Protein AF-A0A651GFL5-F1 (afdb_monomer)

Foldseek 3Di:
DVVVVVVVVVDPDDDPVPPPDDDPPPLPPDVVVVVVVDDPLVPDFLQADPVRHGDDALAFFDDDDLSVVLLVLLVVLVCCLLCQQVDADLNHGQFACAPPVQWTAHHNFTDHPVNVVLVVLVVVLVVLVVLLCCQAANLLCLQRPPNLNSCLVNPLSVLCCVLQNHSVSNVVCVVPDDDPSSVVSVVVSVVSLLVVLLSSLLSVLCRHVNVVCSPPCPPPHCVVPVVSNVSSVVSSCVSSCCNVPCRLVCLVPPDPPLVVSVVSYDLFHKDFAAQPVQQPPADCDDPHGHLHPVSCQLQSNQSSNDDRNVPDHSSRSRNCSSQRRQQVVCVVVVHDGPSTDTDGNCVSVVHDHDNDDPVSVVSVVVSVVSVVVSVVCVVVPDQKDKDKDDDPDDWDWDADPVRFIKTKDKIKMKMFGRASAKWKKAKDADPPAQKDKDFPDRIDIHGHRDIDMGMIMIIHGPVQDPPPDDFGFIDIGTPPDPPDPDDPPCDDPPDTPGDDDDDDDDPPDDDDPPPPPCVVVCVVVVCCVVVVVVVVCVVVVVVDPPPPPPDDDDDDPVVVVLQVQQAVVCVVQQWDWDWDQDPVSQWIKIATDGPPVQQPPFWDQKKKWKADPVDRVQTDIDTDGHNHDIDTGSVDDFAKMKIWIWTGGNNRTHIDIDIDTGDDDDDD

Radius of gyration: 38.02 Å; Cα contacts (8 Å, |Δi|>4): 898; chains: 1; bounding box: 106×77×96 Å

Sequence (668 aa):
MLMNECLRWFVPVVGWDGLSSPTPVRLIMPENIVESGDHDHRSVLASVGKDGRRKRLYVAIVGGFWYRLRVAVAIVLIAFYIAAPLITINGLPMIRIDIPNRQYIMFGHIFWPHDFFYFLLLFLTAVIGTVALVSLLGRVFCGWICPHNVFLEMVYRPIERLFEGPAHRHRLNDRRGLTTQQRLRRLGKWAAYTLVSGALANTATALFTGTDAFLYGLIIDPIEHPAAATFFLFTFAGILGNFVWFREQMCTIICPYGRLQSALLDSESLIVGYDHRRGEPRGKPSVETGDCIDCYRCVEVCPTGIDIRNGTQMECIQCSACIDACNQVMQRLERPINLISYTSENTLAGKPRRLVRPRTALYGVVLCILIVVSSVLIVNRPLLQMTRLRDGNQGTVIRDAEGNRFVAGSTSIAMVNKTWQDRRAEVLYDEDSPATVVSRHDILEIPANSRSEHSFNVRVPLEAFQGRYHETVIRLSVVPDPHTLAPAPNAFPERGCVMSESHAEDQSQPKKPRRLNLWP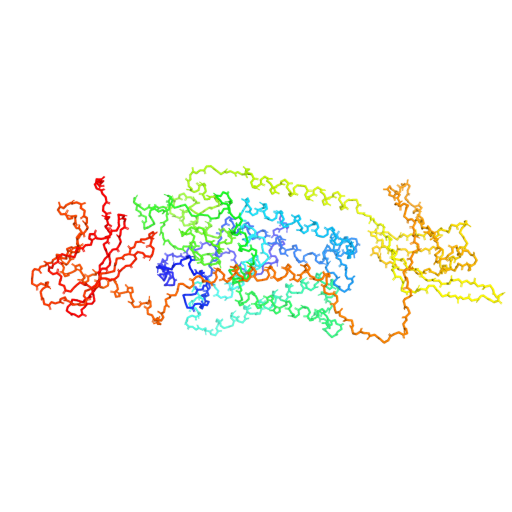WVPVIVIGAAVIPNTMKIMNAQRYPAHTVEDRPWEASRGFDEERDARVAFADAGLILSAQLGRSQQGLRLHLNGDDDIIASDLYDLRLHCYRPNDPQADRLIAWDDPTQALDLSDLRAGLWVFTLTGYLDGTPIRHTLRAHAGVVGAR

Nearest PDB structures (foldseek):
  8jmw-assembly1_A  TM=3.379E-01  e=5.064E-06  Bacillus amyloliquefaciens
  7sqc-assembly1_T3  TM=5.891E-01  e=1.040E-01  Chlamydomonas reinhardtii
  7x8f-assembly2_C  TM=4.769E-01  e=2.911E-01  Homo sapiens
  8iyk-assembly1_J  TM=2.356E-01  e=7.640E-02  Escherichia phage Lambda
  7sqc-assembly1_O0  TM=1.745E-01  e=2.222E-02  Chlamydomonas reinhardtii

Secondary structure (DSSP, 8-state):
-HHHHHHHHS-----GGGSS----------HHHHTTTT--TTTS-TTB-TTSPBPPP-PPP--SHHHHHHHHHHHHHHHHHHHHHH-EETTEESEEEETTTTEEEETTEEE-GGGHHHHHHHHHHHHHHHHHHHHHHTTHHHHHT-HHHHHIIIIIHHHHHHHH-SHHHHHHHHHH---HHHHHHHHHHHHHHHHHHHHHHHHHHHHHH-HHHHHHTTTT-TTT-HHHHHHHHHHHHHHHHIIIIITTHIIIII-HHHHHHHHH--SSS-EEEE-HHHHPSP-SSSTT--S-----HHHHT-TT---GGG---TT-----HHHHHHHHHHHHTT--S-SEEEE-HHHHTTPPP-SS-HHHHHHHHHHHHHHHHHHHHHHT--SEEEEEE----PPEEEE-TT--EEEEEEEEEEEEE-SSS-EEEEEE--TT-S-EEE-S-SEEEE-TT-EEEEEEEEEEEGGG-SSS----PPEEEEPPPTT--S--S-PPP---------------S---------TTTHHHHHHHHHHHHHHHHHHHHSS------------SSHHHHHHHHHHHHHHHTT-EEEEEE-TTSSSEEEEEE--HHHHTTSEEEEEEEEE-TT-GGG-EEEE-S-TTS-EEETTSPSEEEEEEEEEEETTEEEEEEEEEEES-S---

Solvent-accessible surface area (backbone atoms only — not comparable to full-atom values): 38548 Å² total; per-residue (Å²): 110,71,72,62,56,58,60,56,73,80,54,85,83,75,76,75,84,71,80,81,70,83,76,80,82,73,85,71,76,56,69,83,61,64,65,61,70,82,63,62,73,86,82,46,59,65,48,38,43,98,85,70,46,78,48,87,84,63,53,42,89,66,75,44,72,60,47,53,53,46,50,52,49,35,51,54,53,51,50,47,59,60,42,34,36,70,42,63,39,96,89,28,38,29,37,31,48,31,66,92,80,51,33,38,28,52,79,37,43,78,40,47,72,88,49,44,64,59,52,52,48,52,49,50,36,52,53,45,42,47,51,37,46,26,41,52,49,26,45,38,52,51,40,56,64,33,63,70,47,40,46,45,63,70,46,52,45,53,47,48,37,71,47,56,39,57,36,70,54,40,58,48,38,74,72,74,54,75,51,74,71,53,48,53,28,51,50,51,38,51,52,50,49,51,53,52,26,44,54,53,18,43,48,54,37,15,27,42,68,34,58,64,47,52,64,41,32,79,78,70,40,51,80,86,34,51,68,58,38,49,51,27,52,54,42,23,50,50,48,38,47,36,67,73,68,48,48,60,46,47,62,70,71,66,38,62,63,53,55,54,50,58,73,53,54,50,64,54,12,33,37,66,45,50,40,59,84,56,23,46,53,62,30,70,95,51,97,82,32,25,75,31,58,73,75,58,52,39,32,43,29,25,81,55,48,47,60,55,83,82,47,92,54,86,63,62,39,47,60,53,48,33,31,37,42,43,32,57,52,25,57,76,70,75,42,78,67,61,59,36,36,86,40,24,61,34,45,73,71,73,39,86,75,65,85,80,40,76,69,53,46,50,37,50,52,53,34,50,51,42,50,52,54,46,50,54,50,61,74,66,50,75,48,65,47,78,42,79,47,87,56,89,56,73,62,41,82,46,68,51,100,85,66,53,52,27,35,39,33,54,47,34,36,39,36,37,27,64,38,95,52,68,44,44,34,36,65,44,75,52,87,89,48,78,56,48,71,54,59,94,60,64,63,43,77,32,50,42,68,32,75,42,77,51,70,33,37,39,36,29,48,58,86,71,40,79,68,98,56,62,76,58,56,66,46,74,45,70,57,78,56,95,85,56,98,60,84,74,94,66,78,72,78,91,68,66,49,76,58,80,88,83,79,89,73,84,87,86,63,84,80,69,80,79,73,79,79,50,70,84,44,43,63,56,50,49,48,44,62,45,47,52,55,47,50,48,46,52,56,39,61,68,56,59,83,72,72,88,70,79,85,83,84,92,72,82,74,62,52,60,57,50,51,51,50,9,37,49,51,33,55,74,62,55,50,43,81,43,80,44,73,37,97,81,67,66,31,36,28,41,38,64,48,55,58,81,83,55,65,80,79,43,62,48,79,35,35,38,38,39,37,29,95,92,40,77,88,66,51,47,80,44,80,49,93,54,61,89,52,65,50,79,45,54,85,59,71,72,41,69,36,38,38,36,41,36,32,30,48,81,85,41,58,30,40,50,77,46,77,51,69,30,70,77,86,89,80,135

Structure (mmCIF, N/CA/C/O backbone):
data_AF-A0A651GFL5-F1
#
_entry.id   AF-A0A651GFL5-F1
#
loop_
_atom_site.group_PDB
_atom_site.id
_atom_site.type_symbol
_atom_site.label_atom_id
_atom_site.label_alt_id
_atom_site.label_comp_id
_atom_site.label_asym_id
_atom_site.label_entity_id
_atom_site.label_seq_id
_atom_site.pdbx_PDB_ins_code
_atom_site.Cartn_x
_atom_site.Cartn_y
_atom_site.Cartn_z
_atom_site.occupancy
_atom_site.B_iso_or_equiv
_atom_site.auth_seq_id
_atom_site.auth_comp_id
_atom_site.auth_asym_id
_atom_site.auth_atom_id
_atom_site.pdbx_PDB_model_num
ATOM 1 N N . MET A 1 1 ? 3.660 -31.161 7.192 1.00 31.08 1 MET A N 1
ATOM 2 C CA . MET A 1 1 ? 4.376 -31.381 8.469 1.00 31.08 1 MET A CA 1
ATOM 3 C C . MET A 1 1 ? 5.685 -30.586 8.519 1.00 31.08 1 MET A C 1
ATOM 5 O O . MET A 1 1 ? 5.801 -29.743 9.392 1.00 31.08 1 MET A O 1
ATOM 9 N N . LEU A 1 2 ? 6.573 -30.698 7.520 1.00 23.38 2 LEU A N 1
ATOM 10 C CA . LEU A 1 2 ? 7.784 -29.857 7.378 1.00 23.38 2 LEU A CA 1
ATOM 11 C C . LEU A 1 2 ? 7.518 -28.338 7.253 1.00 23.38 2 LEU A C 1
ATOM 13 O O . LEU A 1 2 ? 8.254 -27.534 7.810 1.00 23.38 2 LEU A O 1
ATOM 17 N N . MET A 1 3 ? 6.408 -27.927 6.628 1.00 26.00 3 MET A N 1
ATOM 18 C CA . MET A 1 3 ? 6.013 -26.507 6.562 1.00 26.00 3 MET A CA 1
ATOM 19 C C . MET A 1 3 ? 5.570 -25.930 7.926 1.00 26.00 3 MET A C 1
ATOM 21 O O . MET A 1 3 ? 5.733 -24.740 8.170 1.00 26.00 3 MET A O 1
ATOM 25 N N . ASN A 1 4 ? 5.076 -26.778 8.841 1.00 31.02 4 ASN A N 1
ATOM 26 C CA . ASN A 1 4 ? 4.735 -26.381 10.217 1.00 31.02 4 ASN A CA 1
ATOM 27 C C . ASN A 1 4 ? 5.980 -26.259 11.113 1.00 31.02 4 ASN A C 1
ATOM 29 O O . ASN A 1 4 ? 5.979 -25.466 12.050 1.00 31.02 4 ASN A O 1
ATOM 33 N N . GLU A 1 5 ? 7.035 -27.023 10.820 1.00 30.34 5 GLU A N 1
ATOM 34 C CA . GLU A 1 5 ? 8.322 -26.968 11.526 1.00 30.34 5 GLU A CA 1
ATOM 35 C C . GLU A 1 5 ? 9.116 -25.703 11.143 1.00 30.34 5 GLU A C 1
ATOM 37 O O . GLU A 1 5 ? 9.617 -25.008 12.025 1.00 30.34 5 GLU A O 1
ATOM 42 N N . CYS A 1 6 ? 9.138 -25.308 9.861 1.00 27.48 6 CYS A N 1
ATOM 43 C CA . CYS A 1 6 ? 9.786 -24.056 9.431 1.00 27.48 6 CYS A CA 1
ATOM 44 C C . CYS A 1 6 ? 9.124 -22.792 10.015 1.00 27.48 6 CYS A C 1
ATOM 46 O O . CYS A 1 6 ? 9.813 -21.820 10.322 1.00 27.48 6 CYS A O 1
ATOM 48 N N . LEU A 1 7 ? 7.803 -22.807 10.232 1.00 30.78 7 LEU A N 1
ATOM 49 C CA . LEU A 1 7 ? 7.064 -21.699 10.857 1.00 30.78 7 LEU A CA 1
ATOM 50 C C . LEU A 1 7 ? 7.415 -21.491 12.343 1.00 30.78 7 LEU A C 1
ATOM 52 O O . LEU A 1 7 ? 7.231 -20.388 12.856 1.00 30.78 7 LEU A O 1
ATOM 56 N N . ARG A 1 8 ? 7.948 -22.510 13.033 1.00 31.38 8 ARG A N 1
ATOM 57 C CA . ARG A 1 8 ? 8.366 -22.405 14.443 1.00 31.38 8 ARG A CA 1
ATOM 58 C C . ARG A 1 8 ? 9.713 -21.706 14.631 1.00 31.38 8 ARG A C 1
ATOM 60 O O . ARG A 1 8 ? 9.929 -21.113 15.681 1.00 31.38 8 ARG A O 1
ATOM 67 N N . TRP A 1 9 ? 10.591 -21.728 13.628 1.00 29.56 9 TRP A N 1
ATOM 68 C CA . TRP A 1 9 ? 11.925 -21.119 13.723 1.00 29.56 9 TRP A CA 1
ATOM 69 C C . TRP A 1 9 ? 11.932 -19.601 13.483 1.00 29.56 9 TRP A C 1
ATOM 71 O O . TRP A 1 9 ? 12.774 -18.903 14.038 1.00 29.56 9 TRP A O 1
ATOM 81 N N . P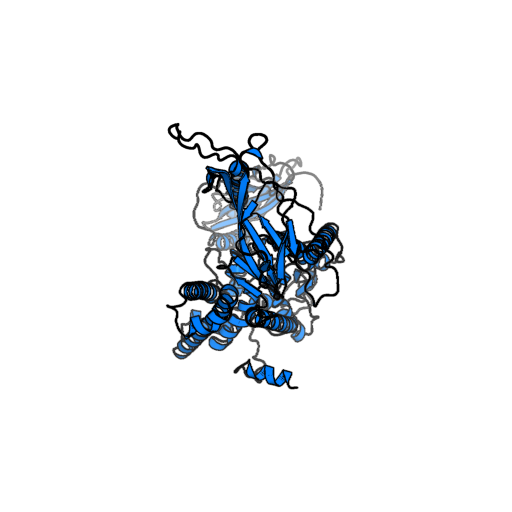HE A 1 10 ? 10.973 -19.065 12.718 1.00 26.66 10 PHE A N 1
ATOM 82 C CA . PHE A 1 10 ? 10.888 -17.623 12.425 1.00 26.66 10 PHE A CA 1
ATOM 83 C C . PHE A 1 10 ? 10.151 -16.791 13.492 1.00 26.66 10 PHE A C 1
ATOM 85 O O . PHE A 1 10 ? 10.110 -15.565 13.392 1.00 26.66 10 PHE A O 1
ATOM 92 N N . VAL A 1 11 ? 9.580 -17.425 14.523 1.00 30.45 11 VAL A N 1
ATOM 93 C CA . VAL A 1 11 ? 8.831 -16.747 15.594 1.00 30.45 11 VAL A CA 1
ATOM 94 C C . VAL A 1 11 ? 9.460 -17.079 16.949 1.00 30.45 11 VAL A C 1
ATOM 96 O O . VAL A 1 11 ? 9.052 -18.051 17.588 1.00 30.45 11 VAL A O 1
ATOM 99 N N . PRO A 1 12 ? 10.434 -16.298 17.450 1.00 30.00 12 PRO A N 1
ATOM 100 C CA . PRO A 1 12 ? 10.898 -16.492 18.806 1.00 30.00 12 PRO A CA 1
ATOM 101 C C . PRO A 1 12 ? 9.885 -15.878 19.783 1.00 30.00 12 PRO A C 1
ATOM 103 O O . PRO A 1 12 ? 9.658 -14.672 19.812 1.00 30.00 12 PRO A O 1
ATOM 106 N N . VAL A 1 13 ? 9.317 -16.751 20.617 1.00 29.44 13 VAL A N 1
ATOM 107 C CA . VAL A 1 13 ? 8.795 -16.460 21.964 1.00 29.44 13 VAL A CA 1
ATOM 108 C C . VAL A 1 13 ? 7.585 -15.513 22.037 1.00 29.44 13 VAL A C 1
ATOM 110 O O . VAL A 1 13 ? 7.628 -14.431 22.616 1.00 29.44 13 VAL A O 1
ATOM 113 N N . VAL A 1 14 ? 6.431 -16.001 21.583 1.00 31.20 14 VAL A N 1
ATOM 114 C CA . VAL A 1 14 ? 5.162 -15.749 22.284 1.00 31.20 14 VAL A CA 1
ATOM 115 C C . VAL A 1 14 ? 4.525 -17.112 22.504 1.00 31.20 14 VAL A C 1
ATOM 117 O O . VAL A 1 14 ? 4.105 -17.759 21.549 1.00 31.20 14 VAL A O 1
ATOM 120 N N . GLY A 1 15 ? 4.517 -17.578 23.753 1.00 24.58 15 GLY A N 1
ATOM 121 C CA . GLY A 1 15 ? 3.825 -18.805 24.131 1.00 24.58 15 GLY A CA 1
ATOM 122 C C . GLY A 1 15 ? 2.365 -18.736 23.689 1.00 24.58 15 GLY A C 1
ATOM 123 O O . GLY A 1 15 ? 1.625 -17.839 24.094 1.00 24.58 15 GLY A O 1
ATOM 124 N N . TRP A 1 16 ? 1.969 -19.679 22.841 1.00 31.91 16 TRP A N 1
ATOM 125 C CA . TRP A 1 16 ? 0.584 -19.862 22.404 1.00 31.91 16 TRP A CA 1
ATOM 126 C C . TRP A 1 16 ? -0.296 -20.488 23.501 1.00 31.91 16 TRP A C 1
ATOM 128 O O . TRP A 1 16 ? -1.518 -20.482 23.379 1.00 31.91 16 TRP A O 1
ATOM 138 N N . ASP A 1 17 ? 0.300 -20.926 24.614 1.00 26.88 17 ASP A N 1
ATOM 139 C CA . ASP A 1 17 ? -0.390 -21.583 25.734 1.00 26.88 17 ASP A CA 1
ATOM 140 C C . ASP A 1 17 ? -1.089 -20.604 26.700 1.00 26.88 17 ASP A C 1
ATOM 142 O O . ASP A 1 17 ? -1.707 -21.011 27.678 1.00 26.88 17 ASP A O 1
ATOM 146 N N . GLY A 1 18 ? -1.042 -19.297 26.418 1.00 26.38 18 GLY A N 1
ATOM 147 C CA . GLY A 1 18 ? -1.760 -18.262 27.172 1.00 26.38 18 GLY A CA 1
ATOM 148 C C . GLY A 1 18 ? -3.138 -17.884 26.612 1.00 26.38 18 GLY A C 1
ATOM 149 O O . GLY A 1 18 ? -3.720 -16.903 27.070 1.00 26.38 18 GLY A O 1
ATOM 150 N N . LEU A 1 19 ? -3.653 -18.595 25.599 1.00 34.00 19 LEU A N 1
ATOM 151 C CA . LEU A 1 19 ? -4.924 -18.266 24.931 1.00 34.00 19 LEU A CA 1
ATOM 152 C C . LEU A 1 19 ? -6.186 -18.877 25.575 1.00 34.00 19 LEU A C 1
ATOM 154 O O . LEU A 1 19 ? -7.272 -18.713 25.021 1.00 34.00 19 LEU A O 1
ATOM 158 N N . SER A 1 20 ? -6.082 -19.550 26.725 1.00 29.16 20 SER A N 1
ATOM 159 C CA . SER A 1 20 ? -7.185 -20.342 27.298 1.00 29.16 20 SER A CA 1
ATOM 160 C C . SER A 1 20 ? -7.698 -19.915 28.680 1.00 29.16 20 SER A C 1
ATOM 162 O O . SER A 1 20 ? -8.570 -20.597 29.211 1.00 29.16 20 SER A O 1
ATOM 164 N N . SER A 1 21 ? -7.270 -18.786 29.262 1.00 26.88 21 SER A N 1
ATOM 165 C CA . SER A 1 21 ? -7.889 -18.278 30.501 1.00 26.88 21 SER A CA 1
ATOM 166 C C . SER A 1 21 ? -8.628 -16.946 30.282 1.00 26.88 21 SER A C 1
ATOM 168 O O . SER A 1 21 ? -8.038 -15.967 29.814 1.00 26.88 21 SER A O 1
ATOM 170 N N . PRO A 1 22 ? -9.940 -16.883 30.585 1.00 33.50 22 PRO A N 1
ATOM 171 C CA . PRO A 1 22 ? -10.728 -15.676 30.420 1.00 33.50 22 PRO A CA 1
ATOM 172 C C . PRO A 1 22 ? -10.363 -14.708 31.543 1.00 33.50 22 PRO A C 1
ATOM 174 O O . PRO A 1 22 ? -10.648 -14.953 32.713 1.00 33.50 22 PRO A O 1
ATOM 177 N N . THR A 1 23 ? -9.746 -13.578 31.209 1.00 27.58 23 THR A N 1
ATOM 178 C CA . THR A 1 23 ? -9.759 -12.449 32.136 1.00 27.58 23 THR A CA 1
ATOM 179 C C . THR A 1 23 ? -11.211 -11.985 32.283 1.00 27.58 23 THR A C 1
ATOM 181 O O . THR A 1 23 ? -11.867 -11.726 31.270 1.00 27.58 23 THR A O 1
ATOM 184 N N . PRO A 1 24 ? -11.752 -11.890 33.513 1.00 24.31 24 PRO A N 1
ATOM 185 C CA . PRO A 1 24 ? -13.098 -11.387 33.716 1.00 24.31 24 PRO A CA 1
ATOM 186 C C . PRO A 1 24 ? -13.167 -9.967 33.161 1.00 24.31 24 PRO A C 1
ATOM 188 O O . PRO A 1 24 ? -12.405 -9.080 33.556 1.00 24.31 24 PRO A O 1
ATOM 191 N N . VAL A 1 25 ? -14.073 -9.765 32.206 1.00 30.98 25 VAL A N 1
ATOM 192 C CA . VAL A 1 25 ? -14.370 -8.459 31.626 1.00 30.98 25 VAL A CA 1
ATOM 193 C C . VAL A 1 25 ? -15.087 -7.642 32.698 1.00 30.98 25 VAL A C 1
ATOM 195 O O . VAL A 1 25 ? -16.310 -7.566 32.735 1.00 30.98 25 VAL A O 1
ATOM 198 N N . ARG A 1 26 ? -14.330 -6.997 33.592 1.00 23.64 26 ARG A N 1
ATOM 199 C CA . ARG A 1 26 ? -14.818 -5.748 34.173 1.00 23.64 26 ARG A CA 1
ATOM 200 C C . ARG A 1 26 ? -14.849 -4.748 33.026 1.00 23.64 26 ARG A C 1
ATOM 202 O O . ARG A 1 26 ? -13.798 -4.380 32.502 1.00 23.64 26 ARG A O 1
ATOM 209 N N . LEU A 1 27 ? -16.056 -4.352 32.628 1.00 29.78 27 LEU A N 1
ATOM 210 C CA . LEU A 1 27 ? -16.326 -3.194 31.779 1.00 29.78 27 LEU A CA 1
ATOM 211 C C . LEU A 1 27 ? -15.840 -1.934 32.510 1.00 29.78 27 LEU A C 1
ATOM 213 O O . LEU A 1 27 ? -16.622 -1.166 33.056 1.00 29.78 27 LEU A O 1
ATOM 217 N N . ILE A 1 28 ? -14.525 -1.746 32.588 1.00 30.39 28 ILE A N 1
ATOM 218 C CA . ILE A 1 28 ? -13.949 -0.460 32.946 1.00 30.39 28 ILE A CA 1
ATOM 219 C C . ILE A 1 28 ? -14.062 0.357 31.669 1.00 30.39 28 ILE A C 1
ATOM 221 O O . ILE A 1 28 ? -13.272 0.164 30.742 1.00 30.39 28 ILE A O 1
ATOM 225 N N . MET A 1 29 ? -15.093 1.202 31.594 1.00 34.88 29 MET A N 1
ATOM 226 C CA . MET A 1 29 ? -15.199 2.203 30.540 1.00 34.88 29 MET A CA 1
ATOM 227 C C . MET A 1 29 ? -13.903 3.020 30.555 1.00 34.88 29 MET A C 1
ATOM 229 O O . MET A 1 29 ? -13.565 3.610 31.581 1.00 34.88 29 MET A O 1
ATOM 233 N N . PRO A 1 30 ? -13.113 3.032 29.477 1.00 35.22 30 PRO A N 1
ATOM 234 C CA . PRO A 1 30 ? -11.953 3.904 29.432 1.00 35.22 30 PRO A CA 1
ATOM 235 C C . PRO A 1 30 ? -12.433 5.364 29.410 1.00 35.22 30 PRO A C 1
ATOM 237 O O . PRO A 1 30 ? -13.105 5.764 28.467 1.00 35.22 30 PRO A O 1
ATOM 240 N N . GLU A 1 31 ? -12.037 6.168 30.401 1.00 40.53 31 GLU A N 1
ATOM 241 C CA . GLU A 1 31 ? -12.407 7.593 30.554 1.00 40.53 31 GLU A CA 1
ATOM 242 C C . GLU A 1 31 ? -12.255 8.425 29.261 1.00 40.53 31 GLU A C 1
ATOM 244 O O . GLU A 1 31 ? -13.053 9.307 28.981 1.00 40.53 31 GLU A O 1
ATOM 249 N N . ASN A 1 32 ? -11.285 8.099 28.398 1.00 37.56 32 ASN A N 1
ATOM 250 C CA . ASN A 1 32 ? -11.054 8.832 27.138 1.00 37.56 32 ASN A CA 1
ATO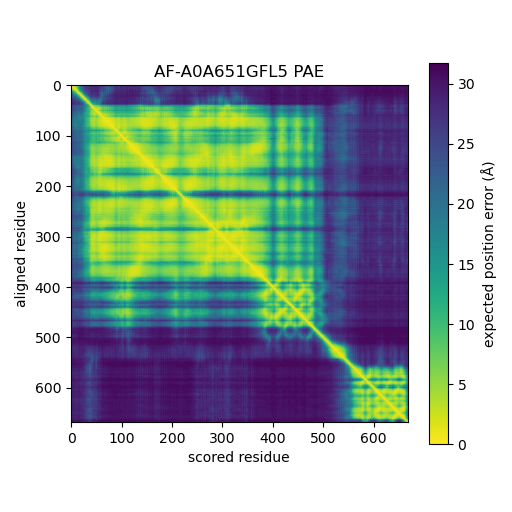M 251 C C . ASN A 1 32 ? -12.024 8.459 26.002 1.00 37.56 32 ASN A C 1
ATOM 253 O O . ASN A 1 32 ? -11.909 9.005 24.903 1.00 37.56 32 ASN A O 1
ATOM 257 N N . ILE A 1 33 ? -12.878 7.457 26.221 1.00 43.34 33 ILE A N 1
ATOM 258 C CA . ILE A 1 33 ? -14.008 7.127 25.348 1.00 43.34 33 ILE A CA 1
ATOM 259 C C . ILE A 1 33 ? -15.274 7.825 25.861 1.00 43.34 33 ILE A C 1
ATOM 261 O O . ILE A 1 33 ? -16.140 8.143 25.058 1.00 43.34 33 ILE A O 1
ATOM 265 N N . VAL A 1 34 ? -15.356 8.170 27.149 1.00 35.94 34 VAL A N 1
ATOM 266 C CA . VAL A 1 34 ? -16.459 8.988 27.684 1.00 35.94 34 VAL A CA 1
ATOM 267 C C . VAL A 1 34 ? -16.387 10.431 27.157 1.00 35.94 34 VAL A C 1
ATOM 269 O O . VAL A 1 34 ? -17.419 11.033 26.897 1.00 35.94 34 VAL A O 1
ATOM 272 N N . GLU A 1 35 ? -15.194 10.938 26.820 1.00 38.00 35 GLU A N 1
ATOM 273 C CA . GLU A 1 35 ? -15.042 12.188 26.045 1.00 38.00 35 GLU A CA 1
ATOM 274 C C . GLU A 1 35 ? -15.592 12.119 24.603 1.00 38.00 35 GLU A C 1
ATOM 276 O O . GLU A 1 35 ? -15.633 13.140 23.929 1.00 38.00 35 GLU A O 1
ATOM 281 N N . SER A 1 36 ? -16.020 10.950 24.102 1.00 41.84 36 SER A N 1
ATOM 282 C CA . SER A 1 36 ? -16.668 10.840 22.780 1.00 41.84 36 SER A CA 1
ATOM 283 C C . SER A 1 36 ? -18.141 11.264 22.769 1.00 41.84 36 SER A C 1
ATOM 285 O O . SER A 1 36 ? -18.798 11.150 21.733 1.00 41.84 36 SER A O 1
ATOM 287 N N . GLY A 1 37 ? -18.656 11.774 23.894 1.00 37.38 37 GLY A N 1
ATOM 288 C CA . GLY A 1 37 ? -19.877 12.567 23.910 1.00 37.38 37 GLY A CA 1
ATOM 289 C C . GLY A 1 37 ? -19.665 13.845 23.099 1.00 37.38 37 GLY A C 1
ATOM 290 O O . GLY A 1 37 ? -19.018 14.779 23.557 1.00 37.38 37 GLY A O 1
ATOM 291 N N . ASP A 1 38 ? -20.188 13.853 21.877 1.00 41.16 38 ASP A N 1
ATOM 292 C CA . ASP A 1 38 ? -20.298 15.027 21.008 1.00 41.16 38 ASP A CA 1
ATOM 293 C C . ASP A 1 38 ? -18.965 15.622 20.502 1.00 41.16 38 ASP A C 1
ATOM 295 O O . ASP A 1 38 ? -18.606 16.794 20.669 1.00 41.16 38 ASP A O 1
ATOM 299 N N . HIS A 1 39 ? -18.175 14.779 19.838 1.00 50.59 39 HIS A N 1
ATOM 300 C CA . HIS A 1 39 ? -17.228 15.279 18.847 1.00 50.59 39 HIS A CA 1
ATOM 301 C C . HIS A 1 39 ? -17.934 15.353 17.497 1.00 50.59 39 HIS A C 1
ATOM 303 O O . HIS A 1 39 ? -18.417 14.337 16.989 1.00 50.59 39 HIS A O 1
ATOM 309 N N . ASP A 1 40 ? -17.953 16.545 16.902 1.00 61.06 40 ASP A N 1
ATOM 310 C CA . ASP A 1 40 ? -18.317 16.716 15.504 1.00 61.06 40 ASP A CA 1
ATOM 311 C C . ASP A 1 40 ? -17.296 15.973 14.625 1.00 61.06 40 ASP A C 1
ATOM 313 O O . ASP A 1 40 ? -16.269 16.500 14.195 1.00 61.06 40 ASP A O 1
ATOM 317 N N . HIS A 1 41 ? -17.587 14.696 14.386 1.00 66.25 41 HIS A N 1
ATOM 318 C CA . HIS A 1 41 ? -16.829 13.787 13.530 1.00 66.25 41 HIS A CA 1
ATOM 319 C C . HIS A 1 41 ? -16.765 14.271 12.074 1.00 66.25 41 HIS A C 1
ATOM 321 O O . HIS A 1 41 ? -16.057 13.672 11.267 1.00 66.25 41 HIS A O 1
ATOM 327 N N . ARG A 1 42 ? -17.519 15.321 11.714 1.00 70.00 42 ARG A N 1
ATOM 328 C CA . ARG A 1 42 ? -17.492 15.931 10.384 1.00 70.00 42 ARG A CA 1
ATOM 329 C C . ARG A 1 42 ? -16.450 17.041 10.279 1.00 70.00 42 ARG A C 1
ATOM 331 O O . ARG A 1 42 ? -15.947 17.257 9.179 1.00 70.00 42 ARG A O 1
ATOM 338 N N . SER A 1 43 ? -16.107 17.718 11.379 1.00 69.25 43 SER A N 1
ATOM 339 C CA . SER A 1 43 ? -15.155 18.841 11.374 1.00 69.25 43 SER A CA 1
ATOM 340 C C . SER A 1 43 ? -13.765 18.504 11.916 1.00 69.25 43 SER A C 1
ATOM 342 O O . SER A 1 43 ? -12.804 19.174 11.534 1.00 69.25 43 SER A O 1
ATOM 344 N N . VAL A 1 44 ? -13.611 17.463 12.747 1.00 73.12 44 VAL A N 1
ATOM 345 C CA . VAL A 1 44 ? -12.311 17.108 13.350 1.00 73.12 44 VAL A CA 1
ATOM 346 C C . VAL A 1 44 ? -11.945 15.641 13.119 1.00 73.12 44 VAL A C 1
ATOM 348 O O . VAL A 1 44 ? -12.735 14.736 13.375 1.00 73.12 44 VAL A O 1
ATOM 351 N N . LEU A 1 45 ? -10.702 15.406 12.678 1.00 79.56 45 LEU A N 1
ATOM 352 C CA . LEU A 1 45 ? -10.140 14.062 12.502 1.00 79.56 45 LEU A CA 1
ATOM 353 C C . LEU A 1 45 ? -10.034 13.331 13.847 1.00 79.56 45 LEU A C 1
ATOM 355 O O . LEU A 1 45 ? -9.501 13.884 14.806 1.00 79.56 45 LEU A O 1
ATOM 359 N N . ALA A 1 46 ? -10.377 12.042 13.893 1.00 77.25 46 ALA A N 1
ATOM 360 C CA . ALA A 1 46 ? -10.365 11.253 15.137 1.00 77.25 46 ALA A CA 1
ATOM 361 C C . ALA A 1 46 ? -8.996 11.184 15.863 1.00 77.25 46 ALA A C 1
ATOM 363 O O . ALA A 1 46 ? -8.924 10.956 17.073 1.00 77.25 46 ALA A O 1
ATOM 364 N N . SER A 1 47 ? -7.889 11.381 15.137 1.00 75.31 47 SER A N 1
ATOM 365 C CA . SER A 1 47 ? -6.523 11.390 15.686 1.00 75.31 47 SER A CA 1
ATOM 366 C C . SER A 1 47 ? -6.040 12.768 16.173 1.00 75.31 47 SER A C 1
ATOM 368 O O . SER A 1 47 ? -4.887 12.897 16.597 1.00 75.31 47 SER A O 1
ATOM 370 N N . VAL A 1 48 ? -6.873 13.807 16.078 1.00 80.88 48 VAL A N 1
ATOM 371 C CA . VAL A 1 48 ? -6.535 15.201 16.398 1.00 80.88 48 VAL A CA 1
ATOM 372 C C . VAL A 1 48 ? -7.558 15.747 17.399 1.00 80.88 48 VAL A C 1
ATOM 374 O O . VAL A 1 48 ? -8.754 15.526 17.255 1.00 80.88 48 VAL A O 1
ATOM 377 N N . GLY A 1 49 ? -7.089 16.406 18.457 1.00 72.25 49 GLY A N 1
ATOM 378 C CA . GLY A 1 49 ? -7.951 17.080 19.427 1.00 72.25 49 GLY A CA 1
ATOM 379 C C . GLY A 1 49 ? -8.574 18.353 18.852 1.00 72.25 49 GLY A C 1
ATOM 380 O O . GLY A 1 49 ? -8.128 18.868 17.827 1.00 72.25 49 GLY A O 1
ATOM 381 N N . LYS A 1 50 ? -9.582 18.904 19.539 1.00 70.62 50 LYS A N 1
ATOM 382 C CA . LYS A 1 50 ? -10.201 20.194 19.167 1.00 70.62 50 LYS A CA 1
ATOM 383 C C . LYS A 1 50 ? -9.186 21.351 19.143 1.00 70.62 50 LYS A C 1
ATOM 385 O O . LYS A 1 50 ? -9.351 22.305 18.398 1.00 70.62 50 LYS A O 1
ATOM 390 N N . ASP A 1 51 ? -8.116 21.238 19.924 1.00 75.44 51 ASP A N 1
ATOM 391 C CA . ASP A 1 51 ? -6.987 22.170 20.004 1.00 75.44 51 ASP A CA 1
ATOM 392 C C . ASP A 1 51 ? -5.938 21.981 18.888 1.00 75.44 51 ASP A C 1
ATOM 394 O O . ASP A 1 51 ? -4.895 22.635 18.892 1.00 75.44 51 ASP A O 1
ATOM 398 N N . GLY A 1 52 ? -6.166 21.054 17.951 1.00 75.38 52 GLY A N 1
ATOM 399 C CA . GLY A 1 52 ? -5.222 20.716 16.887 1.00 75.38 52 GLY A CA 1
ATOM 400 C C . GLY A 1 52 ? -4.047 19.845 17.343 1.00 75.38 52 GLY A C 1
ATOM 401 O O . GLY A 1 52 ? -3.201 19.478 16.521 1.00 75.38 52 GLY A O 1
ATOM 402 N N . ARG A 1 53 ? -3.967 19.471 18.630 1.00 82.25 53 ARG A N 1
ATOM 403 C CA . ARG A 1 53 ? -2.895 18.602 19.130 1.00 82.25 53 ARG A CA 1
ATOM 404 C C . ARG A 1 53 ? -3.169 17.146 18.780 1.00 82.25 53 ARG A C 1
ATOM 406 O O . ARG A 1 53 ? -4.304 16.688 18.679 1.00 82.25 53 ARG A O 1
ATOM 413 N N . ARG A 1 54 ? -2.099 16.371 18.607 1.00 82.12 54 ARG A N 1
ATOM 414 C CA . ARG A 1 54 ? -2.212 14.942 18.298 1.00 82.12 54 ARG A CA 1
ATOM 415 C C . ARG A 1 54 ? -2.746 14.163 19.502 1.00 82.12 54 ARG A C 1
ATOM 417 O O . ARG A 1 54 ? -2.115 14.151 20.559 1.00 82.12 54 ARG A O 1
ATOM 424 N N . LYS A 1 55 ? -3.805 13.379 19.289 1.00 81.69 55 LYS A N 1
ATOM 425 C CA . LYS A 1 55 ? -4.263 12.351 20.232 1.00 81.69 55 LYS A CA 1
ATOM 426 C C . LYS A 1 55 ? -3.545 11.036 19.926 1.00 81.69 55 LYS A C 1
ATOM 428 O O . LYS A 1 55 ? -3.686 10.474 18.842 1.00 81.69 55 LYS A O 1
ATOM 433 N N . ARG A 1 56 ? -2.741 10.533 20.870 1.00 81.69 56 ARG A N 1
ATOM 434 C CA . ARG A 1 56 ? -2.059 9.239 20.700 1.00 81.69 56 ARG A CA 1
ATOM 435 C C . ARG A 1 56 ? -3.077 8.100 20.763 1.00 81.69 56 ARG A C 1
ATOM 437 O O . ARG A 1 56 ? -3.782 7.956 21.762 1.00 81.69 56 ARG A O 1
ATOM 444 N N . LEU A 1 57 ? -3.128 7.278 19.715 1.00 84.00 57 LEU A N 1
ATOM 445 C CA . LEU A 1 57 ? -4.032 6.132 19.643 1.00 84.00 57 LEU A CA 1
ATOM 446 C C . LEU A 1 57 ? -3.378 4.871 20.218 1.00 84.00 57 LEU A C 1
A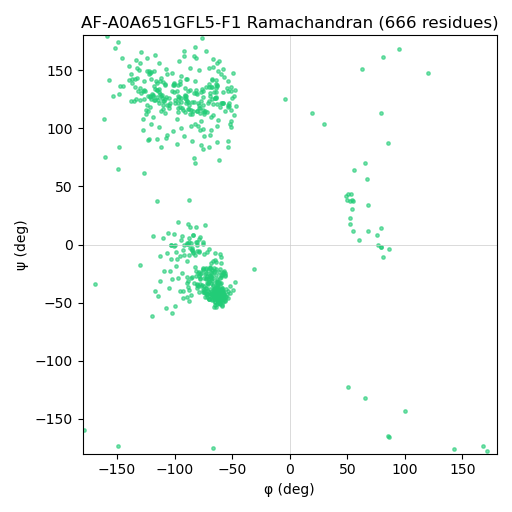TOM 448 O O . LEU A 1 57 ? -2.312 4.441 19.779 1.00 84.00 57 LEU A O 1
ATOM 452 N N . TYR A 1 58 ? -4.062 4.256 21.182 1.00 84.94 58 TYR A N 1
ATOM 453 C CA . TYR A 1 58 ? -3.674 2.991 21.808 1.00 84.94 58 TYR A CA 1
ATOM 454 C C . TYR A 1 58 ? -4.603 1.896 21.292 1.00 84.94 58 TYR A C 1
ATOM 456 O O . TYR A 1 58 ? -5.704 1.727 21.814 1.00 84.94 58 TYR A O 1
ATOM 464 N N . VAL A 1 59 ? -4.169 1.200 20.244 1.00 87.44 59 VAL A N 1
ATOM 465 C CA . VAL A 1 59 ? -5.011 0.268 19.484 1.00 87.44 59 VAL A CA 1
ATOM 466 C C . VAL A 1 59 ? -4.900 -1.134 20.068 1.00 87.44 59 VAL A C 1
ATOM 468 O O . VAL A 1 59 ? -3.800 -1.661 20.247 1.00 87.44 59 VAL A O 1
ATOM 471 N N . ALA A 1 60 ? -6.038 -1.753 20.360 1.00 87.69 60 ALA A N 1
ATOM 472 C CA . ALA A 1 60 ? -6.082 -3.137 20.801 1.00 87.69 60 ALA A CA 1
ATOM 473 C C . ALA A 1 60 ? -6.048 -4.097 19.603 1.00 87.69 60 ALA A C 1
ATOM 475 O O . ALA A 1 60 ? -6.830 -3.966 18.667 1.00 87.69 60 ALA A O 1
ATOM 476 N N . ILE A 1 61 ? -5.166 -5.098 19.653 1.00 86.88 61 ILE A N 1
ATOM 477 C CA . ILE A 1 61 ? -5.111 -6.154 18.633 1.00 86.88 61 ILE A CA 1
ATOM 478 C C . ILE A 1 61 ? -6.047 -7.288 19.058 1.00 86.88 61 ILE A C 1
ATOM 480 O O . ILE A 1 61 ? -5.885 -7.861 20.143 1.00 86.88 61 ILE A O 1
ATOM 484 N N . VAL A 1 62 ? -6.996 -7.616 18.186 1.00 88.31 62 VAL A N 1
ATOM 485 C CA . VAL A 1 62 ? -7.984 -8.681 18.373 1.00 88.31 62 VAL A CA 1
ATOM 486 C C . VAL A 1 62 ? -7.790 -9.739 17.289 1.00 88.31 62 VAL A C 1
ATOM 488 O O . VAL A 1 62 ? -7.558 -9.409 16.131 1.00 88.31 62 VAL A O 1
ATOM 491 N N . GLY A 1 63 ? -7.847 -11.012 17.685 1.00 89.31 63 GLY A N 1
ATOM 492 C CA . GLY A 1 63 ? -7.794 -12.139 16.754 1.00 89.31 63 GLY A CA 1
ATOM 493 C C . GLY A 1 63 ? -9.153 -12.424 16.115 1.00 89.31 63 GLY A C 1
ATOM 494 O O . GLY A 1 63 ? -10.194 -12.051 16.639 1.00 89.31 63 GLY A O 1
ATOM 495 N N . GLY A 1 64 ? -9.167 -13.134 14.999 1.00 92.75 64 GLY A N 1
ATOM 496 C CA . GLY A 1 64 ? -10.403 -13.465 14.299 1.00 92.75 64 GLY A CA 1
ATOM 497 C C . GLY A 1 64 ? -10.114 -14.012 12.915 1.00 92.75 64 GLY A C 1
ATOM 498 O O . GLY A 1 64 ? -8.954 -14.260 12.572 1.00 92.75 64 GLY A O 1
ATOM 499 N N . PHE A 1 65 ? -11.167 -14.228 12.135 1.00 94.25 65 PHE A N 1
ATOM 500 C CA . PHE A 1 65 ? -11.024 -14.722 10.770 1.00 94.25 65 PHE A CA 1
ATOM 501 C C . PHE A 1 65 ? -10.287 -13.696 9.902 1.00 94.25 65 PHE A C 1
ATOM 503 O O . PHE A 1 65 ? -9.287 -14.028 9.262 1.00 94.25 65 PHE A O 1
ATOM 510 N N . TRP A 1 66 ? -10.726 -12.435 9.943 1.00 94.81 66 TRP A N 1
ATOM 511 C CA . TRP A 1 66 ? -10.159 -11.391 9.099 1.00 94.81 66 TRP A CA 1
ATOM 512 C C . TRP A 1 66 ? -8.730 -11.038 9.505 1.00 94.81 66 TRP A C 1
ATOM 514 O O . TRP A 1 66 ? -7.874 -10.856 8.641 1.00 94.81 66 TRP A O 1
ATOM 524 N N . TYR A 1 67 ? -8.436 -11.018 10.806 1.00 94.12 67 TYR A N 1
ATOM 525 C CA . TYR A 1 67 ? -7.080 -10.836 11.310 1.00 94.12 67 TYR A CA 1
ATOM 526 C C . TYR A 1 67 ? -6.123 -11.916 10.787 1.00 94.12 67 TYR A C 1
ATOM 528 O O . TYR A 1 67 ? -5.054 -11.581 10.282 1.00 94.12 67 TYR A O 1
ATOM 536 N N . ARG A 1 68 ? -6.511 -13.202 10.831 1.00 95.56 68 ARG A N 1
ATOM 537 C CA . ARG A 1 68 ? -5.678 -14.305 10.311 1.00 95.56 68 ARG A CA 1
ATOM 538 C C . ARG A 1 68 ? -5.419 -14.164 8.813 1.00 95.56 68 ARG A C 1
ATOM 540 O O . ARG A 1 68 ? -4.285 -14.343 8.377 1.00 95.56 68 ARG A O 1
ATOM 547 N N . LEU A 1 69 ? -6.442 -13.796 8.041 1.00 95.81 69 LEU A N 1
ATOM 548 C CA . LEU A 1 69 ? -6.291 -13.573 6.605 1.00 95.81 69 LEU A CA 1
ATOM 549 C C . LEU A 1 69 ? -5.366 -12.379 6.318 1.00 95.81 69 LEU A C 1
ATOM 551 O O . LEU A 1 69 ? -4.491 -12.479 5.461 1.00 95.81 69 LEU A O 1
ATOM 555 N N . ARG A 1 70 ? -5.490 -11.274 7.068 1.00 94.75 70 ARG A N 1
ATOM 556 C CA . ARG A 1 70 ? -4.586 -10.116 6.943 1.00 94.75 70 ARG A CA 1
ATOM 557 C C . ARG A 1 70 ? -3.144 -10.465 7.291 1.00 94.75 70 ARG A C 1
ATOM 559 O O . ARG A 1 70 ? -2.243 -9.997 6.604 1.00 94.75 70 ARG A O 1
ATOM 566 N N . VAL A 1 71 ? -2.924 -11.283 8.319 1.00 94.94 71 VAL A N 1
ATOM 567 C CA . VAL A 1 71 ? -1.586 -11.777 8.674 1.00 94.94 71 VAL A CA 1
ATOM 568 C C . VAL A 1 71 ? -1.009 -12.624 7.539 1.00 94.94 71 VAL A C 1
ATOM 570 O O . VAL A 1 71 ? 0.134 -12.401 7.156 1.00 94.94 71 VAL A O 1
ATOM 573 N N . ALA A 1 72 ? -1.790 -13.531 6.944 1.00 96.25 72 ALA A N 1
ATOM 574 C CA . ALA A 1 72 ? -1.331 -14.338 5.812 1.00 96.25 72 ALA A CA 1
ATOM 575 C C . ALA A 1 72 ? -0.930 -13.471 4.605 1.00 96.25 72 ALA A C 1
ATOM 577 O O . ALA A 1 72 ? 0.164 -13.631 4.067 1.00 96.25 72 ALA A O 1
ATOM 578 N N . VAL A 1 73 ? -1.772 -12.501 4.226 1.00 96.56 73 VAL A N 1
ATOM 579 C CA . VAL A 1 73 ? -1.467 -11.546 3.145 1.00 96.56 73 VAL A CA 1
ATOM 580 C C . VAL A 1 73 ? -0.212 -10.731 3.469 1.00 96.56 73 VAL A C 1
ATOM 582 O O . VAL A 1 73 ? 0.664 -10.584 2.620 1.00 96.56 73 VAL A O 1
ATOM 585 N N . ALA A 1 74 ? -0.085 -10.241 4.702 1.00 96.31 74 ALA A N 1
ATOM 586 C CA . ALA A 1 74 ? 1.083 -9.487 5.141 1.00 96.31 74 ALA A CA 1
ATOM 587 C C . ALA A 1 74 ? 2.375 -10.309 5.076 1.00 96.31 74 ALA A C 1
ATOM 589 O O . ALA A 1 74 ? 3.381 -9.795 4.600 1.00 96.31 74 ALA A O 1
ATOM 590 N N . ILE A 1 75 ? 2.350 -11.577 5.500 1.00 96.06 75 ILE A N 1
ATOM 591 C CA . ILE A 1 75 ? 3.510 -12.475 5.412 1.00 96.06 75 ILE A CA 1
ATOM 592 C C . ILE A 1 75 ? 3.946 -12.633 3.956 1.00 96.06 75 ILE A C 1
ATOM 594 O O . ILE A 1 75 ? 5.129 -12.482 3.668 1.00 96.06 75 ILE A O 1
ATOM 598 N N . VAL A 1 76 ? 3.007 -12.868 3.033 1.00 96.81 76 VAL A N 1
ATOM 599 C CA . VAL A 1 76 ? 3.316 -12.992 1.599 1.00 96.81 76 VAL A CA 1
ATOM 600 C C . VAL A 1 76 ? 3.936 -11.704 1.051 1.00 96.81 76 VAL A C 1
ATOM 602 O O . VAL A 1 76 ? 4.950 -11.763 0.361 1.00 96.81 76 VAL A O 1
ATOM 605 N N . LEU A 1 77 ? 3.378 -10.536 1.383 1.00 96.19 77 LEU A N 1
ATOM 606 C CA . LEU A 1 77 ? 3.888 -9.245 0.906 1.00 96.19 77 LEU A CA 1
ATOM 607 C C . LEU A 1 77 ? 5.266 -8.899 1.486 1.00 96.19 77 LEU A C 1
ATOM 609 O O . LEU A 1 77 ? 6.127 -8.405 0.760 1.00 96.19 77 LEU A O 1
ATOM 613 N N . ILE A 1 78 ? 5.494 -9.167 2.774 1.00 95.06 78 ILE A N 1
ATOM 614 C CA . ILE A 1 78 ? 6.790 -8.938 3.427 1.00 95.06 78 ILE A CA 1
ATOM 615 C C . ILE A 1 78 ? 7.838 -9.913 2.877 1.00 95.06 78 ILE A C 1
ATOM 617 O O . ILE A 1 78 ? 8.952 -9.495 2.571 1.00 95.06 78 ILE A O 1
ATOM 621 N N . ALA A 1 79 ? 7.480 -11.187 2.696 1.00 94.25 79 ALA A N 1
ATOM 622 C CA . ALA A 1 79 ? 8.359 -12.177 2.084 1.00 94.25 79 ALA A CA 1
ATOM 623 C C . ALA A 1 79 ? 8.730 -11.774 0.652 1.00 94.25 79 ALA A C 1
ATOM 625 O O . ALA A 1 79 ? 9.903 -11.814 0.300 1.00 94.25 79 ALA A O 1
ATOM 626 N N . PHE A 1 80 ? 7.761 -11.309 -0.144 1.00 93.44 80 PHE A N 1
ATOM 627 C CA . PHE A 1 80 ? 8.017 -10.785 -1.484 1.00 93.44 80 PHE A CA 1
ATOM 628 C C . PHE A 1 80 ? 8.957 -9.574 -1.458 1.00 93.44 80 PHE A C 1
ATOM 630 O O . PHE A 1 80 ? 9.907 -9.534 -2.231 1.00 93.44 80 PHE A O 1
ATOM 637 N N . TYR A 1 81 ? 8.739 -8.616 -0.551 1.00 92.31 81 TYR A N 1
ATOM 638 C CA . TYR A 1 81 ? 9.601 -7.439 -0.407 1.00 92.31 81 TYR A CA 1
ATOM 639 C C . TYR A 1 81 ? 11.061 -7.808 -0.109 1.00 92.31 81 TYR A C 1
ATOM 641 O O . TYR A 1 81 ? 11.967 -7.249 -0.719 1.00 92.31 81 TYR A O 1
ATOM 649 N N . ILE A 1 82 ? 11.285 -8.772 0.789 1.00 90.06 82 ILE A N 1
ATOM 650 C CA . ILE A 1 82 ? 12.630 -9.240 1.156 1.00 90.06 82 ILE A CA 1
ATOM 651 C C . ILE A 1 82 ? 13.247 -10.091 0.040 1.00 90.06 82 ILE A C 1
ATOM 653 O O . ILE A 1 82 ? 14.433 -9.962 -0.249 1.00 90.06 82 ILE A O 1
ATOM 657 N N . ALA A 1 83 ? 12.457 -10.948 -0.607 1.00 89.56 83 ALA A N 1
ATOM 658 C CA . ALA A 1 83 ? 12.938 -11.852 -1.645 1.00 89.56 83 ALA A CA 1
ATOM 659 C C . ALA A 1 83 ? 13.226 -11.145 -2.979 1.00 89.56 83 ALA A C 1
ATOM 661 O O . ALA A 1 83 ? 14.093 -11.589 -3.728 1.00 89.56 83 ALA A O 1
ATOM 662 N N . ALA A 1 84 ? 12.526 -10.049 -3.283 1.00 88.50 84 ALA A N 1
ATOM 663 C CA . ALA A 1 84 ? 12.609 -9.375 -4.575 1.00 88.50 84 ALA A CA 1
ATOM 664 C C . ALA A 1 84 ? 14.020 -8.926 -5.008 1.00 88.50 84 ALA A C 1
ATOM 666 O O . ALA A 1 84 ? 14.356 -9.153 -6.172 1.00 88.50 84 ALA A O 1
ATOM 667 N N . PRO A 1 85 ? 14.859 -8.325 -4.143 1.00 86.44 85 PRO A N 1
ATOM 668 C CA . PRO A 1 85 ? 16.237 -8.021 -4.518 1.00 86.44 85 PRO A CA 1
ATOM 669 C C . PRO A 1 85 ? 17.152 -9.256 -4.497 1.00 86.44 85 PRO A C 1
ATOM 671 O O . PRO A 1 85 ? 18.158 -9.255 -5.194 1.00 86.44 85 PRO A O 1
ATOM 674 N N . LEU A 1 86 ? 16.828 -10.296 -3.716 1.00 84.44 86 LEU A N 1
ATOM 675 C CA . LEU A 1 86 ? 17.701 -11.456 -3.479 1.00 84.44 86 LEU A CA 1
ATOM 676 C C . LEU A 1 86 ? 17.610 -12.525 -4.572 1.00 84.44 86 LEU A C 1
ATOM 678 O O . LEU A 1 86 ? 18.589 -13.213 -4.850 1.00 84.44 86 LEU A O 1
ATOM 682 N N . ILE A 1 87 ? 16.431 -12.698 -5.169 1.00 87.31 87 ILE A N 1
ATOM 683 C CA . ILE A 1 87 ? 16.216 -13.700 -6.212 1.00 87.31 87 ILE A CA 1
ATOM 684 C C . ILE A 1 87 ? 16.760 -13.160 -7.532 1.00 87.31 87 ILE A C 1
ATOM 686 O O . ILE A 1 87 ? 16.302 -12.128 -8.024 1.00 87.31 87 ILE A O 1
ATOM 690 N N . THR A 1 88 ? 17.702 -13.887 -8.129 1.00 84.94 88 THR A N 1
ATOM 691 C CA . THR A 1 88 ? 18.225 -13.602 -9.465 1.00 84.94 88 THR A CA 1
ATOM 692 C C . THR A 1 88 ? 17.587 -14.527 -10.501 1.00 84.94 88 THR A C 1
ATOM 694 O O . THR A 1 88 ? 17.399 -15.722 -10.282 1.00 84.94 88 THR A O 1
ATOM 697 N N . ILE A 1 89 ? 17.220 -13.960 -11.646 1.00 82.62 89 ILE A N 1
ATOM 698 C CA . ILE A 1 89 ? 16.677 -14.643 -12.819 1.00 82.62 89 ILE A CA 1
ATOM 699 C C . ILE A 1 89 ? 17.633 -14.325 -13.971 1.00 82.62 89 ILE A C 1
ATOM 701 O O . ILE A 1 89 ? 17.824 -13.157 -14.307 1.00 82.62 89 ILE A O 1
ATOM 705 N N . ASN A 1 90 ? 18.261 -15.352 -14.555 1.00 76.62 90 ASN A N 1
ATOM 706 C CA . ASN A 1 90 ? 19.247 -15.215 -15.641 1.00 76.62 90 ASN A CA 1
ATOM 707 C C . ASN A 1 90 ? 20.420 -14.262 -15.304 1.00 76.62 90 ASN A C 1
ATOM 709 O O . ASN A 1 90 ? 20.859 -13.476 -16.140 1.00 76.62 90 ASN A O 1
ATOM 713 N N . GLY A 1 91 ? 20.901 -14.292 -14.056 1.00 78.81 91 GLY A N 1
ATOM 714 C CA . GLY A 1 91 ? 22.005 -13.440 -13.591 1.00 78.81 91 GLY A CA 1
ATOM 715 C C . GLY A 1 91 ? 21.617 -11.996 -13.251 1.00 78.81 91 GLY A C 1
ATOM 716 O O . GLY A 1 91 ? 22.460 -11.243 -12.772 1.00 78.81 91 GLY A O 1
ATOM 717 N N . LEU A 1 92 ? 20.350 -11.609 -13.434 1.00 81.38 92 LEU A N 1
ATOM 718 C CA . LEU A 1 92 ? 19.831 -10.288 -13.077 1.00 81.38 92 LEU A CA 1
ATOM 719 C C . LEU A 1 92 ? 18.840 -10.390 -11.906 1.00 81.38 92 LEU A C 1
ATOM 721 O O . LEU A 1 92 ? 18.086 -11.356 -11.830 1.00 81.38 92 LEU A O 1
ATOM 725 N N . PRO A 1 93 ? 18.803 -9.422 -10.977 1.00 83.38 93 PRO A N 1
ATOM 726 C CA . PRO A 1 93 ? 17.846 -9.431 -9.868 1.00 83.38 93 PRO A CA 1
ATOM 727 C C . PRO A 1 93 ? 16.399 -9.365 -10.370 1.00 83.38 93 PRO A C 1
ATOM 729 O O . PRO A 1 93 ? 16.109 -8.751 -11.399 1.00 83.38 93 PRO A O 1
ATOM 732 N N . MET A 1 94 ? 15.469 -9.971 -9.628 1.00 85.56 94 MET A N 1
ATOM 733 C CA . MET A 1 94 ? 14.055 -10.000 -10.004 1.00 85.56 94 MET A CA 1
ATOM 734 C C . MET A 1 94 ? 13.476 -8.586 -10.090 1.00 85.56 94 MET A C 1
ATOM 736 O O . MET A 1 94 ? 12.768 -8.284 -11.045 1.00 85.56 94 MET A O 1
ATOM 740 N N . ILE A 1 95 ? 13.767 -7.706 -9.132 1.00 87.31 95 ILE A N 1
ATOM 741 C CA . ILE A 1 95 ? 13.420 -6.282 -9.222 1.00 87.31 95 ILE A CA 1
ATOM 742 C C . ILE A 1 95 ? 14.628 -5.461 -8.768 1.00 87.31 95 ILE A C 1
ATOM 744 O O . ILE A 1 95 ? 15.091 -5.621 -7.641 1.00 87.31 95 ILE A O 1
ATOM 748 N N . ARG A 1 96 ? 15.117 -4.556 -9.623 1.00 86.81 96 ARG A N 1
ATOM 749 C CA . ARG A 1 96 ? 16.132 -3.552 -9.264 1.00 86.81 96 ARG A CA 1
ATOM 750 C C . ARG A 1 96 ? 15.892 -2.247 -10.010 1.00 86.81 96 ARG A C 1
ATOM 752 O O . ARG A 1 96 ? 15.648 -2.245 -11.213 1.00 86.81 96 ARG A O 1
ATOM 759 N N . ILE A 1 97 ? 16.009 -1.130 -9.304 1.00 87.62 97 ILE A N 1
ATOM 760 C CA . ILE A 1 97 ? 15.994 0.212 -9.887 1.00 87.62 97 ILE A CA 1
ATOM 761 C C . ILE A 1 97 ? 17.419 0.759 -9.827 1.00 87.62 97 ILE A C 1
ATOM 763 O O . ILE A 1 97 ? 17.826 1.354 -8.835 1.00 87.62 97 ILE A O 1
ATOM 767 N N . ASP A 1 98 ? 18.184 0.537 -10.891 1.00 84.00 98 ASP A N 1
ATOM 768 C CA . ASP A 1 98 ? 19.577 0.965 -10.996 1.00 84.00 98 ASP A CA 1
ATOM 769 C C . ASP A 1 98 ? 19.636 2.420 -11.482 1.00 84.00 98 ASP A C 1
ATOM 771 O O . ASP A 1 98 ? 19.648 2.718 -12.681 1.00 84.00 98 ASP A O 1
ATOM 775 N N . ILE A 1 99 ? 19.612 3.347 -10.522 1.00 81.31 99 ILE A N 1
ATOM 776 C CA . ILE A 1 99 ? 19.687 4.789 -10.788 1.00 81.31 99 ILE A CA 1
ATOM 777 C C . ILE A 1 99 ? 21.026 5.177 -11.450 1.00 81.31 99 ILE A C 1
ATOM 779 O O . ILE A 1 99 ? 20.970 5.921 -12.434 1.00 81.31 99 ILE A O 1
ATOM 783 N N . PRO A 1 100 ? 22.205 4.694 -10.989 1.00 78.25 100 PRO A N 1
ATOM 784 C CA . PRO A 1 100 ? 23.492 5.027 -11.607 1.00 78.25 100 PRO A CA 1
ATOM 785 C C . PRO A 1 100 ? 23.563 4.696 -13.100 1.00 78.25 100 PRO A C 1
ATOM 787 O O . PRO A 1 100 ? 23.921 5.559 -13.903 1.00 78.25 100 PRO A O 1
ATOM 790 N N . ASN A 1 101 ? 23.153 3.485 -13.487 1.00 77.62 101 ASN A N 1
ATOM 791 C CA . ASN A 1 101 ? 23.194 3.045 -14.884 1.00 77.62 101 ASN A CA 1
ATOM 792 C C . ASN A 1 101 ? 21.939 3.438 -15.678 1.00 77.62 101 ASN A C 1
ATOM 794 O O . ASN A 1 101 ? 21.868 3.204 -16.885 1.00 77.62 101 ASN A O 1
ATOM 798 N N . ARG A 1 102 ? 20.948 4.062 -15.022 1.00 83.31 102 ARG A N 1
ATOM 799 C CA . ARG A 1 102 ? 19.629 4.410 -15.584 1.00 83.31 102 ARG A CA 1
ATOM 800 C C . ARG A 1 102 ? 18.912 3.190 -16.169 1.00 83.31 102 ARG A C 1
ATOM 802 O O . ARG A 1 102 ? 18.258 3.284 -17.208 1.00 83.31 102 ARG A O 1
ATOM 809 N N . GLN A 1 103 ? 19.059 2.047 -15.510 1.00 83.44 103 GLN A N 1
ATOM 810 C CA . GLN A 1 103 ? 18.487 0.772 -15.920 1.00 83.44 103 GLN A CA 1
ATOM 811 C C . GLN A 1 103 ? 17.428 0.337 -14.910 1.00 83.44 103 GLN A C 1
ATOM 813 O O . GLN A 1 103 ? 17.638 0.364 -13.700 1.00 83.44 103 GLN A O 1
ATOM 818 N N . TYR A 1 104 ? 16.279 -0.102 -15.404 1.00 85.06 104 TYR A N 1
ATOM 819 C CA . TYR A 1 104 ? 15.239 -0.690 -14.570 1.00 85.06 104 TYR A CA 1
ATOM 820 C C . TYR A 1 104 ? 15.178 -2.175 -14.881 1.00 85.06 104 TYR A C 1
ATOM 822 O O . TYR A 1 104 ? 14.882 -2.561 -16.007 1.00 85.06 104 TYR A O 1
ATOM 830 N N . ILE A 1 105 ? 15.483 -3.011 -13.898 1.00 84.94 105 ILE A N 1
ATOM 831 C CA . ILE A 1 105 ? 15.439 -4.461 -14.040 1.00 84.94 105 ILE A CA 1
ATOM 832 C C . ILE A 1 105 ? 14.135 -4.947 -13.425 1.00 84.94 105 ILE A C 1
ATOM 834 O O . ILE A 1 105 ? 13.865 -4.702 -12.247 1.00 84.94 105 ILE A O 1
ATOM 838 N N . MET A 1 106 ? 13.316 -5.623 -14.224 1.00 85.50 106 MET A N 1
ATOM 839 C CA . MET A 1 106 ? 12.050 -6.192 -13.776 1.00 85.50 106 MET A CA 1
ATOM 840 C C . MET A 1 106 ? 11.872 -7.595 -14.359 1.00 85.50 106 MET A C 1
ATOM 842 O O . MET A 1 106 ? 11.927 -7.787 -15.570 1.00 85.50 106 MET A O 1
ATOM 846 N N . PHE A 1 107 ? 11.677 -8.573 -13.477 1.00 85.25 107 PHE A N 1
ATOM 847 C CA . PHE A 1 107 ? 11.609 -10.009 -13.758 1.00 85.25 107 PHE A CA 1
ATOM 848 C C . PHE A 1 107 ? 12.771 -10.512 -14.629 1.00 85.25 107 PHE A C 1
ATOM 850 O O . PHE A 1 107 ? 12.575 -11.288 -15.558 1.00 85.25 107 PHE A O 1
ATOM 857 N N . GLY A 1 108 ? 13.985 -10.028 -14.352 1.00 76.50 108 GLY A N 1
ATOM 858 C CA . GLY A 1 108 ? 15.184 -10.330 -15.135 1.00 76.50 108 GLY A CA 1
ATOM 859 C C . GLY A 1 108 ? 15.338 -9.500 -16.416 1.00 76.50 108 GLY A C 1
ATOM 860 O O . GLY A 1 108 ? 16.411 -9.479 -16.990 1.00 76.50 108 GLY A O 1
ATOM 861 N N . HIS A 1 109 ? 14.348 -8.740 -16.877 1.00 82.50 109 HIS A N 1
ATOM 862 C CA . HIS A 1 109 ? 14.503 -7.941 -18.097 1.00 82.50 109 HIS A CA 1
ATOM 863 C C . HIS A 1 109 ? 15.012 -6.528 -17.809 1.00 82.50 109 HIS A C 1
ATOM 865 O O . HIS A 1 109 ? 14.479 -5.842 -16.937 1.00 82.50 109 HIS A O 1
ATOM 871 N N . ILE A 1 110 ? 15.992 -6.064 -18.594 1.00 84.31 110 ILE A N 1
ATOM 872 C CA . ILE A 1 110 ? 16.478 -4.681 -18.535 1.00 84.31 110 ILE A CA 1
ATOM 873 C C . ILE A 1 110 ? 15.597 -3.772 -19.400 1.00 84.31 110 ILE A C 1
ATOM 875 O O . ILE A 1 110 ? 15.445 -3.959 -20.616 1.00 84.31 110 ILE A O 1
ATOM 879 N N . PHE A 1 111 ? 15.041 -2.750 -18.762 1.00 84.25 111 PHE A N 1
ATOM 880 C CA . PHE A 1 111 ? 14.350 -1.629 -19.379 1.00 84.25 111 PHE A CA 1
ATOM 881 C C . PHE A 1 111 ? 15.252 -0.401 -19.332 1.00 84.25 111 PHE A C 1
ATOM 883 O O . PHE A 1 111 ? 15.667 0.065 -18.269 1.00 84.25 111 PHE A O 1
ATOM 890 N N . TRP A 1 112 ? 15.553 0.117 -20.514 1.00 81.88 112 TRP A N 1
ATOM 891 C CA . TRP A 1 112 ? 16.381 1.300 -20.699 1.00 81.88 112 TRP A CA 1
ATOM 892 C C . TRP A 1 112 ? 15.508 2.564 -20.754 1.00 81.88 112 TRP A C 1
ATOM 894 O O . TRP A 1 112 ? 14.298 2.462 -20.967 1.00 81.88 112 TRP A O 1
ATOM 904 N N . PRO A 1 113 ? 16.080 3.776 -20.647 1.00 81.06 113 PRO A N 1
ATOM 905 C CA . PRO A 1 113 ? 15.300 5.016 -20.664 1.00 81.06 113 PRO A CA 1
ATOM 906 C C . PRO A 1 113 ? 14.471 5.233 -21.941 1.00 81.06 113 PRO A C 1
ATOM 908 O O . PRO A 1 113 ? 13.420 5.863 -21.886 1.00 81.06 113 PRO A O 1
ATOM 911 N N . HIS A 1 114 ? 14.884 4.695 -23.094 1.00 77.75 114 HIS A N 1
ATOM 912 C CA . HIS A 1 114 ? 14.082 4.753 -24.327 1.00 77.75 114 HIS A CA 1
ATOM 913 C C . HIS A 1 114 ? 12.860 3.824 -24.299 1.00 77.75 114 HIS A C 1
ATOM 915 O O . HIS A 1 114 ? 11.903 4.049 -25.033 1.00 77.75 114 HIS A O 1
ATOM 921 N N . ASP A 1 115 ? 12.860 2.806 -23.434 1.00 83.06 115 ASP A N 1
ATOM 922 C CA . ASP A 1 115 ? 11.717 1.924 -23.185 1.00 83.06 115 ASP A CA 1
ATOM 923 C C . ASP A 1 115 ? 10.739 2.533 -22.151 1.00 83.06 115 ASP A C 1
ATOM 925 O O . ASP A 1 115 ? 9.780 1.880 -21.737 1.00 83.06 115 ASP A O 1
ATOM 929 N N . PHE A 1 116 ? 10.930 3.797 -21.745 1.00 82.88 116 PHE A N 1
ATOM 930 C CA . PHE A 1 116 ? 10.070 4.476 -20.769 1.00 82.88 116 PHE A CA 1
ATOM 931 C C . PHE A 1 116 ? 8.596 4.536 -21.197 1.00 82.88 116 PHE A C 1
ATOM 933 O O . PHE A 1 116 ? 7.708 4.574 -20.349 1.00 82.88 116 PHE A O 1
ATOM 940 N N . PHE A 1 117 ? 8.309 4.473 -22.500 1.00 86.62 117 PHE A N 1
ATOM 941 C CA . PHE A 1 117 ? 6.937 4.392 -23.003 1.00 86.62 117 PHE A CA 1
ATOM 942 C C . PHE A 1 117 ? 6.175 3.163 -22.468 1.00 86.62 117 PHE A C 1
ATOM 944 O O . PHE A 1 117 ? 5.011 3.287 -22.088 1.00 86.62 117 PHE A O 1
ATOM 951 N N . TYR A 1 118 ? 6.830 2.000 -22.350 1.00 87.12 118 TYR A N 1
ATOM 952 C CA . TYR A 1 118 ? 6.209 0.802 -21.768 1.00 87.12 118 TYR A CA 1
ATOM 953 C C . TYR A 1 118 ? 5.903 0.997 -20.284 1.00 87.12 118 TYR A C 1
ATOM 955 O O . TYR A 1 118 ? 4.847 0.589 -19.804 1.00 87.12 118 TYR A O 1
ATOM 963 N N . PHE A 1 119 ? 6.802 1.672 -19.563 1.00 85.25 119 PHE A N 1
ATOM 964 C CA . PHE A 1 119 ? 6.590 2.014 -18.162 1.00 85.25 119 PHE A CA 1
ATOM 965 C C . PHE A 1 119 ? 5.425 2.992 -17.986 1.00 85.25 119 PHE A C 1
ATOM 967 O O . PHE A 1 119 ? 4.586 2.782 -17.115 1.00 85.25 119 PHE A O 1
ATOM 974 N N . LEU A 1 120 ? 5.327 4.026 -18.829 1.00 89.81 120 LEU A N 1
ATOM 975 C CA . LEU A 1 120 ? 4.211 4.973 -18.813 1.00 89.81 120 LEU A CA 1
ATOM 976 C C . LEU A 1 120 ? 2.872 4.257 -19.016 1.00 89.81 120 LEU A C 1
ATOM 978 O O . LEU A 1 120 ? 1.901 4.536 -18.313 1.00 89.81 120 LEU A O 1
ATOM 982 N N . LEU A 1 121 ? 2.825 3.318 -19.958 1.00 91.25 121 LEU A N 1
ATOM 983 C CA . LEU A 1 121 ? 1.619 2.565 -20.259 1.00 91.25 121 LEU A CA 1
ATOM 984 C C . LEU A 1 121 ? 1.250 1.584 -19.132 1.00 91.25 121 LEU A C 1
ATOM 986 O O . LEU A 1 121 ? 0.083 1.503 -18.742 1.00 91.25 121 LEU A O 1
ATOM 990 N N . LEU A 1 122 ? 2.240 0.907 -18.543 1.00 89.62 122 LEU A N 1
ATOM 991 C CA . LEU A 1 122 ? 2.055 0.084 -17.346 1.00 89.62 122 LEU A CA 1
ATOM 992 C C . LEU A 1 122 ? 1.553 0.926 -16.164 1.00 89.62 122 LEU A C 1
ATOM 994 O O . LEU A 1 122 ? 0.619 0.525 -15.472 1.00 89.62 122 LEU A O 1
ATOM 998 N N . PHE A 1 123 ? 2.129 2.110 -15.956 1.00 91.81 123 PHE A N 1
ATOM 999 C CA . PHE A 1 123 ? 1.722 3.051 -14.917 1.00 91.81 123 PHE A CA 1
ATOM 1000 C C . PHE A 1 123 ? 0.279 3.521 -15.120 1.00 91.81 123 PHE A C 1
ATOM 1002 O O . PHE A 1 123 ? -0.518 3.471 -14.185 1.00 91.81 123 PHE A O 1
ATOM 1009 N N . LEU A 1 124 ? -0.093 3.910 -16.343 1.00 94.25 124 LEU A N 1
ATOM 1010 C CA . LEU A 1 124 ? -1.466 4.294 -16.672 1.00 94.25 124 LEU A CA 1
ATOM 1011 C C . LEU A 1 124 ? -2.440 3.135 -16.423 1.00 94.25 124 LEU A C 1
ATOM 1013 O O . LEU A 1 124 ? -3.488 3.331 -15.807 1.00 94.25 124 LEU A O 1
ATOM 1017 N N . THR A 1 125 ? -2.066 1.923 -16.833 1.00 95.38 125 THR A N 1
ATOM 1018 C CA . THR A 1 125 ? -2.840 0.701 -16.577 1.00 95.38 125 THR A CA 1
ATOM 1019 C C . THR A 1 125 ? -3.014 0.463 -15.077 1.00 95.38 125 THR A C 1
ATOM 1021 O O . THR A 1 125 ? -4.123 0.183 -14.630 1.00 95.38 125 THR A O 1
ATOM 1024 N N . ALA A 1 126 ? -1.964 0.646 -14.273 1.00 92.88 126 ALA A N 1
ATOM 1025 C CA . ALA A 1 126 ? -2.028 0.513 -12.820 1.00 92.88 126 ALA A CA 1
ATOM 1026 C C . ALA A 1 126 ? -2.915 1.589 -12.170 1.00 92.88 126 ALA A C 1
ATOM 1028 O O . ALA A 1 126 ? -3.694 1.272 -11.271 1.00 92.88 126 ALA A O 1
ATOM 1029 N N . VAL A 1 127 ? -2.853 2.843 -12.631 1.00 91.69 127 VAL A N 1
ATOM 1030 C CA . VAL A 1 127 ? -3.696 3.942 -12.130 1.00 91.69 127 VAL A CA 1
ATOM 1031 C C . VAL A 1 127 ? -5.170 3.679 -12.437 1.00 91.69 127 VAL A C 1
ATOM 1033 O O . VAL A 1 127 ? -5.994 3.695 -11.523 1.00 91.69 127 VAL A O 1
ATOM 1036 N N . ILE A 1 128 ? -5.511 3.377 -13.693 1.00 93.38 128 ILE A N 1
ATOM 1037 C CA . ILE A 1 128 ? -6.894 3.065 -14.085 1.00 93.38 128 ILE A CA 1
ATOM 1038 C C . ILE A 1 128 ? -7.374 1.779 -13.409 1.00 93.38 128 ILE A C 1
ATOM 1040 O O . ILE A 1 128 ? -8.497 1.732 -12.910 1.00 93.38 128 ILE A O 1
ATOM 1044 N N . GLY A 1 129 ? -6.512 0.766 -13.312 1.00 92.88 129 GLY A N 1
ATOM 1045 C CA . GLY A 1 129 ? -6.799 -0.479 -12.606 1.00 92.88 129 GLY A CA 1
ATOM 1046 C C . GLY A 1 129 ? -7.103 -0.240 -11.134 1.00 92.88 129 GLY A C 1
ATOM 1047 O O . GLY A 1 129 ? -8.052 -0.799 -10.593 1.00 92.88 129 GLY A O 1
ATOM 1048 N N . THR A 1 130 ? -6.367 0.671 -10.504 1.00 89.69 130 THR A N 1
ATOM 1049 C CA . THR A 1 130 ? -6.613 1.082 -9.126 1.00 89.69 130 THR A CA 1
ATOM 1050 C C . THR A 1 130 ? -7.946 1.814 -8.984 1.00 89.69 130 THR A C 1
ATOM 1052 O O . THR A 1 130 ? -8.706 1.510 -8.070 1.00 89.69 130 THR A O 1
ATOM 1055 N N . VAL A 1 131 ? -8.283 2.732 -9.895 1.00 90.50 131 VAL A N 1
ATOM 1056 C CA . VAL A 1 131 ? -9.591 3.414 -9.902 1.00 90.50 131 VAL A CA 1
ATOM 1057 C C . VAL A 1 131 ? -10.736 2.409 -10.066 1.00 90.50 131 VAL A C 1
ATOM 1059 O O . VAL A 1 131 ? -11.711 2.460 -9.312 1.00 90.50 131 VAL A O 1
ATOM 1062 N N . ALA A 1 132 ? -10.603 1.460 -10.996 1.00 91.31 132 ALA A N 1
ATOM 1063 C CA . ALA A 1 132 ? -11.572 0.389 -11.203 1.00 91.31 132 ALA A CA 1
ATOM 1064 C C . ALA A 1 132 ? -11.726 -0.472 -9.938 1.00 91.31 132 ALA A C 1
ATOM 1066 O O . ALA A 1 132 ? -12.843 -0.682 -9.461 1.00 91.31 132 ALA A O 1
ATOM 1067 N N . LEU A 1 133 ? -10.610 -0.894 -9.338 1.00 90.62 133 LEU A N 1
ATOM 1068 C CA . LEU A 1 133 ? -10.593 -1.685 -8.109 1.00 90.62 133 LEU A CA 1
ATOM 1069 C C . LEU A 1 133 ? -11.259 -0.944 -6.947 1.00 90.62 133 LEU A C 1
ATOM 1071 O O . LEU A 1 133 ? -12.068 -1.532 -6.237 1.00 90.62 133 LEU A O 1
ATOM 1075 N N . VAL A 1 134 ? -10.962 0.344 -6.771 1.00 89.50 134 VAL A N 1
ATOM 1076 C CA . VAL A 1 134 ? -11.524 1.175 -5.698 1.00 89.50 134 VAL A CA 1
ATOM 1077 C C . VAL A 1 134 ? -13.022 1.375 -5.878 1.00 89.50 134 VAL A C 1
ATOM 1079 O O . VAL A 1 134 ? -13.766 1.283 -4.909 1.00 89.50 134 VAL A O 1
ATOM 1082 N N . SER A 1 135 ? -13.494 1.563 -7.109 1.00 89.19 135 SER A N 1
ATOM 1083 C CA . SER A 1 135 ? -14.933 1.684 -7.374 1.00 89.19 135 SER A CA 1
ATOM 1084 C C . SER A 1 135 ? -15.730 0.410 -7.042 1.00 89.19 135 SER A C 1
ATOM 1086 O O . SER A 1 135 ? -16.938 0.463 -6.817 1.00 89.19 135 SER A O 1
ATOM 1088 N N . LEU A 1 136 ? -15.067 -0.752 -6.988 1.00 90.88 136 LEU A N 1
ATOM 1089 C CA . LEU A 1 136 ? -15.701 -2.038 -6.689 1.00 90.88 136 LEU A CA 1
ATOM 1090 C C . LEU A 1 136 ? -15.495 -2.463 -5.233 1.00 90.88 136 LEU A C 1
ATOM 1092 O O . LEU A 1 136 ? -16.457 -2.792 -4.535 1.00 90.88 136 LEU A O 1
ATOM 1096 N N . LEU A 1 137 ? -14.242 -2.473 -4.783 1.00 91.31 137 LEU A N 1
ATOM 1097 C CA . LEU A 1 137 ? -13.799 -2.986 -3.485 1.00 91.31 137 LEU A CA 1
ATOM 1098 C C . LEU A 1 137 ? -13.563 -1.882 -2.449 1.00 91.31 137 LEU A C 1
ATOM 1100 O O . LEU A 1 137 ? -13.189 -2.180 -1.319 1.00 91.31 137 LEU A O 1
ATOM 1104 N N . GLY A 1 138 ? -13.751 -0.617 -2.812 1.00 91.06 138 GLY A N 1
ATOM 1105 C CA . GLY A 1 138 ? -13.519 0.515 -1.930 1.00 91.06 138 GLY A CA 1
ATOM 1106 C C . GLY A 1 138 ? -12.054 0.676 -1.534 1.00 91.06 138 GLY A C 1
ATOM 1107 O O . GLY A 1 138 ? -11.140 0.653 -2.357 1.00 91.06 138 GLY A O 1
ATOM 1108 N N . ARG A 1 139 ? -11.815 0.852 -0.237 1.00 91.44 139 ARG A N 1
ATOM 1109 C CA . ARG A 1 139 ? -10.499 1.144 0.352 1.00 91.44 139 ARG A CA 1
ATOM 1110 C C . ARG A 1 139 ? -9.788 -0.090 0.904 1.00 91.44 139 ARG A C 1
ATOM 1112 O O . ARG A 1 139 ? -8.845 0.047 1.683 1.00 91.44 139 ARG A O 1
ATOM 1119 N N . VAL A 1 140 ? -10.184 -1.290 0.476 1.00 90.75 140 VAL A N 1
ATOM 1120 C CA . VAL A 1 140 ? -9.550 -2.562 0.869 1.00 90.75 140 VAL A CA 1
ATOM 1121 C C . VAL A 1 140 ? -8.030 -2.527 0.655 1.00 90.75 140 VAL A C 1
ATOM 1123 O O . VAL A 1 140 ? -7.290 -3.006 1.509 1.00 90.75 140 VAL A O 1
ATOM 1126 N N . PHE A 1 141 ? -7.530 -1.865 -0.397 1.00 91.38 141 PHE A N 1
ATOM 1127 C CA . PHE A 1 141 ? -6.084 -1.690 -0.594 1.00 91.38 141 PHE A CA 1
ATOM 1128 C C . PHE A 1 141 ? -5.384 -1.073 0.632 1.00 91.38 141 PHE A C 1
ATOM 1130 O O . PHE A 1 141 ? -4.350 -1.584 1.061 1.00 91.38 141 PHE A O 1
ATOM 1137 N N . CYS A 1 142 ? -5.943 -0.011 1.229 1.00 92.00 142 CYS A N 1
ATOM 1138 C CA . CYS A 1 142 ? -5.353 0.657 2.394 1.00 92.00 142 CYS A CA 1
ATOM 1139 C C . CYS A 1 142 ? -5.269 -0.274 3.611 1.00 92.00 142 CYS A C 1
ATOM 1141 O O . CYS A 1 142 ? -4.283 -0.243 4.345 1.00 92.00 142 CYS A O 1
ATOM 1143 N N . GLY A 1 143 ? -6.281 -1.118 3.815 1.00 91.38 143 GLY A N 1
ATOM 1144 C CA . GLY A 1 143 ? -6.347 -2.048 4.941 1.00 91.38 143 GLY A CA 1
ATOM 1145 C C . GLY A 1 143 ? -5.484 -3.303 4.779 1.00 91.38 143 GLY A C 1
ATOM 1146 O O . GLY A 1 143 ? -5.011 -3.842 5.784 1.00 91.38 143 GLY A O 1
ATOM 1147 N N . TRP A 1 144 ? -5.269 -3.755 3.541 1.00 93.00 144 TRP A N 1
ATOM 1148 C CA . TRP A 1 144 ? -4.762 -5.102 3.250 1.00 93.00 144 TRP A CA 1
ATOM 1149 C C . TRP A 1 144 ? -3.405 -5.144 2.549 1.00 93.00 144 TRP A C 1
ATOM 1151 O O . TRP A 1 144 ? -2.593 -6.000 2.879 1.00 93.00 144 TRP A O 1
ATOM 1161 N N . ILE A 1 145 ? -3.164 -4.241 1.597 1.00 93.31 145 ILE A N 1
ATOM 1162 C CA . ILE A 1 145 ? -2.008 -4.315 0.687 1.00 93.31 145 ILE A CA 1
ATOM 1163 C C . ILE A 1 145 ? -1.019 -3.175 0.945 1.00 93.31 145 ILE A C 1
ATOM 1165 O O . ILE A 1 145 ? 0.183 -3.347 0.769 1.00 93.31 145 ILE A O 1
ATOM 1169 N N . CYS A 1 146 ? -1.509 -2.010 1.378 1.00 93.44 146 CYS A N 1
ATOM 1170 C CA . CYS A 1 146 ? -0.692 -0.818 1.572 1.00 93.44 146 CYS A CA 1
ATOM 1171 C C . CYS A 1 146 ? 0.531 -1.109 2.464 1.00 93.44 146 CYS A C 1
ATOM 1173 O O . CYS A 1 146 ? 0.343 -1.426 3.645 1.00 93.44 146 CYS A O 1
ATOM 1175 N N . PRO A 1 147 ? 1.770 -0.928 1.961 1.00 93.38 147 PRO A N 1
ATOM 1176 C CA . PRO A 1 147 ? 2.980 -1.341 2.671 1.00 93.38 147 PRO A CA 1
ATOM 1177 C C . PRO A 1 147 ? 3.111 -0.638 4.024 1.00 93.38 147 PRO A C 1
ATOM 1179 O O . PRO A 1 147 ? 3.423 -1.276 5.025 1.00 93.38 147 PRO A O 1
ATOM 1182 N N . HIS A 1 148 ? 2.758 0.652 4.092 1.00 93.94 148 HIS A N 1
ATOM 1183 C CA . HIS A 1 148 ? 2.738 1.402 5.352 1.00 93.94 148 HIS A CA 1
ATOM 1184 C C . HIS A 1 148 ? 1.851 0.743 6.416 1.00 93.94 148 HIS A C 1
ATOM 1186 O O . HIS A 1 148 ? 2.275 0.550 7.550 1.00 93.94 148 HIS A O 1
ATOM 1192 N N . ASN A 1 149 ? 0.624 0.357 6.060 1.00 92.94 149 ASN A N 1
ATOM 1193 C CA . ASN A 1 149 ? -0.303 -0.246 7.013 1.00 92.94 149 ASN A CA 1
ATOM 1194 C C . ASN A 1 149 ? 0.111 -1.680 7.376 1.00 92.94 149 ASN A C 1
ATOM 1196 O O . ASN A 1 149 ? 0.000 -2.069 8.535 1.00 92.94 149 ASN A O 1
ATOM 1200 N N . VAL A 1 150 ? 0.622 -2.449 6.409 1.00 95.50 150 VAL A N 1
ATOM 1201 C CA . VAL A 1 150 ? 1.144 -3.804 6.637 1.00 95.50 150 VAL A CA 1
ATOM 1202 C C . VAL A 1 150 ? 2.276 -3.777 7.665 1.00 95.50 150 VAL A C 1
ATOM 1204 O O . VAL A 1 150 ? 2.187 -4.474 8.673 1.00 95.50 150 VAL A O 1
ATOM 1207 N N . PHE A 1 151 ? 3.290 -2.927 7.484 1.00 95.50 151 PHE A N 1
ATOM 1208 C CA . PHE A 1 151 ? 4.388 -2.823 8.447 1.00 95.50 151 PHE A CA 1
ATOM 1209 C C . PHE A 1 151 ? 3.918 -2.277 9.801 1.00 95.50 151 PHE A C 1
ATOM 1211 O O . PHE A 1 151 ? 4.254 -2.849 10.839 1.00 95.50 151 PHE A O 1
ATOM 1218 N N . LEU A 1 152 ? 3.103 -1.216 9.825 1.00 93.69 152 LEU A N 1
ATOM 1219 C CA . LEU A 1 152 ? 2.638 -0.630 11.085 1.00 93.69 152 LEU A CA 1
ATOM 1220 C C . LEU A 1 152 ? 1.822 -1.634 11.917 1.00 93.69 152 LEU A C 1
ATOM 1222 O O . LEU A 1 152 ? 2.110 -1.825 13.098 1.00 93.69 152 LEU A O 1
ATOM 1226 N N . GLU A 1 153 ? 0.829 -2.287 11.311 1.00 92.56 153 GLU A N 1
ATOM 1227 C CA . GLU A 1 153 ? -0.107 -3.173 12.013 1.00 92.56 153 GLU A CA 1
ATOM 1228 C C . GLU A 1 153 ? 0.451 -4.577 12.273 1.00 92.56 153 GLU A C 1
ATOM 1230 O O . GLU A 1 153 ? 0.114 -5.165 13.299 1.00 92.56 153 GLU A O 1
ATOM 1235 N N . MET A 1 154 ? 1.285 -5.124 11.379 1.00 94.00 154 MET A N 1
ATOM 1236 C CA . MET A 1 154 ? 1.754 -6.519 11.464 1.00 94.00 154 MET A CA 1
ATOM 1237 C C . MET A 1 154 ? 3.188 -6.661 11.972 1.00 94.00 154 MET A C 1
ATOM 1239 O O . MET A 1 154 ? 3.584 -7.765 12.333 1.00 94.00 154 MET A O 1
ATOM 1243 N N . VAL A 1 155 ? 3.954 -5.567 12.049 1.00 94.50 155 VAL A N 1
ATOM 1244 C CA . VAL A 1 155 ? 5.333 -5.584 12.560 1.00 94.50 155 VAL A CA 1
ATOM 1245 C C . VAL A 1 155 ? 5.478 -4.675 13.779 1.00 94.50 155 VAL A C 1
ATOM 1247 O O . VAL A 1 155 ? 5.735 -5.159 14.880 1.00 94.50 155 VAL A O 1
ATOM 1250 N N . TYR A 1 156 ? 5.241 -3.367 13.638 1.00 94.12 156 TYR A N 1
ATOM 1251 C CA . TYR A 1 156 ? 5.525 -2.415 14.721 1.00 94.12 156 TYR A CA 1
ATOM 1252 C C . TYR A 1 156 ? 4.548 -2.524 15.902 1.00 94.12 156 TYR A C 1
ATOM 1254 O O . TYR A 1 156 ? 4.989 -2.518 17.051 1.00 94.12 156 TYR A O 1
ATOM 1262 N N . ARG A 1 157 ? 3.236 -2.677 15.670 1.00 92.12 157 ARG A N 1
ATOM 1263 C CA . ARG A 1 157 ? 2.265 -2.846 16.771 1.00 92.12 157 ARG A CA 1
ATOM 1264 C C . ARG A 1 157 ? 2.449 -4.147 17.568 1.00 92.12 157 ARG A C 1
ATOM 1266 O O . ARG A 1 157 ? 2.363 -4.080 18.795 1.00 92.12 157 ARG A O 1
ATOM 1273 N N . PRO A 1 158 ? 2.707 -5.319 16.952 1.00 92.38 158 PRO A N 1
ATOM 1274 C CA . PRO A 1 158 ? 3.044 -6.527 17.701 1.00 92.38 158 PRO A CA 1
ATOM 1275 C C . PRO A 1 158 ? 4.302 -6.369 18.558 1.00 92.38 158 PRO A C 1
ATOM 1277 O O . PRO A 1 158 ? 4.284 -6.774 19.719 1.00 92.38 158 PRO A O 1
ATOM 1280 N N . ILE A 1 159 ? 5.347 -5.711 18.038 1.00 93.19 159 ILE A N 1
ATOM 1281 C CA . ILE A 1 159 ? 6.554 -5.378 18.811 1.00 93.19 159 ILE A CA 1
ATOM 1282 C C . ILE A 1 159 ? 6.193 -4.479 20.002 1.00 93.19 159 ILE A C 1
ATOM 1284 O O . ILE A 1 159 ? 6.579 -4.763 21.134 1.00 93.19 159 ILE A O 1
ATOM 1288 N N . GLU A 1 160 ? 5.398 -3.429 19.788 1.00 90.44 160 GLU A N 1
ATOM 1289 C CA . GLU A 1 160 ? 4.933 -2.554 20.871 1.00 90.44 160 GLU A CA 1
ATOM 1290 C C . GLU A 1 160 ? 4.183 -3.337 21.955 1.00 90.44 160 GLU A C 1
ATOM 1292 O O . GLU A 1 160 ? 4.476 -3.191 23.142 1.00 90.44 160 GLU A O 1
ATOM 1297 N N . ARG A 1 161 ? 3.269 -4.228 21.549 1.00 90.06 161 ARG A N 1
ATOM 1298 C CA . ARG A 1 161 ? 2.502 -5.080 22.464 1.00 90.06 161 ARG A CA 1
ATOM 1299 C C . ARG A 1 161 ? 3.393 -6.057 23.233 1.00 90.06 161 ARG A C 1
ATOM 1301 O O . ARG A 1 161 ? 3.118 -6.304 24.406 1.00 90.06 161 ARG A O 1
ATOM 1308 N N . LEU A 1 162 ? 4.433 -6.604 22.604 1.00 90.69 162 LEU A N 1
ATOM 1309 C CA . LEU A 1 162 ? 5.371 -7.535 23.236 1.00 90.69 162 LEU A CA 1
ATOM 1310 C C . LEU A 1 162 ? 6.133 -6.865 24.389 1.00 90.69 162 LEU A C 1
ATOM 1312 O O . LEU A 1 162 ? 6.212 -7.418 25.486 1.00 90.69 162 LEU A O 1
ATOM 1316 N N . PHE A 1 163 ? 6.648 -5.652 24.169 1.00 90.06 163 PHE A N 1
ATOM 1317 C CA . PHE A 1 163 ? 7.456 -4.945 25.166 1.00 90.06 163 PHE A CA 1
ATOM 1318 C C . PHE A 1 163 ? 6.621 -4.143 26.179 1.00 90.06 163 PHE A C 1
ATOM 1320 O O . PHE A 1 163 ? 6.906 -4.171 27.378 1.00 90.06 163 PHE A O 1
ATOM 1327 N N . GLU A 1 164 ? 5.587 -3.423 25.737 1.00 85.44 164 GLU A N 1
ATOM 1328 C CA . GLU A 1 164 ? 4.809 -2.506 26.591 1.00 85.44 164 GLU A CA 1
ATOM 1329 C C . GLU A 1 164 ? 3.500 -3.115 27.118 1.00 85.44 164 GLU A C 1
ATOM 1331 O O . GLU A 1 164 ? 2.919 -2.602 28.081 1.00 85.44 164 GLU A O 1
ATOM 1336 N N . GLY A 1 165 ? 3.084 -4.261 26.574 1.00 85.50 165 GLY A N 1
ATOM 1337 C CA . GLY A 1 165 ? 1.879 -4.980 26.973 1.00 85.50 165 GLY A CA 1
ATOM 1338 C C . GLY A 1 165 ? 0.610 -4.496 26.256 1.00 85.50 165 GLY A C 1
ATOM 1339 O O . GLY A 1 165 ? 0.675 -3.809 25.239 1.00 85.50 165 GLY A O 1
ATOM 1340 N N . PRO A 1 166 ? -0.581 -4.874 26.756 1.00 84.00 166 PRO A N 1
ATOM 1341 C CA . PRO A 1 166 ? -1.853 -4.491 26.144 1.00 84.00 166 PRO A CA 1
ATOM 1342 C C . PRO A 1 166 ? -2.084 -2.971 26.158 1.00 84.00 166 PRO A C 1
ATOM 1344 O O . PRO A 1 166 ? -1.602 -2.272 27.051 1.00 84.00 166 PRO A O 1
ATOM 1347 N N . ALA A 1 167 ? -2.915 -2.478 25.233 1.00 81.44 167 ALA A N 1
ATOM 1348 C CA . ALA A 1 167 ? -3.212 -1.052 25.047 1.00 81.44 167 ALA A CA 1
ATOM 1349 C C . ALA A 1 167 ? -3.596 -0.307 26.344 1.00 81.44 167 ALA A C 1
ATOM 1351 O O . ALA A 1 167 ? -3.149 0.819 26.566 1.00 81.44 167 ALA A O 1
ATOM 1352 N N . HIS A 1 168 ? -4.368 -0.940 27.239 1.00 80.25 168 HIS A N 1
ATOM 1353 C CA . HIS A 1 168 ? -4.752 -0.339 28.523 1.00 80.25 168 HIS A CA 1
ATOM 1354 C C . HIS A 1 168 ? -3.541 -0.082 29.438 1.00 80.25 168 HIS A C 1
ATOM 1356 O O . HIS A 1 168 ? -3.447 0.969 30.070 1.00 80.25 168 HIS A O 1
ATOM 1362 N N . ARG A 1 169 ? -2.593 -1.028 29.494 1.00 78.00 169 ARG A N 1
ATOM 1363 C CA . ARG A 1 169 ? -1.403 -0.950 30.348 1.00 78.00 169 ARG A CA 1
ATOM 1364 C C . ARG A 1 169 ? -0.445 0.102 29.814 1.00 78.00 169 ARG A C 1
ATOM 1366 O O . ARG A 1 169 ? 0.113 0.873 30.585 1.00 78.00 169 ARG A O 1
ATOM 1373 N N . HIS A 1 170 ? -0.305 0.164 28.495 1.00 75.62 170 HIS A N 1
ATOM 1374 C CA . HIS A 1 170 ? 0.500 1.175 27.822 1.00 75.62 170 HIS A CA 1
ATOM 1375 C C . HIS A 1 170 ? -0.006 2.594 28.106 1.00 75.62 170 HIS A C 1
ATOM 1377 O O . HIS A 1 170 ? 0.767 3.440 28.552 1.00 75.62 170 HIS A O 1
ATOM 1383 N N . ARG A 1 171 ? -1.320 2.816 27.980 1.00 78.81 171 ARG A N 1
ATOM 1384 C CA . ARG A 1 171 ? -1.970 4.087 28.334 1.00 78.81 171 ARG A CA 1
ATOM 1385 C C . ARG A 1 171 ? -1.764 4.460 29.804 1.00 78.81 171 ARG A C 1
ATOM 1387 O O . ARG A 1 171 ? -1.523 5.622 30.117 1.00 78.81 171 ARG A O 1
ATOM 1394 N N . LEU A 1 172 ? -1.861 3.484 30.708 1.00 79.19 172 LEU A N 1
ATOM 1395 C CA . LEU A 1 172 ? -1.667 3.709 32.140 1.00 79.19 172 LEU A CA 1
ATOM 1396 C C . LEU A 1 172 ? -0.221 4.105 32.469 1.00 79.19 172 LEU A C 1
ATOM 1398 O O . LEU A 1 172 ? -0.006 5.022 33.258 1.00 79.19 172 LEU A O 1
ATOM 1402 N N . ASN A 1 173 ? 0.756 3.442 31.847 1.00 79.56 173 ASN A N 1
ATOM 1403 C CA . ASN A 1 173 ? 2.179 3.716 32.051 1.00 79.56 173 ASN A CA 1
ATOM 1404 C C . ASN A 1 173 ? 2.570 5.116 31.559 1.00 79.56 173 ASN A C 1
ATOM 1406 O O . ASN A 1 173 ? 3.367 5.789 32.206 1.00 79.56 173 ASN A O 1
ATOM 1410 N N . ASP A 1 174 ? 1.990 5.570 30.445 1.00 77.56 174 ASP A N 1
ATOM 1411 C CA . ASP A 1 174 ? 2.229 6.925 29.937 1.00 77.56 174 ASP A CA 1
ATOM 1412 C C . ASP A 1 174 ? 1.633 8.006 30.869 1.00 77.56 174 ASP A C 1
ATOM 1414 O O . ASP A 1 174 ? 2.113 9.135 30.862 1.00 77.56 174 ASP A O 1
ATOM 1418 N N . ARG A 1 175 ? 0.646 7.666 31.718 1.00 77.62 175 ARG A N 1
ATOM 1419 C CA . ARG A 1 175 ? 0.066 8.576 32.729 1.00 77.62 175 ARG A CA 1
ATOM 1420 C C . ARG A 1 175 ? 0.779 8.548 34.079 1.00 77.62 175 ARG A C 1
ATOM 1422 O O . ARG A 1 175 ? 0.983 9.592 34.681 1.00 77.62 175 ARG A O 1
ATOM 1429 N N . ARG A 1 176 ? 1.096 7.356 34.591 1.00 78.19 176 ARG A N 1
ATOM 1430 C CA . ARG A 1 176 ? 1.613 7.159 35.961 1.00 78.19 176 ARG A CA 1
ATOM 1431 C C . ARG A 1 176 ? 3.142 7.186 36.058 1.00 78.19 176 ARG A C 1
ATOM 1433 O O . ARG A 1 176 ? 3.680 7.042 37.151 1.00 78.19 176 ARG A O 1
ATOM 1440 N N . GLY A 1 177 ? 3.836 7.371 34.935 1.00 75.31 177 GLY A N 1
ATOM 1441 C CA . GLY A 1 177 ? 5.293 7.307 34.865 1.00 75.31 177 GLY A C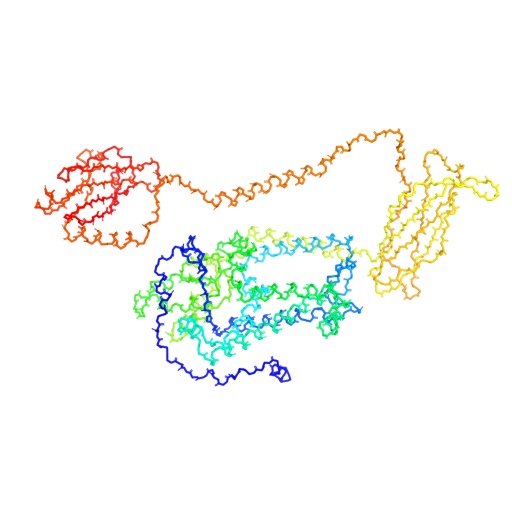A 1
ATOM 1442 C C . GLY A 1 177 ? 5.821 5.871 34.779 1.00 75.31 177 GLY A C 1
ATOM 1443 O O . GLY A 1 177 ? 5.128 4.896 35.071 1.00 75.31 177 GLY A O 1
ATOM 1444 N N . LEU A 1 178 ? 7.071 5.738 34.328 1.00 82.00 178 LEU A N 1
ATOM 1445 C CA . LEU A 1 178 ? 7.704 4.443 34.076 1.00 82.00 178 LEU A CA 1
ATOM 1446 C C . LEU A 1 178 ? 8.525 3.969 35.277 1.00 82.00 178 LEU A C 1
ATOM 1448 O O . LEU A 1 178 ? 9.481 4.637 35.683 1.00 82.00 178 LEU A O 1
ATOM 1452 N N . THR A 1 179 ? 8.240 2.755 35.740 1.00 86.69 179 THR A N 1
ATOM 1453 C CA . THR A 1 179 ? 9.125 1.991 36.637 1.00 86.69 179 THR A CA 1
ATOM 1454 C C . THR A 1 179 ? 10.425 1.585 35.929 1.00 86.69 179 THR A C 1
ATOM 1456 O O . THR A 1 179 ? 10.478 1.512 34.699 1.00 86.69 179 THR A O 1
ATOM 1459 N N . THR A 1 180 ? 11.482 1.261 36.681 1.00 86.50 180 THR A N 1
ATOM 1460 C CA . THR A 1 180 ? 12.783 0.825 36.127 1.00 86.50 180 THR A CA 1
ATOM 1461 C C . THR A 1 180 ? 12.639 -0.364 35.173 1.00 86.50 180 THR A C 1
ATOM 1463 O O . THR A 1 180 ? 13.188 -0.352 34.071 1.00 86.50 180 THR A O 1
ATOM 1466 N N . GLN A 1 181 ? 11.809 -1.349 35.532 1.00 86.12 181 GLN A N 1
ATOM 1467 C CA . GLN A 1 181 ? 11.514 -2.496 34.670 1.00 86.12 181 GLN A CA 1
ATOM 1468 C C . GLN A 1 181 ? 10.822 -2.075 33.361 1.00 86.12 181 GLN A C 1
ATOM 1470 O O . GLN A 1 181 ? 11.128 -2.602 32.292 1.00 86.12 181 GLN A O 1
ATOM 1475 N N . GLN A 1 182 ? 9.905 -1.106 33.415 1.00 85.12 182 GLN A N 1
ATOM 1476 C CA . GLN A 1 182 ? 9.229 -0.582 32.224 1.00 85.12 182 GLN A CA 1
ATOM 1477 C C . GLN A 1 182 ? 10.164 0.248 31.342 1.00 85.12 182 GLN A C 1
ATOM 1479 O O . GLN A 1 182 ? 10.036 0.191 30.120 1.00 85.12 182 GLN A O 1
ATOM 1484 N N . ARG A 1 183 ? 11.131 0.971 31.924 1.00 87.88 183 ARG A N 1
ATOM 1485 C CA . ARG A 1 183 ? 12.181 1.660 31.157 1.00 87.88 183 ARG A CA 1
ATOM 1486 C C . ARG A 1 183 ? 13.041 0.665 30.384 1.00 87.88 183 ARG A C 1
ATOM 1488 O O . ARG A 1 183 ? 13.245 0.868 29.192 1.00 87.88 183 ARG A O 1
ATOM 1495 N N . LEU A 1 184 ? 13.459 -0.436 31.013 1.00 90.19 184 LEU A N 1
ATOM 1496 C CA . LEU A 1 184 ? 14.235 -1.482 30.338 1.00 90.19 184 LEU A CA 1
ATOM 1497 C C . LEU A 1 184 ? 13.449 -2.126 29.185 1.00 90.19 184 LEU A C 1
ATOM 1499 O O . LEU A 1 184 ? 13.971 -2.278 28.085 1.00 90.19 184 LEU A O 1
ATOM 1503 N N . ARG A 1 185 ? 12.161 -2.430 29.390 1.00 89.12 185 ARG A N 1
ATOM 1504 C CA . ARG A 1 185 ? 11.292 -2.926 28.308 1.00 89.12 185 ARG A CA 1
ATOM 1505 C C . ARG A 1 185 ? 11.131 -1.909 27.179 1.00 89.12 185 ARG A C 1
ATOM 1507 O O . ARG A 1 185 ? 11.145 -2.285 26.011 1.00 89.12 185 ARG A O 1
ATOM 1514 N N . ARG A 1 186 ? 11.016 -0.619 27.508 1.00 89.81 186 ARG A N 1
ATOM 1515 C CA . ARG A 1 186 ? 10.944 0.461 26.517 1.00 89.81 186 ARG A CA 1
ATOM 1516 C C . ARG A 1 186 ? 12.250 0.581 25.727 1.00 89.81 186 ARG A C 1
ATOM 1518 O O . ARG A 1 186 ? 12.173 0.760 24.518 1.00 89.81 186 ARG A O 1
ATOM 1525 N N . LEU A 1 187 ? 13.414 0.417 26.358 1.00 92.00 187 LEU A N 1
ATOM 1526 C CA . LEU A 1 187 ? 14.701 0.320 25.657 1.00 92.00 187 LEU A CA 1
ATOM 1527 C C . LEU A 1 187 ? 14.740 -0.889 24.711 1.00 92.00 187 LEU A C 1
ATOM 1529 O O . LEU A 1 187 ? 15.115 -0.729 23.555 1.00 92.00 187 LEU A O 1
ATOM 1533 N N . GLY A 1 188 ? 14.263 -2.058 25.152 1.00 93.69 188 GLY A N 1
ATOM 1534 C CA . GLY A 1 188 ? 14.124 -3.242 24.295 1.00 93.69 188 GLY A CA 1
ATOM 1535 C C . GLY A 1 188 ? 13.232 -2.997 23.072 1.00 93.69 188 GLY A C 1
ATOM 1536 O O . GLY A 1 188 ? 13.597 -3.365 21.958 1.00 93.69 188 GLY A O 1
ATOM 1537 N N . LYS A 1 189 ? 12.114 -2.279 23.247 1.00 93.56 189 LYS A N 1
ATOM 1538 C CA . LYS A 1 189 ? 11.257 -1.838 22.135 1.00 93.56 189 LYS A CA 1
ATOM 1539 C C . LYS A 1 189 ? 12.013 -0.951 21.146 1.00 93.56 189 LYS A C 1
ATOM 1541 O O . LYS A 1 189 ? 11.915 -1.168 19.944 1.00 93.56 189 LYS A O 1
ATOM 1546 N N . TRP A 1 190 ? 12.749 0.047 21.640 1.00 93.75 190 TRP A N 1
ATOM 1547 C CA . TRP A 1 190 ? 13.550 0.928 20.787 1.00 93.75 190 TRP A CA 1
ATOM 1548 C C . TRP A 1 190 ? 14.632 0.153 20.033 1.00 93.75 190 TRP A C 1
ATOM 1550 O O . TRP A 1 190 ? 14.776 0.357 18.834 1.00 93.75 190 TRP A O 1
ATOM 1560 N N . ALA A 1 191 ? 15.314 -0.790 20.686 1.00 95.00 191 ALA A N 1
ATOM 1561 C CA . ALA A 1 191 ? 16.277 -1.670 20.029 1.00 95.00 191 ALA A CA 1
ATOM 1562 C C . ALA A 1 191 ? 15.621 -2.513 18.920 1.00 95.00 191 ALA A C 1
ATOM 1564 O O . ALA A 1 191 ? 16.140 -2.569 17.807 1.00 95.00 191 ALA A O 1
ATOM 1565 N N . ALA A 1 192 ? 14.446 -3.097 19.180 1.00 95.56 192 ALA A N 1
ATOM 1566 C CA . ALA A 1 192 ? 13.693 -3.851 18.179 1.00 95.56 192 ALA A CA 1
ATOM 1567 C C . ALA A 1 192 ? 13.243 -2.969 17.000 1.00 95.56 192 ALA A C 1
ATOM 1569 O O . ALA A 1 192 ? 13.367 -3.374 15.847 1.00 95.56 192 ALA A O 1
ATOM 1570 N N . TYR A 1 193 ? 12.767 -1.748 17.263 1.00 95.12 193 TYR A N 1
ATOM 1571 C CA . TYR A 1 193 ? 12.406 -0.785 16.218 1.00 95.12 193 TYR A CA 1
ATOM 1572 C C . TYR A 1 193 ? 13.603 -0.386 15.360 1.00 95.12 193 TYR A C 1
ATOM 1574 O O . TYR A 1 193 ? 13.469 -0.339 14.139 1.00 95.12 193 TYR A O 1
ATOM 1582 N N . THR A 1 194 ? 14.759 -0.134 15.968 1.00 94.25 194 THR A N 1
ATOM 1583 C CA . THR A 1 194 ? 16.007 0.157 15.255 1.00 94.25 194 THR A CA 1
ATOM 1584 C C . THR A 1 194 ? 16.420 -1.032 14.390 1.00 94.25 194 THR A C 1
ATOM 1586 O O . THR A 1 194 ? 16.652 -0.856 13.201 1.00 94.25 194 THR A O 1
ATOM 1589 N N . LEU A 1 195 ? 16.433 -2.251 14.934 1.00 93.94 195 LEU A N 1
ATOM 1590 C CA . LEU A 1 195 ? 16.831 -3.450 14.192 1.00 93.94 195 LEU A CA 1
ATOM 1591 C C . LEU A 1 195 ? 15.910 -3.717 12.995 1.00 93.94 195 LEU A C 1
ATOM 1593 O O . LEU A 1 195 ? 16.382 -3.911 11.878 1.00 93.94 195 LEU A O 1
ATOM 1597 N N . VAL A 1 196 ? 14.593 -3.671 13.205 1.00 94.56 196 VAL A N 1
ATOM 1598 C CA . VAL A 1 196 ? 13.609 -3.896 12.137 1.00 94.56 196 VAL A CA 1
ATOM 1599 C C . VAL A 1 196 ? 13.668 -2.788 11.090 1.00 94.56 196 VAL A C 1
ATOM 1601 O O . VAL A 1 196 ? 13.690 -3.082 9.898 1.00 94.56 196 VAL A O 1
ATOM 1604 N N . SER A 1 197 ? 13.738 -1.520 11.507 1.00 95.12 197 SER A N 1
ATOM 1605 C CA . SER A 1 197 ? 13.852 -0.400 10.563 1.00 95.12 197 SER A CA 1
ATOM 1606 C C . SER A 1 197 ? 15.151 -0.487 9.758 1.00 95.12 197 SER A C 1
ATOM 1608 O O . SER A 1 197 ? 15.141 -0.189 8.569 1.00 95.12 197 SER A O 1
ATOM 1610 N N . GLY A 1 198 ? 16.241 -0.949 10.381 1.00 92.25 198 GLY A N 1
ATOM 1611 C CA . GLY A 1 198 ? 17.518 -1.230 9.726 1.00 92.25 198 GLY A CA 1
ATOM 1612 C C . GLY A 1 198 ? 17.390 -2.327 8.676 1.00 92.25 198 GLY A C 1
ATOM 1613 O O . GLY A 1 198 ? 17.784 -2.120 7.536 1.00 92.25 198 GLY A O 1
ATOM 1614 N N . ALA A 1 199 ? 16.758 -3.456 9.004 1.00 90.56 199 ALA A N 1
ATOM 1615 C CA . ALA A 1 199 ? 16.530 -4.541 8.049 1.00 90.56 199 ALA A CA 1
ATOM 1616 C C . ALA A 1 199 ? 15.654 -4.107 6.856 1.00 90.56 199 ALA A C 1
ATOM 1618 O O . ALA A 1 199 ? 15.958 -4.421 5.701 1.00 90.56 199 ALA A O 1
ATOM 1619 N N . LEU A 1 200 ? 14.588 -3.340 7.118 1.00 92.56 200 LEU A N 1
ATOM 1620 C CA . LEU A 1 200 ? 13.717 -2.807 6.068 1.00 92.56 200 LEU A CA 1
ATOM 1621 C C . LEU A 1 200 ? 14.452 -1.803 5.178 1.00 92.56 200 LEU A C 1
ATOM 1623 O O . LEU A 1 200 ? 14.346 -1.901 3.957 1.00 92.56 200 LEU A O 1
ATOM 1627 N N . ALA A 1 201 ? 15.211 -0.878 5.770 1.00 91.62 201 ALA A N 1
ATOM 1628 C CA . ALA A 1 201 ? 16.024 0.081 5.031 1.00 91.62 201 ALA A CA 1
ATOM 1629 C C . ALA A 1 201 ? 17.119 -0.612 4.218 1.00 91.62 201 ALA A C 1
ATOM 1631 O O . ALA A 1 201 ? 17.332 -0.249 3.070 1.00 91.62 201 ALA A O 1
ATOM 1632 N N . ASN A 1 202 ? 17.749 -1.655 4.760 1.00 87.88 202 ASN A N 1
ATOM 1633 C CA . ASN A 1 202 ? 18.767 -2.421 4.047 1.00 87.88 202 ASN A CA 1
ATOM 1634 C C . ASN A 1 202 ? 18.186 -3.133 2.819 1.00 87.88 202 ASN A C 1
ATOM 1636 O O . ASN A 1 202 ? 18.766 -3.096 1.739 1.00 87.88 202 ASN A O 1
ATOM 1640 N N . THR A 1 203 ? 16.998 -3.726 2.962 1.00 89.25 203 THR A N 1
ATOM 1641 C CA . THR A 1 203 ? 16.273 -4.342 1.838 1.00 89.25 203 THR A CA 1
ATOM 1642 C C . THR A 1 203 ? 15.916 -3.301 0.771 1.00 89.25 203 THR A C 1
ATOM 1644 O O . THR A 1 203 ? 16.067 -3.561 -0.420 1.00 89.25 203 THR A O 1
ATOM 1647 N N . ALA A 1 204 ? 15.492 -2.100 1.184 1.00 89.75 204 ALA A N 1
ATOM 1648 C CA . ALA A 1 204 ? 15.243 -1.002 0.256 1.00 89.75 204 ALA A CA 1
ATOM 1649 C C . ALA A 1 204 ? 16.529 -0.605 -0.472 1.00 89.75 204 ALA A C 1
ATOM 1651 O O . ALA A 1 204 ? 16.520 -0.510 -1.691 1.00 89.75 204 ALA A O 1
ATOM 1652 N N . THR A 1 205 ? 17.646 -0.439 0.239 1.00 87.56 205 THR A N 1
ATOM 1653 C CA . THR A 1 205 ? 18.952 -0.151 -0.367 1.00 87.56 205 THR A CA 1
ATOM 1654 C C . THR A 1 205 ? 19.328 -1.212 -1.401 1.00 87.56 205 THR A C 1
ATOM 1656 O O . THR A 1 205 ? 19.665 -0.852 -2.524 1.00 87.56 205 THR A O 1
ATOM 1659 N N . ALA A 1 206 ? 19.143 -2.501 -1.097 1.00 86.12 206 ALA A N 1
ATOM 1660 C CA . ALA A 1 206 ? 19.397 -3.599 -2.035 1.00 86.12 206 ALA A CA 1
ATOM 1661 C C . ALA A 1 206 ? 18.631 -3.458 -3.364 1.00 86.12 206 ALA A C 1
ATOM 1663 O O . ALA A 1 206 ? 19.179 -3.735 -4.431 1.00 86.12 206 ALA A O 1
ATOM 1664 N N . LEU A 1 207 ? 17.381 -2.981 -3.316 1.00 87.44 207 LEU A N 1
ATOM 1665 C CA . LEU A 1 207 ? 16.558 -2.746 -4.508 1.00 87.44 207 LEU A CA 1
ATOM 1666 C C . LEU A 1 207 ? 17.110 -1.633 -5.414 1.00 87.44 207 LEU A C 1
ATOM 1668 O O . LEU A 1 207 ? 16.801 -1.631 -6.605 1.00 87.44 207 LEU A O 1
ATOM 1672 N N . PHE A 1 208 ? 17.908 -0.701 -4.885 1.00 86.06 208 PHE A N 1
ATOM 1673 C CA . PHE A 1 208 ? 18.457 0.427 -5.650 1.00 86.06 208 PHE A CA 1
ATOM 1674 C C . PHE A 1 208 ? 19.941 0.268 -5.995 1.00 86.06 208 PHE A C 1
ATOM 1676 O O . PHE A 1 208 ? 20.361 0.646 -7.085 1.00 86.06 208 PHE A O 1
ATOM 1683 N N . THR A 1 209 ? 20.742 -0.292 -5.088 1.00 81.25 209 THR A N 1
ATOM 1684 C CA . THR A 1 209 ? 22.202 -0.401 -5.243 1.00 81.25 209 THR A CA 1
ATOM 1685 C C . THR A 1 209 ? 22.681 -1.818 -5.554 1.00 81.25 209 THR A C 1
ATOM 1687 O O . THR A 1 209 ? 23.853 -2.000 -5.860 1.00 81.25 209 THR A O 1
ATOM 1690 N N . GLY A 1 210 ? 21.796 -2.820 -5.506 1.00 77.94 210 GLY A N 1
ATOM 1691 C CA . GLY A 1 210 ? 22.123 -4.227 -5.752 1.00 77.94 210 GLY A CA 1
ATOM 1692 C C . GLY A 1 210 ? 22.413 -5.037 -4.483 1.00 77.94 210 GLY A C 1
ATOM 1693 O O . GLY A 1 210 ? 22.579 -4.494 -3.389 1.00 77.94 210 GLY A O 1
ATOM 1694 N N . THR A 1 211 ? 22.466 -6.363 -4.644 1.00 71.81 211 THR A N 1
ATOM 1695 C CA . THR A 1 211 ? 22.693 -7.348 -3.568 1.00 71.81 211 THR A CA 1
ATOM 1696 C C . THR A 1 211 ? 24.096 -7.294 -2.978 1.00 71.81 211 THR A C 1
ATOM 1698 O O . THR A 1 211 ? 24.288 -7.603 -1.805 1.00 71.81 211 THR A O 1
ATOM 1701 N N . ASP A 1 212 ? 25.076 -6.859 -3.763 1.00 68.12 212 ASP A N 1
ATOM 1702 C CA . ASP A 1 212 ? 26.464 -6.795 -3.304 1.00 68.12 212 ASP A CA 1
ATOM 1703 C C . ASP A 1 212 ? 26.618 -5.651 -2.293 1.00 68.12 212 ASP A C 1
ATOM 1705 O O . ASP A 1 212 ? 27.135 -5.837 -1.193 1.00 68.12 212 ASP A O 1
ATOM 1709 N N . ALA A 1 213 ? 26.003 -4.498 -2.573 1.00 62.28 213 ALA A N 1
ATOM 1710 C CA . ALA A 1 213 ? 25.888 -3.407 -1.607 1.00 62.28 213 ALA A CA 1
ATOM 1711 C C . ALA A 1 213 ? 25.109 -3.811 -0.333 1.00 62.28 213 ALA A C 1
ATOM 1713 O O . ALA A 1 213 ? 25.389 -3.281 0.742 1.00 62.28 213 ALA A O 1
ATOM 1714 N N . PHE A 1 214 ? 24.172 -4.764 -0.431 1.00 64.06 214 PHE A N 1
ATOM 1715 C CA . PHE A 1 214 ? 23.392 -5.301 0.694 1.00 64.06 214 PHE A CA 1
ATOM 1716 C C . PHE A 1 214 ? 24.214 -6.163 1.669 1.00 64.06 214 PHE A C 1
ATOM 1718 O O . PHE A 1 214 ? 23.919 -6.137 2.866 1.00 64.06 214 PHE A O 1
ATOM 1725 N N . LEU A 1 215 ? 25.234 -6.894 1.191 1.00 59.25 215 LEU A N 1
ATOM 1726 C CA . LEU A 1 215 ? 26.120 -7.719 2.031 1.00 59.25 215 LEU A CA 1
ATOM 1727 C C . LEU A 1 215 ? 27.383 -6.969 2.481 1.00 59.25 215 LEU A C 1
ATOM 1729 O O . LEU A 1 215 ? 27.790 -7.103 3.635 1.00 59.25 215 LEU A O 1
ATOM 1733 N N . TYR A 1 216 ? 27.984 -6.169 1.595 1.00 51.56 216 TYR A N 1
ATOM 1734 C CA . TYR A 1 216 ? 29.294 -5.551 1.823 1.00 51.56 216 TYR A CA 1
ATOM 1735 C C . TYR A 1 216 ? 29.205 -4.119 2.388 1.00 51.56 216 TYR A C 1
ATOM 1737 O O . TYR A 1 216 ? 29.934 -3.774 3.315 1.00 51.56 216 TYR A O 1
ATOM 1745 N N . GLY A 1 217 ? 28.268 -3.287 1.922 1.00 53.06 217 GLY A N 1
ATOM 1746 C CA . GLY A 1 217 ? 28.236 -1.854 2.263 1.00 53.06 217 GLY A CA 1
ATOM 1747 C C . GLY A 1 217 ? 27.741 -1.507 3.675 1.00 53.06 217 GLY A C 1
ATOM 1748 O O . GLY A 1 217 ? 28.054 -0.432 4.179 1.00 53.06 217 GLY A O 1
ATOM 1749 N N . LEU A 1 218 ? 26.973 -2.391 4.328 1.00 54.72 218 LEU A N 1
ATOM 1750 C CA . LEU A 1 218 ? 26.416 -2.129 5.666 1.00 54.72 218 LEU A CA 1
ATOM 1751 C C . LEU A 1 218 ? 27.241 -2.730 6.810 1.00 54.72 218 LEU A C 1
ATOM 1753 O O . LEU A 1 218 ? 27.198 -2.232 7.933 1.00 54.72 218 LEU A O 1
ATOM 1757 N N . ILE A 1 219 ? 27.944 -3.829 6.532 1.00 60.06 219 ILE A N 1
ATOM 1758 C CA . ILE A 1 219 ? 28.701 -4.586 7.533 1.00 60.06 219 ILE A CA 1
ATOM 1759 C C . ILE A 1 219 ? 30.201 -4.284 7.428 1.00 60.06 219 ILE A C 1
ATOM 1761 O O . ILE A 1 219 ? 30.881 -4.357 8.448 1.00 60.06 219 ILE A O 1
ATOM 1765 N N . ILE A 1 220 ? 30.720 -3.955 6.235 1.00 54.19 220 ILE A N 1
ATOM 1766 C CA . ILE A 1 220 ? 32.160 -4.067 5.965 1.00 54.19 220 ILE A CA 1
ATOM 1767 C C . ILE A 1 220 ? 32.834 -2.706 5.721 1.00 54.19 220 ILE A C 1
ATOM 1769 O O . ILE A 1 220 ? 33.855 -2.481 6.361 1.00 54.19 220 ILE A O 1
ATOM 1773 N N . ASP A 1 221 ? 32.276 -1.766 4.935 1.00 67.50 221 ASP A N 1
ATOM 1774 C CA . ASP A 1 221 ? 32.851 -0.402 4.865 1.00 67.50 221 ASP A CA 1
ATOM 1775 C C . ASP A 1 221 ? 31.902 0.701 4.312 1.00 67.50 221 ASP A C 1
ATOM 1777 O O . ASP A 1 221 ? 31.642 0.768 3.105 1.00 67.50 221 ASP A O 1
ATOM 1781 N N . PRO A 1 222 ? 31.396 1.629 5.153 1.00 71.12 222 PRO A N 1
ATOM 1782 C CA . PRO A 1 222 ? 30.606 2.780 4.701 1.00 71.12 222 PRO A CA 1
ATOM 1783 C C . PRO A 1 222 ? 31.393 3.790 3.851 1.00 71.12 222 PRO A C 1
ATOM 1785 O O . PRO A 1 222 ? 30.779 4.599 3.149 1.00 71.12 222 PRO A O 1
ATOM 1788 N N . ILE A 1 223 ? 32.728 3.789 3.940 1.00 74.38 223 ILE A N 1
ATOM 1789 C CA . ILE A 1 223 ? 33.603 4.765 3.279 1.00 74.38 223 ILE A CA 1
ATOM 1790 C C . ILE A 1 223 ? 33.795 4.401 1.804 1.00 74.38 223 ILE A C 1
ATOM 1792 O O . ILE A 1 223 ? 33.822 5.294 0.958 1.00 74.38 223 ILE A O 1
ATOM 1796 N N . GLU A 1 224 ? 33.853 3.108 1.476 1.00 75.88 224 GLU A N 1
ATOM 1797 C CA . GLU A 1 224 ? 34.005 2.635 0.092 1.00 75.88 224 GLU A CA 1
ATOM 1798 C C . GLU A 1 224 ? 32.724 2.805 -0.743 1.00 75.88 224 GLU A C 1
ATOM 1800 O O . GLU A 1 224 ? 32.777 2.974 -1.964 1.00 75.88 224 GLU A O 1
ATOM 1805 N N . HIS A 1 225 ? 31.555 2.832 -0.095 1.00 76.25 225 HIS A N 1
ATOM 1806 C CA . HIS A 1 225 ? 30.255 2.944 -0.763 1.00 76.25 225 HIS A CA 1
ATOM 1807 C C . HIS A 1 225 ? 29.392 4.100 -0.219 1.00 76.25 225 HIS A C 1
ATOM 1809 O O . HIS A 1 225 ? 28.259 3.882 0.233 1.00 76.25 225 HIS A O 1
ATOM 1815 N N . PRO A 1 226 ? 29.853 5.363 -0.326 1.00 80.50 226 PRO A N 1
ATOM 1816 C CA . PRO A 1 226 ? 29.217 6.507 0.330 1.00 80.50 226 PRO A CA 1
ATOM 1817 C C . PRO A 1 226 ? 27.791 6.774 -0.172 1.00 80.50 226 PRO A C 1
ATOM 1819 O O . PRO A 1 226 ? 26.928 7.203 0.597 1.00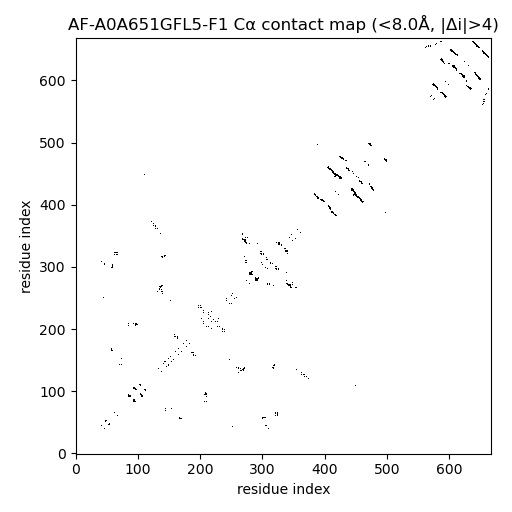 80.50 226 PRO A O 1
ATOM 1822 N N . ALA A 1 227 ? 27.505 6.480 -1.445 1.00 79.94 227 ALA A N 1
ATOM 1823 C CA . ALA A 1 227 ? 26.168 6.627 -2.020 1.00 79.94 227 ALA A CA 1
ATOM 1824 C C . ALA A 1 227 ? 25.163 5.632 -1.409 1.00 79.94 227 ALA A C 1
ATOM 1826 O O . ALA A 1 227 ? 24.062 6.028 -1.020 1.00 79.94 227 ALA A O 1
ATOM 1827 N N . ALA A 1 228 ? 25.556 4.361 -1.270 1.00 80.38 228 ALA A N 1
ATOM 1828 C CA . ALA A 1 228 ? 24.720 3.325 -0.667 1.00 80.38 228 ALA A CA 1
ATOM 1829 C C . ALA A 1 228 ? 24.520 3.573 0.834 1.00 80.38 228 ALA A C 1
ATOM 1831 O O . ALA A 1 228 ? 23.391 3.501 1.321 1.00 80.38 228 ALA A O 1
ATOM 1832 N N . ALA A 1 229 ? 25.585 3.953 1.550 1.00 83.06 229 ALA A N 1
ATOM 1833 C CA . ALA A 1 229 ? 25.524 4.300 2.968 1.00 83.06 229 ALA A CA 1
ATOM 1834 C C . ALA A 1 229 ? 24.608 5.509 3.230 1.00 83.06 229 ALA A C 1
ATOM 1836 O O . ALA A 1 229 ? 23.772 5.476 4.135 1.00 83.06 229 ALA A O 1
ATOM 1837 N N . THR A 1 230 ? 24.700 6.554 2.401 1.00 85.38 230 THR A N 1
ATOM 1838 C CA . THR A 1 230 ? 23.836 7.741 2.509 1.00 85.38 230 THR A CA 1
ATOM 1839 C C . THR A 1 230 ? 22.375 7.391 2.241 1.00 85.38 230 THR A C 1
ATOM 1841 O O . THR A 1 230 ? 21.491 7.792 3.001 1.00 85.38 230 THR A O 1
ATOM 1844 N N . PHE A 1 231 ? 22.106 6.608 1.191 1.00 86.56 231 PHE A N 1
ATOM 1845 C CA . PHE A 1 231 ? 20.753 6.160 0.869 1.00 86.56 231 PHE A CA 1
ATOM 1846 C C . PHE A 1 231 ? 20.158 5.291 1.983 1.00 86.56 231 PHE A C 1
ATOM 1848 O O . PHE A 1 231 ? 19.004 5.494 2.373 1.00 86.56 231 PHE A O 1
ATOM 1855 N N . PHE A 1 232 ? 20.952 4.374 2.543 1.00 88.31 232 PHE A N 1
ATOM 1856 C CA . PHE A 1 232 ? 20.560 3.581 3.701 1.00 88.31 232 PHE A CA 1
ATOM 1857 C C . PHE A 1 232 ? 20.217 4.473 4.890 1.00 88.31 232 PHE A C 1
ATOM 1859 O O . PHE A 1 232 ? 19.128 4.336 5.433 1.00 88.31 232 PHE A O 1
ATOM 1866 N N . LEU A 1 233 ? 21.099 5.399 5.283 1.00 90.38 233 LEU A N 1
ATOM 1867 C CA . LEU A 1 233 ? 20.887 6.250 6.455 1.00 90.38 233 LEU A CA 1
ATOM 1868 C C . LEU A 1 233 ? 19.622 7.102 6.308 1.00 90.38 233 LEU A C 1
ATOM 1870 O O . LEU A 1 233 ? 18.821 7.184 7.239 1.00 90.38 233 LEU A O 1
ATOM 1874 N N . PHE A 1 234 ? 19.417 7.694 5.129 1.00 91.81 234 PHE A N 1
ATOM 1875 C CA . PHE A 1 234 ? 18.216 8.467 4.825 1.00 91.81 234 PHE A CA 1
ATOM 1876 C C . PHE A 1 234 ? 16.952 7.601 4.904 1.00 91.81 234 PHE A C 1
ATOM 1878 O O . PHE A 1 234 ? 15.980 7.967 5.569 1.00 91.81 234 PHE A O 1
ATOM 1885 N N . THR A 1 235 ? 16.977 6.423 4.279 1.00 91.75 235 THR A N 1
ATOM 1886 C CA . THR A 1 235 ? 15.842 5.491 4.274 1.00 91.75 235 THR A CA 1
ATOM 1887 C C . THR A 1 235 ? 15.561 4.945 5.674 1.00 91.75 235 THR A C 1
ATOM 1889 O O . THR A 1 235 ? 14.410 4.889 6.099 1.00 91.75 235 THR A O 1
ATOM 1892 N N . PHE A 1 236 ? 16.604 4.612 6.430 1.00 93.62 236 PHE A N 1
ATOM 1893 C CA . PHE A 1 236 ? 16.538 4.161 7.814 1.00 93.62 236 PHE A CA 1
ATOM 1894 C C . PHE A 1 236 ? 15.921 5.223 8.724 1.00 93.62 236 PHE A C 1
ATOM 1896 O O . PHE A 1 236 ? 14.956 4.930 9.432 1.00 93.62 236 PHE A O 1
ATOM 1903 N N . ALA A 1 237 ? 16.419 6.461 8.668 1.00 94.94 237 ALA A N 1
ATOM 1904 C CA . ALA A 1 237 ? 15.878 7.575 9.440 1.00 94.94 237 ALA A CA 1
ATOM 1905 C C . ALA A 1 237 ? 14.413 7.859 9.069 1.00 94.94 237 ALA A C 1
ATOM 1907 O O . ALA A 1 237 ? 13.582 8.063 9.955 1.00 94.94 237 ALA A O 1
ATOM 1908 N N . GLY A 1 238 ? 14.078 7.808 7.775 1.00 95.00 238 GLY A N 1
ATOM 1909 C CA . GLY A 1 238 ? 12.714 7.970 7.277 1.00 95.00 238 GLY A CA 1
ATOM 1910 C C . GLY A 1 238 ? 11.761 6.882 7.780 1.00 95.00 238 GLY A C 1
ATOM 1911 O O . GLY A 1 238 ? 10.700 7.199 8.317 1.00 95.00 238 GLY A O 1
ATOM 1912 N N . ILE A 1 239 ? 12.143 5.605 7.668 1.00 94.88 239 ILE A N 1
ATOM 1913 C CA . ILE A 1 239 ? 11.356 4.459 8.153 1.00 94.88 239 ILE A CA 1
ATOM 1914 C C . ILE A 1 239 ? 11.187 4.534 9.672 1.00 94.88 239 ILE A C 1
ATOM 1916 O O . ILE A 1 239 ? 10.061 4.442 10.165 1.00 94.88 239 ILE A O 1
ATOM 1920 N N . LEU A 1 240 ? 12.274 4.754 10.416 1.00 94.75 240 LEU A N 1
ATOM 1921 C CA . LEU A 1 240 ? 12.236 4.844 11.873 1.00 94.75 240 LEU A CA 1
ATOM 1922 C C . LEU A 1 240 ? 11.354 6.019 12.322 1.00 94.75 240 LEU A C 1
ATOM 1924 O O . LEU A 1 240 ? 10.428 5.826 13.105 1.00 94.75 240 LEU A O 1
ATOM 1928 N N . GLY A 1 241 ? 11.569 7.222 11.785 1.00 94.44 241 GLY A N 1
ATOM 1929 C CA . GLY A 1 241 ? 10.756 8.400 12.099 1.00 94.44 241 GLY A CA 1
ATOM 1930 C C . GLY A 1 241 ? 9.277 8.197 11.761 1.00 94.44 241 GLY A C 1
ATOM 1931 O O . GLY A 1 241 ? 8.396 8.525 12.565 1.00 94.44 241 GLY A O 1
ATOM 1932 N N . ASN A 1 242 ? 8.996 7.575 10.614 1.00 94.38 242 ASN A N 1
ATOM 1933 C CA . ASN A 1 242 ? 7.641 7.262 10.191 1.00 94.38 242 ASN A CA 1
ATOM 1934 C C . ASN A 1 242 ? 6.961 6.264 11.139 1.00 94.38 242 ASN A C 1
ATOM 1936 O O . ASN A 1 242 ? 5.897 6.567 11.656 1.00 94.38 242 ASN A O 1
ATOM 1940 N N . PHE A 1 243 ? 7.541 5.101 11.434 1.00 93.19 243 PHE A N 1
ATOM 1941 C CA . PHE A 1 243 ? 6.849 4.079 12.234 1.00 93.19 243 PHE A CA 1
ATOM 1942 C C . PHE A 1 243 ? 6.914 4.297 13.750 1.00 93.19 243 PHE A C 1
ATOM 1944 O O . PHE A 1 243 ? 6.079 3.767 14.484 1.00 93.19 243 PHE A O 1
ATOM 1951 N N . VAL A 1 244 ? 7.857 5.098 14.243 1.00 90.88 244 VAL A N 1
ATOM 1952 C CA . VAL A 1 244 ? 7.963 5.412 15.674 1.00 90.88 244 VAL A CA 1
ATOM 1953 C C . VAL A 1 244 ? 7.105 6.611 16.049 1.00 90.88 244 VAL A C 1
ATOM 1955 O O . VAL A 1 244 ? 6.357 6.557 17.033 1.00 90.88 244 VAL A O 1
ATOM 1958 N N . TRP A 1 245 ? 7.214 7.698 15.283 1.00 88.38 245 TRP A N 1
ATOM 1959 C CA . TRP A 1 245 ? 6.536 8.951 15.584 1.00 88.38 245 TRP A CA 1
ATOM 1960 C C . TRP A 1 245 ? 5.298 9.130 14.709 1.00 88.38 245 TRP A C 1
ATOM 1962 O O . TRP A 1 245 ? 4.198 9.185 15.254 1.00 88.38 245 TRP A O 1
ATOM 1972 N N . PHE A 1 246 ? 5.430 9.151 13.383 1.00 89.81 246 PHE A N 1
ATOM 1973 C CA . PHE A 1 246 ? 4.360 9.609 12.485 1.00 89.81 246 PHE A CA 1
ATOM 1974 C C . PHE A 1 246 ? 3.143 8.660 12.399 1.00 89.81 246 PHE A C 1
ATOM 1976 O O . PHE A 1 246 ? 1.994 9.065 12.569 1.00 89.81 246 PHE A O 1
ATOM 1983 N N . ARG A 1 247 ? 3.396 7.361 12.239 1.00 91.50 247 ARG A N 1
ATOM 1984 C CA . ARG A 1 247 ? 2.462 6.232 12.347 1.00 91.50 247 ARG A CA 1
ATOM 1985 C C . ARG A 1 247 ? 1.195 6.429 11.508 1.00 91.50 247 ARG A C 1
ATOM 1987 O O . ARG A 1 247 ? 1.264 6.582 10.289 1.00 91.50 247 ARG A O 1
ATOM 1994 N N . GLU A 1 248 ? 0.025 6.392 12.138 1.00 88.94 248 GLU A N 1
ATOM 1995 C CA . GLU A 1 248 ? -1.284 6.571 11.509 1.00 88.94 248 GLU A CA 1
ATOM 1996 C C . GLU A 1 248 ? -1.471 7.936 10.819 1.00 88.94 248 GLU A C 1
ATOM 1998 O O . GLU A 1 248 ? -2.278 8.031 9.892 1.00 88.94 248 GLU A O 1
ATOM 2003 N N . GLN A 1 249 ? -0.693 8.966 11.186 1.00 88.69 249 GLN A N 1
ATOM 2004 C CA . GLN A 1 249 ? -0.789 10.303 10.583 1.00 88.69 249 GLN A CA 1
ATOM 2005 C C . GLN A 1 249 ? -0.433 10.303 9.094 1.00 88.69 249 GLN A C 1
ATOM 2007 O O . GLN A 1 249 ? -0.967 11.110 8.332 1.00 88.69 249 GLN A O 1
ATOM 2012 N N . MET A 1 250 ? 0.393 9.353 8.644 1.00 89.38 250 MET A N 1
ATOM 2013 C CA . MET A 1 250 ? 0.651 9.160 7.216 1.00 89.38 250 MET A CA 1
ATOM 2014 C C . MET A 1 250 ? -0.639 8.908 6.448 1.00 89.38 250 MET A C 1
ATOM 2016 O O . MET A 1 250 ? -0.845 9.489 5.389 1.00 89.38 250 MET A O 1
ATOM 2020 N N . CYS A 1 251 ? -1.533 8.089 6.999 1.00 86.12 251 CYS A N 1
ATOM 2021 C CA . CYS A 1 251 ? -2.771 7.706 6.331 1.00 86.12 251 CYS A CA 1
ATOM 2022 C C . CYS A 1 251 ? -3.863 8.776 6.446 1.00 86.12 251 CYS A C 1
ATOM 2024 O O . CYS A 1 251 ? -4.637 8.932 5.505 1.00 86.12 251 CYS A O 1
ATOM 2026 N N . THR A 1 252 ? -3.941 9.498 7.570 1.00 83.88 252 THR A N 1
ATOM 2027 C CA . THR A 1 252 ? -5.006 10.489 7.816 1.00 83.88 252 THR A CA 1
ATOM 2028 C C . THR A 1 252 ? -4.664 11.891 7.301 1.00 83.88 252 THR A C 1
ATOM 2030 O O . THR A 1 252 ? -5.555 12.619 6.858 1.00 83.88 252 THR A O 1
ATOM 2033 N N . ILE A 1 253 ? -3.382 12.273 7.302 1.00 84.56 253 ILE A N 1
ATOM 2034 C CA . ILE A 1 253 ? -2.939 13.637 6.975 1.00 84.56 253 ILE A CA 1
ATOM 2035 C C . ILE A 1 253 ? -2.251 13.700 5.609 1.00 84.56 253 ILE A C 1
ATOM 2037 O O . ILE A 1 253 ? -2.670 14.496 4.770 1.00 84.56 253 ILE A O 1
ATOM 2041 N N . ILE A 1 254 ? -1.212 12.888 5.376 1.00 87.94 254 ILE A N 1
ATOM 2042 C CA . ILE A 1 254 ? -0.338 13.045 4.197 1.00 87.94 254 ILE A CA 1
ATOM 2043 C C . ILE A 1 254 ? -0.853 12.301 2.968 1.00 87.94 254 ILE A C 1
ATOM 2045 O O . ILE A 1 254 ? -0.736 12.823 1.866 1.00 87.94 254 ILE A O 1
ATOM 2049 N N . CYS A 1 255 ? -1.396 11.094 3.129 1.00 90.06 255 CYS A N 1
ATOM 2050 C CA . CYS A 1 255 ? -1.669 10.193 2.015 1.00 90.06 255 CYS A CA 1
ATOM 2051 C C . CYS A 1 255 ? -2.692 10.790 1.024 1.00 90.06 255 CYS A C 1
ATOM 2053 O O . CYS A 1 255 ? -3.895 10.793 1.315 1.00 90.06 255 CYS A O 1
ATOM 2055 N N . PRO A 1 256 ? -2.266 11.225 -0.182 1.00 88.62 256 PRO A N 1
ATOM 2056 C CA . PRO A 1 256 ? -3.194 11.772 -1.171 1.00 88.62 256 PRO A CA 1
ATOM 2057 C C . PRO A 1 256 ? -4.090 10.670 -1.739 1.00 88.62 256 PRO A C 1
ATOM 2059 O O . PRO A 1 256 ? -5.249 10.901 -2.074 1.00 88.62 256 PRO A O 1
ATOM 2062 N N . TYR A 1 257 ? -3.566 9.444 -1.781 1.00 86.31 257 TYR A N 1
ATOM 2063 C CA . TYR A 1 257 ? -4.270 8.275 -2.274 1.00 86.31 257 TYR A CA 1
ATOM 2064 C C . TYR A 1 257 ? -5.500 7.942 -1.425 1.00 86.31 257 TYR A C 1
ATOM 2066 O O . TYR A 1 257 ? -6.580 7.753 -1.974 1.00 86.31 257 TYR A O 1
ATOM 2074 N N . GLY A 1 258 ? -5.383 7.957 -0.092 1.00 84.62 258 GLY A N 1
ATOM 2075 C CA . GLY A 1 258 ? -6.518 7.707 0.799 1.00 84.62 258 GLY A CA 1
ATOM 2076 C C . GLY A 1 258 ? -7.665 8.702 0.597 1.00 84.62 258 GLY A C 1
ATOM 2077 O O . GLY A 1 258 ? -8.825 8.300 0.614 1.00 84.62 258 GLY A O 1
ATOM 2078 N N . ARG A 1 259 ? -7.345 9.978 0.339 1.00 85.31 259 ARG A N 1
ATOM 2079 C CA . ARG A 1 259 ? -8.338 11.027 0.051 1.00 85.31 259 ARG A CA 1
ATOM 2080 C C . ARG A 1 259 ? -8.970 10.864 -1.327 1.00 85.31 259 ARG A C 1
ATOM 2082 O O . ARG A 1 259 ? -10.190 10.924 -1.443 1.00 85.31 259 ARG A O 1
ATOM 2089 N N . LEU A 1 260 ? -8.153 10.606 -2.350 1.00 86.19 260 LEU A N 1
ATOM 2090 C CA . LEU A 1 260 ? -8.633 10.349 -3.708 1.00 86.19 260 LEU A CA 1
ATOM 2091 C C . LEU A 1 260 ? -9.585 9.149 -3.736 1.00 86.19 260 LEU A C 1
ATOM 2093 O O . LEU A 1 260 ? -10.638 9.216 -4.360 1.00 86.19 260 LEU A O 1
ATOM 2097 N N . GLN A 1 261 ? -9.249 8.072 -3.021 1.00 87.06 261 GLN A N 1
ATOM 2098 C CA . GLN A 1 261 ? -10.113 6.902 -2.926 1.00 87.06 261 GLN A CA 1
ATOM 2099 C C . GLN A 1 261 ? -11.477 7.230 -2.320 1.00 87.06 261 GLN A C 1
ATOM 2101 O O . GLN A 1 261 ? -12.478 6.767 -2.852 1.00 87.06 261 GLN A O 1
ATOM 2106 N N . SER A 1 262 ? -11.536 8.038 -1.256 1.00 83.69 262 SER A N 1
ATOM 2107 C CA . SER A 1 262 ? -12.807 8.445 -0.642 1.00 83.69 262 SER A CA 1
ATOM 2108 C C . SER A 1 262 ? -13.710 9.210 -1.617 1.00 83.69 262 SER A C 1
ATOM 2110 O O . SER A 1 262 ? -14.920 9.025 -1.582 1.00 83.69 262 SER A O 1
ATOM 2112 N N . ALA A 1 263 ? -13.138 9.999 -2.535 1.00 86.69 263 ALA A N 1
ATOM 2113 C CA . ALA A 1 263 ? -13.892 10.696 -3.584 1.00 86.69 263 ALA A CA 1
ATOM 2114 C C . ALA A 1 263 ? -14.359 9.774 -4.732 1.00 86.69 263 ALA A C 1
ATOM 2116 O O . ALA A 1 263 ? -15.269 10.117 -5.487 1.00 86.69 263 ALA A O 1
ATOM 2117 N N . LEU A 1 264 ? -13.731 8.606 -4.891 1.00 88.06 264 LEU A N 1
ATOM 2118 C CA . LEU A 1 264 ? -14.109 7.602 -5.889 1.00 88.06 264 LEU A CA 1
ATOM 2119 C C . LEU A 1 264 ? -15.190 6.636 -5.384 1.00 88.06 264 LEU A C 1
ATOM 2121 O O . LEU A 1 264 ? -15.708 5.862 -6.191 1.00 88.06 264 LEU A O 1
ATOM 2125 N N . LEU A 1 265 ? -15.526 6.681 -4.090 1.00 88.38 265 LEU A N 1
ATOM 2126 C CA . LEU A 1 265 ? -16.517 5.797 -3.490 1.00 88.38 265 LEU A CA 1
ATOM 2127 C C . LEU A 1 265 ? -17.947 6.103 -3.956 1.00 88.38 265 LEU A C 1
ATOM 2129 O O . LEU A 1 265 ? -18.395 7.238 -4.088 1.00 88.38 265 LEU A O 1
ATOM 2133 N N . ASP A 1 266 ? -18.621 4.994 -4.201 1.00 88.88 266 ASP A N 1
ATOM 2134 C CA . ASP A 1 266 ? -20.016 4.734 -4.501 1.00 88.88 266 ASP A CA 1
ATOM 2135 C C . ASP A 1 266 ? -21.073 4.607 -3.400 1.00 88.88 266 ASP A C 1
ATOM 2137 O O . ASP A 1 266 ? -20.737 4.063 -2.352 1.00 88.88 266 ASP A O 1
ATOM 2141 N N . SER A 1 267 ? -22.358 4.731 -3.754 1.00 88.94 267 SER A N 1
ATOM 2142 C CA . SER A 1 267 ? -23.536 4.014 -3.195 1.00 88.94 267 SER A CA 1
ATOM 2143 C C . SER A 1 267 ? -23.396 2.582 -2.648 1.00 88.94 267 SER A C 1
ATOM 2145 O O . SER A 1 267 ? -24.301 1.958 -2.113 1.00 88.94 267 SER A O 1
ATOM 2147 N N . GLU A 1 268 ? -22.352 1.914 -3.079 1.00 90.75 268 GLU A N 1
ATOM 2148 C CA . GLU A 1 268 ? -22.530 0.778 -3.977 1.00 90.75 268 GLU A CA 1
ATOM 2149 C C . GLU A 1 268 ? -21.176 0.037 -4.079 1.00 90.75 268 GLU A C 1
ATOM 2151 O O . GLU A 1 268 ? -21.100 -1.198 -4.154 1.00 90.75 268 GLU A O 1
ATOM 2156 N N . SER A 1 269 ? -20.088 0.805 -4.015 1.00 91.94 269 SER A N 1
ATOM 2157 C CA . SER A 1 269 ? -18.748 0.391 -3.613 1.00 91.94 269 SER A CA 1
ATOM 2158 C C . SER A 1 269 ? -18.776 -0.388 -2.297 1.00 91.94 269 SER A C 1
ATOM 2160 O O . SER A 1 269 ? -19.599 -0.135 -1.415 1.00 91.94 269 SER A O 1
ATOM 2162 N N . LEU A 1 270 ? -17.852 -1.338 -2.154 1.00 92.81 270 LEU A N 1
ATOM 2163 C CA . LEU A 1 270 ? -17.698 -2.077 -0.908 1.00 92.81 270 LEU A CA 1
ATOM 2164 C C . LEU A 1 270 ? -17.145 -1.165 0.200 1.00 92.81 270 LEU A C 1
ATOM 2166 O O . LEU A 1 270 ? -16.134 -0.478 0.035 1.00 92.81 270 LEU A O 1
ATOM 2170 N N . ILE A 1 271 ? -17.796 -1.195 1.354 1.00 93.81 271 ILE A N 1
ATOM 2171 C CA . ILE A 1 271 ? -17.417 -0.492 2.573 1.00 93.81 271 ILE A CA 1
ATOM 2172 C C . ILE A 1 271 ? -17.430 -1.448 3.760 1.00 93.81 271 ILE A C 1
ATOM 2174 O O . ILE A 1 271 ? -18.118 -2.463 3.750 1.00 93.81 271 ILE A O 1
ATOM 2178 N N . VAL A 1 272 ? -16.676 -1.115 4.805 1.00 95.44 272 VAL A N 1
ATOM 2179 C CA . VAL A 1 272 ? -16.932 -1.679 6.134 1.00 95.44 272 VAL A CA 1
ATOM 2180 C C . VAL A 1 272 ? -17.980 -0.782 6.773 1.00 95.44 272 VAL A C 1
ATOM 2182 O O . VAL A 1 272 ? -17.708 0.402 6.960 1.00 95.44 272 VAL A O 1
ATOM 2185 N N . GLY A 1 273 ? -19.165 -1.320 7.048 1.00 94.50 273 GLY A N 1
ATOM 2186 C CA . GLY A 1 273 ? -20.309 -0.549 7.530 1.00 94.50 273 GLY A CA 1
ATOM 2187 C C . GLY A 1 273 ? -20.959 -1.174 8.759 1.00 94.50 273 GLY A C 1
ATOM 2188 O O . GLY A 1 273 ? -20.913 -2.391 8.940 1.00 94.50 273 GLY A O 1
ATOM 2189 N N . TYR A 1 274 ? -21.540 -0.321 9.602 1.00 95.25 274 TYR A N 1
ATOM 2190 C CA . TYR A 1 274 ? -22.354 -0.699 10.757 1.00 95.25 274 TYR A CA 1
ATOM 2191 C C . TYR A 1 274 ? -23.838 -0.678 10.375 1.00 95.25 274 TYR A C 1
ATOM 2193 O O . TYR A 1 274 ? -24.331 0.327 9.854 1.00 95.25 274 TYR A O 1
ATOM 2201 N N . ASP A 1 275 ? -24.545 -1.778 10.634 1.00 94.94 275 ASP A N 1
ATOM 2202 C CA . ASP A 1 275 ? -25.978 -1.885 10.367 1.00 94.94 275 ASP A CA 1
ATOM 2203 C C . ASP A 1 275 ? -26.790 -1.116 11.417 1.00 94.94 275 ASP A C 1
ATOM 2205 O O . ASP A 1 275 ? -27.043 -1.603 12.518 1.00 94.94 275 ASP A O 1
ATOM 2209 N N . HIS A 1 276 ? -27.205 0.100 11.053 1.00 92.00 276 HIS A N 1
ATOM 2210 C CA . HIS A 1 276 ? -27.989 0.973 11.927 1.00 92.00 276 HIS A CA 1
ATOM 2211 C C . HIS A 1 276 ? -29.386 0.420 12.211 1.00 92.00 276 HIS A C 1
ATOM 2213 O O . HIS A 1 276 ? -29.884 0.591 13.316 1.00 92.00 276 HIS A O 1
ATOM 2219 N N . ARG A 1 277 ? -30.022 -0.251 11.242 1.00 90.25 277 ARG A N 1
ATOM 2220 C CA . ARG A 1 277 ? -31.392 -0.769 11.407 1.00 90.25 277 ARG A CA 1
ATOM 2221 C C . ARG A 1 277 ? -31.442 -1.902 12.418 1.00 90.25 277 ARG A C 1
ATOM 2223 O O . ARG A 1 277 ? -32.440 -2.076 13.101 1.00 90.25 277 ARG A O 1
ATOM 2230 N N . ARG A 1 278 ? -30.363 -2.678 12.471 1.00 91.25 278 ARG A N 1
ATOM 2231 C CA . ARG A 1 278 ? -30.202 -3.806 13.380 1.00 91.25 278 ARG A CA 1
ATOM 2232 C C . ARG A 1 278 ? -29.602 -3.397 14.726 1.00 91.25 278 ARG A C 1
ATOM 2234 O O . ARG A 1 278 ? -29.920 -3.985 15.755 1.00 91.25 278 ARG A O 1
ATOM 2241 N N . GLY A 1 279 ? -28.680 -2.440 14.713 1.00 90.25 279 GLY A N 1
ATOM 2242 C CA . GLY A 1 279 ? -27.904 -2.056 15.884 1.00 90.25 279 GLY A CA 1
ATOM 2243 C C . GLY A 1 279 ? -28.580 -1.045 16.804 1.00 90.25 279 GLY A C 1
ATOM 2244 O O . GLY A 1 279 ? -28.297 -1.070 17.999 1.00 90.25 279 GLY A O 1
ATOM 2245 N N . GLU A 1 280 ? -29.461 -0.190 16.278 1.00 90.50 280 GLU A N 1
ATOM 2246 C CA . GLU A 1 280 ? -30.084 0.905 17.029 1.00 90.50 280 GLU A CA 1
ATOM 2247 C C . GLU A 1 280 ? -31.533 0.593 17.465 1.00 90.50 280 GLU A C 1
ATOM 2249 O O . GLU A 1 280 ? -32.245 -0.094 16.731 1.00 90.50 280 GLU A O 1
ATOM 2254 N N . PRO A 1 281 ? -31.994 1.112 18.624 1.00 92.06 281 PRO A N 1
ATOM 2255 C CA . PRO A 1 281 ? -31.253 1.953 19.567 1.00 92.06 281 PRO A CA 1
ATOM 2256 C C . PRO A 1 281 ? -30.246 1.140 20.390 1.00 92.06 281 PRO A C 1
ATOM 2258 O O . PRO A 1 281 ? -30.569 0.089 20.947 1.00 92.06 281 PRO A O 1
ATOM 2261 N N . ARG A 1 282 ? -29.006 1.629 20.472 1.00 88.31 282 ARG A N 1
ATOM 2262 C CA . ARG A 1 282 ? -27.954 0.999 21.279 1.00 88.31 282 ARG A CA 1
ATOM 2263 C C . ARG A 1 282 ? -28.248 1.096 22.774 1.00 88.31 282 ARG A C 1
ATOM 2265 O O . ARG A 1 282 ? -28.703 2.125 23.269 1.00 88.31 282 ARG A O 1
ATOM 2272 N N . GLY A 1 283 ? -27.918 0.049 23.520 1.00 84.50 283 GLY A N 1
ATOM 2273 C CA . GLY A 1 283 ? -28.089 0.056 24.969 1.00 84.50 283 GLY A CA 1
ATOM 2274 C C . GLY A 1 283 ? -27.850 -1.301 25.608 1.00 84.50 283 GLY A C 1
ATOM 2275 O O . GLY A 1 283 ? -27.491 -2.273 24.946 1.00 84.50 283 GLY A O 1
ATOM 2276 N N . LYS A 1 284 ? -28.044 -1.385 26.926 1.00 81.81 284 LYS A N 1
ATOM 2277 C CA . LYS A 1 284 ? -27.962 -2.674 27.625 1.00 81.81 284 LYS A CA 1
ATOM 2278 C C . LYS A 1 284 ? -29.001 -3.647 27.046 1.00 81.81 284 LYS A C 1
ATOM 2280 O O . LYS A 1 284 ? -30.080 -3.189 26.673 1.00 81.81 284 LYS A O 1
ATOM 2285 N N . PRO A 1 285 ? -28.711 -4.960 26.997 1.00 76.81 285 PRO A N 1
ATOM 2286 C CA . PRO A 1 285 ? -29.648 -5.944 26.464 1.00 76.81 285 PRO A CA 1
ATOM 2287 C C . PRO A 1 285 ? -31.037 -5.810 27.104 1.00 76.81 285 PRO A C 1
ATOM 2289 O O . PRO A 1 285 ? -31.189 -5.998 28.309 1.00 76.81 285 PRO A O 1
ATOM 2292 N N . SER A 1 286 ? -32.029 -5.454 26.295 1.00 77.06 286 SER A N 1
ATOM 2293 C CA . SER A 1 286 ? -33.444 -5.360 26.649 1.00 77.06 286 SER A CA 1
ATOM 2294 C C . SER A 1 286 ? -34.280 -5.692 25.407 1.00 77.06 286 SER A C 1
ATOM 2296 O O . SER A 1 286 ? -33.731 -5.902 24.327 1.00 77.06 286 SER A O 1
ATOM 2298 N N . VAL A 1 287 ? -35.605 -5.771 25.555 1.00 76.12 287 VAL A N 1
ATOM 2299 C CA . VAL A 1 287 ? -36.524 -6.027 24.428 1.00 76.12 287 VAL A CA 1
ATOM 2300 C C . VAL A 1 287 ? -36.551 -4.852 23.439 1.00 76.12 287 VAL A C 1
ATOM 2302 O O . VAL A 1 287 ? -36.828 -5.042 22.261 1.00 76.12 287 VAL A O 1
ATOM 2305 N N . GLU A 1 288 ? -36.230 -3.646 23.909 1.00 80.06 288 GLU A N 1
ATOM 2306 C CA . GLU A 1 288 ? -36.300 -2.404 23.132 1.00 80.06 288 GLU A CA 1
ATOM 2307 C C . GLU A 1 288 ? -34.943 -1.968 22.559 1.00 80.06 288 GLU A C 1
ATOM 2309 O O . GLU A 1 288 ? -34.887 -1.004 21.799 1.00 80.06 288 GLU A O 1
ATOM 2314 N N . THR A 1 289 ? -33.844 -2.647 22.912 1.00 84.94 289 THR A N 1
ATOM 2315 C CA . THR A 1 289 ? -32.507 -2.317 22.405 1.00 84.94 289 THR A CA 1
ATOM 2316 C C . THR A 1 289 ? -32.126 -3.163 21.204 1.00 84.94 289 THR A C 1
ATOM 2318 O O . THR A 1 289 ? -32.370 -4.369 21.148 1.00 84.94 289 THR A O 1
ATOM 2321 N N . GLY A 1 290 ? -31.475 -2.517 20.241 1.00 89.50 290 GLY A N 1
ATOM 2322 C CA . GLY A 1 290 ? -30.898 -3.184 19.088 1.00 89.50 290 GLY A CA 1
ATOM 2323 C C . GLY A 1 290 ? -29.729 -4.098 19.464 1.00 89.50 290 GLY A C 1
ATOM 2324 O O . GLY A 1 290 ? -29.354 -4.309 20.626 1.00 89.50 290 GLY A O 1
ATOM 2325 N N . ASP A 1 291 ? -29.097 -4.650 18.436 1.00 91.31 291 ASP A N 1
ATOM 2326 C CA . ASP A 1 291 ? -28.020 -5.614 18.621 1.00 91.31 291 ASP A CA 1
ATOM 2327 C C . ASP A 1 291 ? -26.734 -5.001 19.200 1.00 91.31 291 ASP A C 1
ATOM 2329 O O . ASP A 1 291 ? -25.922 -5.718 19.795 1.00 91.31 291 ASP A O 1
ATOM 2333 N N . CYS A 1 292 ? -26.559 -3.680 19.091 1.00 92.81 292 CYS A N 1
ATOM 2334 C CA . CYS A 1 292 ? -25.413 -2.965 19.636 1.00 92.81 292 CYS A CA 1
ATOM 2335 C C . CYS A 1 292 ? -25.567 -2.696 21.137 1.00 92.81 292 CYS A C 1
ATOM 2337 O O . CYS A 1 292 ? -26.382 -1.883 21.563 1.00 92.81 292 CYS A O 1
ATOM 2339 N N . ILE A 1 293 ? -24.693 -3.301 21.944 1.00 90.69 293 ILE A N 1
ATOM 2340 C CA . ILE A 1 293 ? -24.689 -3.115 23.405 1.00 90.69 293 ILE A CA 1
ATOM 2341 C C . ILE A 1 293 ? -23.835 -1.936 23.902 1.00 90.69 293 ILE A C 1
ATOM 2343 O O . ILE A 1 293 ? -23.415 -1.917 25.056 1.00 90.69 293 ILE A O 1
ATOM 2347 N N . ASP A 1 294 ? -23.489 -1.005 23.011 1.00 90.75 294 ASP A N 1
ATOM 2348 C CA . ASP A 1 294 ? -22.670 0.180 23.308 1.00 90.75 294 ASP A CA 1
ATOM 2349 C C . ASP A 1 294 ? -21.327 -0.119 24.022 1.00 90.75 294 ASP A C 1
ATOM 2351 O O . ASP A 1 294 ? -20.861 0.615 24.885 1.00 90.75 294 ASP A O 1
ATOM 2355 N N . CYS A 1 295 ? -20.654 -1.221 23.666 1.00 89.50 295 CYS A N 1
ATOM 2356 C CA . CYS A 1 295 ? -19.433 -1.659 24.360 1.00 89.50 295 CYS A CA 1
ATOM 2357 C C . CYS A 1 295 ? -18.130 -0.998 23.865 1.00 89.50 295 CYS A C 1
ATOM 2359 O O . CYS A 1 295 ? -17.053 -1.331 24.358 1.00 89.50 295 CYS A O 1
ATOM 2361 N N . TYR A 1 296 ? -18.195 -0.149 22.830 1.00 90.31 296 TYR A N 1
ATOM 2362 C CA . TYR A 1 296 ? -17.062 0.566 22.209 1.00 90.31 296 TYR A CA 1
ATOM 2363 C C . TYR A 1 296 ? -15.882 -0.291 21.713 1.00 90.31 296 TYR A C 1
ATOM 2365 O O . TYR A 1 296 ? -14.838 0.238 21.316 1.00 90.31 296 TYR A O 1
ATOM 2373 N N . ARG A 1 297 ? -16.030 -1.621 21.643 1.00 91.31 297 ARG A N 1
ATOM 2374 C CA . ARG A 1 297 ? -14.924 -2.501 21.231 1.00 91.31 297 ARG A CA 1
ATOM 2375 C C . ARG A 1 297 ? -14.463 -2.250 19.801 1.00 91.31 297 ARG A C 1
ATOM 2377 O O . ARG A 1 297 ? -13.274 -2.376 19.530 1.00 91.31 297 ARG A O 1
ATOM 2384 N N . CYS A 1 298 ? -15.381 -1.869 18.914 1.00 93.12 298 CYS A N 1
ATOM 2385 C CA . CYS A 1 298 ? -15.084 -1.490 17.534 1.00 93.12 298 CYS A CA 1
ATOM 2386 C C . CYS A 1 298 ? -14.183 -0.247 17.433 1.00 93.12 298 CYS A C 1
ATOM 2388 O O . CYS A 1 298 ? -13.361 -0.180 16.523 1.00 93.12 298 CYS A O 1
ATOM 2390 N N . VAL A 1 299 ? -14.295 0.692 18.379 1.00 92.19 299 VAL A N 1
ATOM 2391 C CA . VAL A 1 299 ? -13.486 1.920 18.433 1.00 92.19 299 VAL A CA 1
ATOM 2392 C C . VAL A 1 299 ? -12.094 1.622 18.992 1.00 92.19 299 VAL A C 1
ATOM 2394 O O . VAL A 1 299 ? -11.093 2.081 18.451 1.00 92.19 299 VAL A O 1
ATOM 2397 N N . GLU A 1 300 ? -12.000 0.783 20.028 1.00 90.31 300 GLU A N 1
ATOM 2398 C CA . GLU A 1 300 ? -10.721 0.430 20.667 1.00 90.31 300 GLU A CA 1
ATOM 2399 C C . GLU A 1 300 ? -9.752 -0.313 19.726 1.00 90.31 300 GLU A C 1
ATOM 2401 O O . GLU A 1 300 ? -8.532 -0.213 19.866 1.00 90.31 300 GLU A O 1
ATOM 2406 N N . VAL A 1 301 ? -10.285 -1.072 18.765 1.00 92.81 301 VAL A N 1
ATOM 2407 C CA . VAL A 1 301 ? -9.490 -1.819 17.772 1.00 92.81 301 VAL A CA 1
ATOM 2408 C C . VAL A 1 301 ? -9.254 -1.043 16.478 1.00 92.81 301 VAL A C 1
ATOM 2410 O O . VAL A 1 301 ? -8.565 -1.532 15.583 1.00 92.81 301 VAL A O 1
ATOM 2413 N N . CYS A 1 302 ? -9.845 0.144 16.338 1.00 93.00 302 CYS A N 1
ATOM 2414 C CA . CYS A 1 302 ? -9.731 0.929 15.124 1.00 93.00 302 CYS A CA 1
ATOM 2415 C C . CYS A 1 302 ? -8.342 1.585 15.038 1.00 93.00 302 CYS A C 1
ATOM 2417 O O . CYS A 1 302 ? -8.005 2.403 15.898 1.00 93.00 302 CYS A O 1
ATOM 2419 N N . PRO A 1 303 ? -7.533 1.304 13.997 1.00 91.19 303 PRO A N 1
ATOM 2420 C CA . PRO A 1 303 ? -6.181 1.852 13.899 1.00 91.19 303 PRO A CA 1
ATOM 2421 C C . PRO A 1 303 ? -6.146 3.364 13.649 1.00 91.19 303 PRO A C 1
ATOM 2423 O O . PRO A 1 303 ? -5.135 4.004 13.932 1.00 91.19 303 PRO A O 1
ATOM 2426 N N . THR A 1 304 ? -7.248 3.927 13.144 1.00 90.06 304 THR A N 1
ATOM 2427 C CA . THR A 1 304 ? -7.433 5.365 12.907 1.00 90.06 304 THR A CA 1
ATOM 2428 C C . THR A 1 304 ? -8.316 6.041 13.956 1.00 90.06 304 THR A C 1
ATOM 2430 O O . THR A 1 304 ? -8.500 7.251 13.895 1.00 90.06 304 THR A O 1
ATOM 2433 N N . GLY A 1 305 ? -8.824 5.294 14.945 1.00 88.69 305 GLY A N 1
ATOM 2434 C CA . GLY A 1 305 ? -9.561 5.844 16.088 1.00 88.69 305 GLY A CA 1
ATOM 2435 C C . GLY A 1 305 ? -10.997 6.286 15.800 1.00 88.69 305 GLY A C 1
ATOM 2436 O O . GLY A 1 305 ? -11.616 6.881 16.676 1.00 88.69 305 GLY A O 1
ATOM 2437 N N . ILE A 1 306 ? -11.532 6.000 14.608 1.00 90.50 306 ILE A N 1
ATOM 2438 C CA . ILE A 1 306 ? -12.909 6.358 14.251 1.00 90.50 306 ILE A CA 1
ATOM 2439 C C . ILE A 1 306 ? -13.954 5.533 15.001 1.00 90.50 306 ILE A C 1
ATOM 2441 O O . ILE A 1 306 ? -13.746 4.352 15.299 1.00 90.50 306 ILE A O 1
ATOM 2445 N N . ASP A 1 307 ? -15.122 6.138 15.202 1.00 92.06 307 ASP A N 1
ATOM 2446 C CA . ASP A 1 307 ? -16.323 5.432 15.629 1.00 92.06 307 ASP A CA 1
ATOM 2447 C C . ASP A 1 307 ? -17.186 5.040 14.429 1.00 92.06 307 ASP A C 1
ATOM 2449 O O . ASP A 1 307 ? -17.947 5.848 13.905 1.00 92.06 307 ASP A O 1
ATOM 2453 N N . ILE A 1 308 ? -17.089 3.779 14.009 1.00 92.12 308 ILE A N 1
ATOM 2454 C CA . ILE A 1 308 ? -17.812 3.237 12.846 1.00 92.12 308 ILE A CA 1
ATOM 2455 C C . ILE A 1 308 ? -19.344 3.320 12.962 1.00 92.12 308 ILE A C 1
ATOM 2457 O O . ILE A 1 308 ? -20.044 3.188 11.959 1.00 92.12 308 ILE A O 1
ATOM 2461 N N . ARG A 1 309 ? -19.874 3.552 14.168 1.00 90.50 309 ARG A N 1
ATOM 2462 C CA . ARG A 1 309 ? -21.314 3.714 14.398 1.00 90.50 309 ARG A CA 1
ATOM 2463 C C . ARG A 1 309 ? -21.837 5.047 13.874 1.00 90.50 309 ARG A C 1
ATOM 2465 O O . ARG A 1 309 ? -23.004 5.122 13.539 1.00 90.50 309 ARG A O 1
ATOM 2472 N N . ASN A 1 310 ? -20.971 6.046 13.687 1.00 87.94 310 ASN A N 1
ATOM 2473 C CA . ASN A 1 310 ? -21.324 7.330 13.065 1.00 87.94 310 ASN A CA 1
ATOM 2474 C C . ASN A 1 310 ? -21.335 7.265 11.521 1.00 87.94 310 ASN A C 1
ATOM 2476 O O . ASN A 1 310 ? -21.293 8.294 10.851 1.00 87.94 310 ASN A O 1
ATOM 2480 N N . GLY A 1 311 ? -21.337 6.063 10.938 1.00 87.88 311 GLY A N 1
ATOM 2481 C CA . GLY A 1 311 ? -21.339 5.856 9.493 1.00 87.88 311 GLY A CA 1
ATOM 2482 C C . GLY A 1 311 ? -19.945 5.874 8.858 1.00 87.88 311 GLY A C 1
ATOM 2483 O O . GLY A 1 311 ? -18.912 5.723 9.518 1.00 87.88 311 GLY A O 1
ATOM 2484 N N . THR A 1 312 ? -19.915 5.999 7.531 1.00 85.88 312 THR A N 1
ATOM 2485 C CA . THR A 1 312 ? -18.681 5.946 6.739 1.00 85.88 312 THR A CA 1
ATOM 2486 C C . THR A 1 312 ? -17.871 7.230 6.873 1.00 85.88 312 THR A C 1
ATOM 2488 O O . THR A 1 312 ? -18.290 8.288 6.414 1.00 85.88 312 THR A O 1
ATOM 2491 N N . GLN A 1 313 ? -16.676 7.114 7.448 1.00 88.19 313 GLN A N 1
ATOM 2492 C CA . GLN A 1 313 ? -15.745 8.227 7.651 1.00 88.19 313 GLN A CA 1
ATOM 2493 C C . GLN A 1 313 ? -14.544 8.144 6.704 1.00 88.19 313 GLN A C 1
ATOM 2495 O O . GLN A 1 313 ? -14.106 7.052 6.317 1.00 88.19 313 GLN A O 1
ATOM 2500 N N . MET A 1 314 ? -13.979 9.303 6.356 1.00 85.69 314 MET A N 1
ATOM 2501 C CA . MET A 1 314 ? -12.861 9.420 5.410 1.00 85.69 314 MET A CA 1
ATOM 2502 C C . MET A 1 314 ? -11.554 8.810 5.929 1.00 85.69 314 MET A C 1
ATOM 2504 O O . MET A 1 314 ? -10.633 8.569 5.153 1.00 85.69 314 MET A O 1
ATOM 2508 N N . GLU A 1 315 ? -11.445 8.515 7.215 1.00 88.62 315 GLU A N 1
ATOM 2509 C CA . GLU A 1 315 ? -10.281 7.904 7.849 1.00 88.62 315 GLU A CA 1
ATOM 2510 C C . GLU A 1 315 ? -10.380 6.374 7.884 1.00 88.62 315 GLU A C 1
ATOM 2512 O O . GLU A 1 315 ? -9.409 5.697 8.224 1.00 88.62 315 GLU A O 1
ATOM 2517 N N . CYS A 1 316 ? -11.532 5.795 7.526 1.00 92.06 316 CYS A N 1
ATOM 2518 C CA . CYS A 1 316 ? -11.715 4.348 7.530 1.00 92.06 316 CYS A CA 1
ATOM 2519 C C . CYS A 1 316 ? -10.870 3.680 6.437 1.00 92.06 316 CYS A C 1
ATOM 2521 O O . CYS A 1 316 ? -11.191 3.742 5.251 1.00 92.06 316 CYS A O 1
ATOM 2523 N N . ILE A 1 317 ? -9.826 2.956 6.838 1.00 92.94 317 ILE A N 1
ATOM 2524 C CA . ILE A 1 317 ? -8.961 2.194 5.922 1.00 92.94 317 ILE A CA 1
ATOM 2525 C C . ILE A 1 317 ? -9.511 0.800 5.569 1.00 92.94 317 ILE A C 1
ATOM 2527 O O . ILE A 1 317 ? -8.792 -0.007 4.990 1.00 92.94 317 ILE A O 1
ATOM 2531 N N . GLN A 1 318 ? -10.752 0.480 5.959 1.00 94.31 318 GLN A N 1
ATOM 2532 C CA . GLN A 1 318 ? -11.416 -0.802 5.675 1.00 94.31 318 GLN A CA 1
ATOM 2533 C C . GLN A 1 318 ? -10.578 -2.044 6.047 1.00 94.31 318 GLN A C 1
ATOM 2535 O O . GLN A 1 318 ? -10.497 -3.017 5.300 1.00 94.31 318 GLN A O 1
ATOM 2540 N N . CYS A 1 319 ? -9.946 -2.018 7.223 1.00 93.88 319 CYS A N 1
ATOM 2541 C CA . CYS A 1 319 ? -9.032 -3.064 7.690 1.00 93.88 319 CYS A CA 1
ATOM 2542 C C . CYS A 1 319 ? -9.710 -4.225 8.440 1.00 93.88 319 CYS A C 1
ATOM 2544 O O . CYS A 1 319 ? -9.015 -5.111 8.940 1.00 93.88 319 CYS A O 1
ATOM 2546 N N . SER A 1 320 ? -11.044 -4.217 8.560 1.00 95.31 320 SER A N 1
ATOM 2547 C CA . SER A 1 320 ? -11.891 -5.258 9.182 1.00 95.31 320 SER A CA 1
ATOM 2548 C C . SER A 1 320 ? -11.649 -5.588 10.667 1.00 95.31 320 SER A C 1
ATOM 2550 O O . SER A 1 320 ? -12.342 -6.440 11.213 1.00 95.31 320 SER A O 1
ATOM 2552 N N . ALA A 1 321 ? -10.756 -4.883 11.370 1.00 95.06 321 ALA A N 1
ATOM 2553 C CA . ALA A 1 321 ? -10.501 -5.135 12.795 1.00 95.06 321 ALA A CA 1
ATOM 2554 C C . ALA A 1 321 ? -11.765 -4.972 13.665 1.00 95.06 321 ALA A C 1
ATOM 2556 O O . ALA A 1 321 ? -12.006 -5.753 14.584 1.00 95.06 321 ALA A O 1
ATOM 2557 N N . CYS A 1 322 ? -12.610 -3.988 13.337 1.00 96.00 322 CYS A N 1
ATOM 2558 C CA . CYS A 1 322 ? -13.889 -3.767 14.010 1.00 96.00 322 CYS A CA 1
ATOM 2559 C C . CYS A 1 322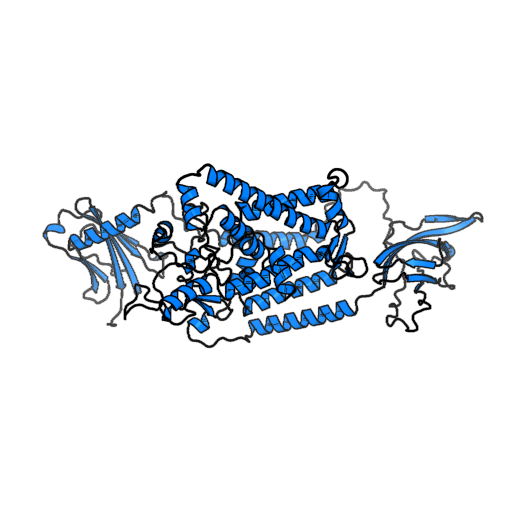 ? -14.910 -4.892 13.770 1.00 96.00 322 CYS A C 1
ATOM 2561 O O . CYS A 1 322 ? -15.716 -5.148 14.663 1.00 96.00 322 CYS A O 1
ATOM 2563 N N . ILE A 1 323 ? -14.847 -5.592 12.627 1.00 96.88 323 ILE A N 1
ATOM 2564 C CA . ILE A 1 323 ? -15.711 -6.745 12.320 1.00 96.88 323 ILE A CA 1
ATOM 2565 C C . ILE A 1 323 ? -15.386 -7.891 13.278 1.00 96.88 323 ILE A C 1
ATOM 2567 O O . ILE A 1 323 ? -16.270 -8.372 13.983 1.00 96.88 323 ILE A O 1
ATOM 2571 N N . ASP A 1 324 ? -14.110 -8.284 13.364 1.00 96.81 324 ASP A N 1
ATOM 2572 C CA . ASP A 1 324 ? -13.672 -9.365 14.257 1.00 96.81 324 ASP A CA 1
ATOM 2573 C C . ASP A 1 324 ? -13.994 -9.047 15.727 1.00 96.81 324 ASP A C 1
ATOM 2575 O O . ASP A 1 324 ? -14.522 -9.894 16.450 1.00 96.81 324 ASP A O 1
ATOM 2579 N N . ALA A 1 325 ? -13.739 -7.811 16.169 1.00 96.00 325 ALA A N 1
ATOM 2580 C CA . ALA A 1 325 ? -14.017 -7.399 17.543 1.00 96.00 325 ALA A CA 1
ATOM 2581 C C . ALA A 1 325 ? -15.512 -7.403 17.884 1.00 96.00 325 ALA A C 1
ATOM 2583 O O . ALA A 1 325 ? -15.886 -7.842 18.971 1.00 96.00 325 ALA A O 1
ATOM 2584 N N . CYS A 1 326 ? -16.365 -6.933 16.970 1.00 96.12 326 CYS A N 1
ATOM 2585 C CA . CYS A 1 326 ? -17.811 -6.945 17.165 1.00 96.12 326 CYS A CA 1
ATOM 2586 C C . CYS A 1 326 ? -18.360 -8.374 17.147 1.00 96.12 326 CYS A C 1
ATOM 2588 O O . CYS A 1 326 ? -19.097 -8.751 18.053 1.00 96.12 326 CYS A O 1
ATOM 2590 N N . ASN A 1 327 ? -17.921 -9.208 16.202 1.00 96.56 327 ASN A N 1
ATOM 2591 C CA . ASN A 1 327 ? -18.365 -10.597 16.097 1.00 96.56 327 ASN A CA 1
ATOM 2592 C C . ASN A 1 327 ? -18.054 -11.411 17.356 1.00 96.56 327 ASN A C 1
ATOM 2594 O O . ASN A 1 327 ? -18.900 -12.185 17.791 1.00 96.56 327 ASN A O 1
ATOM 2598 N N . GLN A 1 328 ? -16.901 -11.197 17.997 1.00 95.12 328 GLN A N 1
ATOM 2599 C CA . GLN A 1 328 ? -16.608 -11.839 19.283 1.00 95.12 328 GLN A CA 1
ATOM 2600 C C . GLN A 1 328 ? -17.567 -11.425 20.404 1.00 95.12 328 GLN A C 1
ATOM 2602 O O . GLN A 1 328 ? -17.862 -12.230 21.282 1.00 95.12 328 GLN A O 1
ATOM 2607 N N . VAL A 1 329 ? -18.019 -10.168 20.423 1.00 93.69 329 VAL A N 1
ATOM 2608 C CA . VAL A 1 329 ? -19.010 -9.706 21.406 1.00 93.69 329 VAL A CA 1
ATOM 2609 C C . VAL A 1 329 ? -20.366 -10.335 21.102 1.00 93.69 329 VAL A C 1
ATOM 2611 O O . VAL A 1 329 ? -20.965 -10.913 22.000 1.00 93.69 329 VAL A O 1
ATOM 2614 N N . MET A 1 330 ? -20.800 -10.307 19.839 1.00 92.81 330 MET A N 1
ATOM 2615 C CA . MET A 1 330 ? -22.076 -10.892 19.416 1.00 92.81 330 MET A CA 1
ATOM 2616 C C . MET A 1 330 ? -22.153 -12.391 19.717 1.00 92.81 330 MET A C 1
ATOM 2618 O O . MET A 1 330 ? -23.153 -12.846 20.258 1.00 92.81 330 MET A O 1
ATOM 2622 N N . GLN A 1 331 ? -21.071 -13.137 19.468 1.00 94.38 331 GLN A N 1
ATOM 2623 C CA . GLN A 1 331 ? -20.986 -14.564 19.792 1.00 94.38 331 GLN A CA 1
ATOM 2624 C C . GLN A 1 331 ? -21.143 -14.843 21.290 1.00 94.38 331 GLN A C 1
ATOM 2626 O O . GLN A 1 331 ? -21.821 -15.793 21.657 1.00 94.38 331 GLN A O 1
ATOM 2631 N N . ARG A 1 332 ? -20.552 -14.016 22.165 1.00 92.25 332 ARG A N 1
ATOM 2632 C CA . ARG A 1 332 ? -20.694 -14.172 23.628 1.00 92.25 332 ARG A CA 1
ATOM 2633 C C . ARG A 1 332 ? -22.091 -13.829 24.135 1.00 92.25 332 ARG A C 1
ATOM 2635 O O . ARG A 1 332 ? -22.476 -14.306 25.192 1.00 92.25 332 ARG A O 1
ATOM 2642 N N . LEU A 1 333 ? -22.800 -12.964 23.418 1.00 90.06 333 LEU A N 1
ATOM 2643 C CA . LEU A 1 333 ? -24.182 -12.591 23.714 1.00 90.06 333 LEU A CA 1
ATOM 2644 C C . LEU A 1 333 ? -25.196 -13.510 23.023 1.00 90.06 333 LEU A C 1
ATOM 2646 O O . LEU A 1 333 ? -26.388 -13.241 23.117 1.00 90.06 333 LEU A O 1
ATOM 2650 N N . GLU A 1 334 ? -24.730 -14.524 22.284 1.00 91.81 334 GLU A N 1
ATOM 2651 C CA . GLU A 1 334 ? -25.568 -15.424 21.481 1.00 91.81 334 GLU A CA 1
ATOM 2652 C C . GLU A 1 334 ? -26.482 -14.681 20.486 1.00 91.81 334 GLU A C 1
ATOM 2654 O O . GLU A 1 334 ? -27.560 -15.140 20.118 1.00 91.81 334 GLU A O 1
ATOM 2659 N N . ARG A 1 335 ? -26.026 -13.517 20.007 1.00 89.88 335 ARG A N 1
ATOM 2660 C CA . ARG A 1 335 ? -26.702 -12.716 18.979 1.00 89.88 335 ARG A CA 1
ATOM 2661 C C . ARG A 1 335 ? -26.112 -13.016 17.595 1.00 89.88 335 ARG A C 1
ATOM 2663 O O . ARG A 1 335 ? -24.954 -13.439 17.500 1.00 89.88 335 ARG A O 1
ATOM 2670 N N . PRO A 1 336 ? -26.846 -12.762 16.493 1.00 93.00 336 PRO A N 1
ATOM 2671 C CA . PRO A 1 336 ? -26.317 -13.015 15.157 1.00 93.00 336 PRO A CA 1
ATOM 2672 C C . PRO A 1 336 ? -25.005 -12.243 14.918 1.00 93.00 336 PRO A C 1
ATOM 2674 O O . PRO A 1 336 ? -24.811 -11.122 15.389 1.00 93.00 336 PRO A O 1
ATOM 2677 N N . ILE A 1 337 ? -24.061 -12.817 14.183 1.00 95.00 337 ILE A N 1
ATOM 2678 C CA . ILE A 1 337 ? -22.800 -12.126 13.861 1.00 95.00 337 ILE A CA 1
ATOM 2679 C C . ILE A 1 337 ? -23.009 -11.064 12.765 1.00 95.00 337 ILE A C 1
ATOM 2681 O O . ILE A 1 337 ? -24.109 -10.909 12.240 1.00 95.00 337 ILE A O 1
ATOM 2685 N N . ASN A 1 338 ? -21.955 -10.330 12.403 1.00 95.00 338 ASN A N 1
ATOM 2686 C CA . ASN A 1 338 ? -21.909 -9.375 11.288 1.00 95.00 338 ASN A CA 1
ATOM 2687 C C . ASN A 1 338 ? -22.766 -8.111 11.459 1.00 95.00 338 ASN A C 1
ATOM 2689 O O . ASN A 1 338 ? -23.262 -7.562 10.479 1.00 95.00 338 ASN A O 1
ATOM 2693 N N . LEU A 1 339 ? -22.892 -7.609 12.692 1.00 95.31 339 LEU A N 1
ATOM 2694 C CA . LEU A 1 339 ? -23.452 -6.272 12.943 1.00 95.31 339 LEU A CA 1
ATOM 2695 C C . LEU A 1 339 ? -22.602 -5.166 12.286 1.00 95.31 339 LEU A C 1
ATOM 2697 O O . LEU A 1 339 ? -23.118 -4.154 11.817 1.00 95.31 339 LEU A O 1
ATOM 2701 N N . ILE A 1 340 ? -21.288 -5.394 12.212 1.00 96.56 340 ILE A N 1
ATOM 2702 C CA . ILE A 1 340 ? -20.369 -4.669 11.335 1.00 96.56 340 ILE A CA 1
ATOM 2703 C C . ILE A 1 340 ? -19.883 -5.667 10.289 1.00 96.56 340 ILE A C 1
ATOM 2705 O O . ILE A 1 340 ? -19.438 -6.758 10.645 1.00 96.56 340 ILE A O 1
ATOM 2709 N N . SER A 1 341 ? -19.954 -5.315 9.009 1.00 95.00 341 SER A N 1
ATOM 2710 C CA . SER A 1 341 ? -19.569 -6.221 7.921 1.00 95.00 341 SER A CA 1
ATOM 2711 C C . SER A 1 341 ? -19.079 -5.479 6.679 1.00 95.00 341 SER A C 1
ATOM 2713 O O . SER A 1 341 ? -19.192 -4.255 6.575 1.00 95.00 341 SER A O 1
ATOM 2715 N N . TYR A 1 342 ? -18.495 -6.227 5.739 1.00 94.19 342 TYR A N 1
ATOM 2716 C CA . TYR A 1 342 ? -18.270 -5.734 4.383 1.00 94.19 342 TYR A CA 1
ATOM 2717 C C . TYR A 1 342 ? -19.606 -5.691 3.637 1.00 94.19 342 TYR A C 1
ATOM 2719 O O . TYR A 1 342 ? -20.225 -6.724 3.400 1.00 94.19 342 TYR A O 1
ATOM 2727 N N . THR A 1 343 ? -20.044 -4.492 3.277 1.00 93.31 343 THR A N 1
ATOM 2728 C CA . THR A 1 343 ? -21.370 -4.213 2.717 1.00 93.31 343 THR A CA 1
ATOM 2729 C C . THR A 1 343 ? -21.297 -3.017 1.760 1.00 93.31 343 THR A C 1
ATOM 2731 O O . THR A 1 343 ? -20.208 -2.544 1.449 1.00 93.31 343 THR A O 1
ATOM 2734 N N . SER A 1 344 ? -22.425 -2.530 1.254 1.00 93.56 344 SER A N 1
ATOM 2735 C CA . SER A 1 344 ? -22.522 -1.235 0.569 1.00 93.56 344 SER A CA 1
ATOM 2736 C C . SER A 1 344 ? -23.571 -0.363 1.251 1.00 93.56 344 SER A C 1
ATOM 2738 O O . SER A 1 344 ? -24.447 -0.876 1.947 1.00 93.56 344 SER A O 1
ATOM 2740 N N . GLU A 1 345 ? -23.516 0.948 1.034 1.00 90.62 345 GLU A N 1
ATOM 2741 C CA . GLU A 1 345 ? -24.519 1.875 1.571 1.00 90.62 345 GLU A CA 1
ATOM 2742 C C . GLU A 1 345 ? -25.939 1.511 1.099 1.00 90.62 345 GLU A C 1
ATOM 2744 O O . GLU A 1 345 ? -26.873 1.468 1.895 1.00 90.62 345 GLU A O 1
ATOM 2749 N N . ASN A 1 346 ? -26.090 1.106 -0.165 1.00 91.12 346 ASN A N 1
ATOM 2750 C CA . ASN A 1 346 ? -27.345 0.600 -0.713 1.00 91.12 346 ASN A CA 1
ATOM 2751 C C . ASN A 1 346 ? -27.804 -0.690 -0.030 1.00 91.12 346 ASN A C 1
ATOM 2753 O O . ASN A 1 346 ? -28.985 -0.803 0.286 1.00 91.12 346 ASN A O 1
ATOM 2757 N N . THR A 1 347 ? -26.893 -1.627 0.252 1.00 90.75 347 THR A N 1
ATOM 2758 C CA . THR A 1 347 ? -27.241 -2.878 0.950 1.00 90.75 347 THR A CA 1
ATOM 2759 C C . THR A 1 347 ? -27.718 -2.590 2.374 1.00 90.75 347 THR A C 1
ATOM 2761 O O . THR A 1 347 ? -28.735 -3.133 2.796 1.00 90.75 347 THR A O 1
ATOM 2764 N N . LEU A 1 348 ? -27.054 -1.672 3.086 1.00 89.25 348 LEU A N 1
ATOM 2765 C CA . LEU A 1 348 ? -27.494 -1.197 4.405 1.00 89.25 348 LEU A CA 1
ATOM 2766 C C . LEU A 1 348 ? -28.847 -0.470 4.339 1.00 89.25 348 LEU A C 1
ATOM 2768 O O . LEU A 1 348 ? -29.684 -0.612 5.229 1.00 89.25 348 LEU A O 1
ATOM 2772 N N . ALA A 1 349 ? -29.110 0.249 3.248 1.00 88.81 349 ALA A N 1
ATOM 2773 C CA . ALA A 1 349 ? -30.413 0.836 2.956 1.00 88.81 349 ALA A CA 1
ATOM 2774 C C . ALA A 1 349 ? -31.468 -0.190 2.480 1.00 88.81 349 ALA A C 1
ATOM 2776 O O . ALA A 1 349 ? -32.623 0.186 2.257 1.00 88.81 349 ALA A O 1
ATOM 2777 N N . GLY A 1 350 ? -31.141 -1.483 2.377 1.00 88.12 350 GLY A N 1
ATOM 2778 C CA . GLY A 1 350 ? -32.049 -2.557 1.949 1.00 88.12 350 GLY A CA 1
ATOM 2779 C C . GLY A 1 350 ? -32.262 -2.654 0.434 1.00 88.12 350 GLY A C 1
ATOM 2780 O O . GLY A 1 350 ? -33.194 -3.315 -0.015 1.00 88.12 350 GLY A O 1
ATOM 2781 N N . LYS A 1 351 ? -31.423 -1.992 -0.365 1.00 88.81 351 LYS A N 1
ATOM 2782 C CA . LYS A 1 351 ? -31.420 -2.067 -1.831 1.00 88.81 351 LYS A CA 1
ATOM 2783 C C . LYS A 1 351 ? -30.402 -3.120 -2.303 1.00 88.81 351 LYS A C 1
ATOM 2785 O O . LYS A 1 351 ? -29.336 -3.243 -1.700 1.00 88.81 351 LYS A O 1
ATOM 2790 N N . PRO A 1 352 ? -30.673 -3.860 -3.394 1.00 85.44 352 PRO A N 1
ATOM 2791 C CA . PRO A 1 352 ? -29.721 -4.834 -3.924 1.00 85.44 352 PRO A CA 1
ATOM 2792 C C . PRO A 1 352 ? -28.474 -4.144 -4.495 1.00 85.44 352 PRO A C 1
ATOM 2794 O O . PRO A 1 352 ? -28.577 -3.110 -5.157 1.00 85.44 352 PRO A O 1
ATOM 2797 N N . ARG A 1 353 ? -27.300 -4.751 -4.288 1.00 83.69 353 ARG A N 1
ATOM 2798 C CA . ARG A 1 353 ? -26.016 -4.229 -4.777 1.00 83.69 353 ARG A CA 1
ATOM 2799 C C . ARG A 1 353 ? -25.804 -4.489 -6.275 1.00 83.69 353 ARG A C 1
ATOM 2801 O O . ARG A 1 353 ? -25.789 -5.627 -6.737 1.00 83.69 353 ARG A O 1
ATOM 2808 N N . ARG A 1 354 ? -25.577 -3.400 -7.007 1.00 85.44 354 ARG A N 1
ATOM 2809 C CA . ARG A 1 354 ? -25.197 -3.254 -8.426 1.00 85.44 354 ARG A CA 1
ATOM 2810 C C . ARG A 1 354 ? -23.750 -3.564 -8.817 1.00 85.44 354 ARG A C 1
ATOM 2812 O O . ARG A 1 354 ? -23.040 -2.587 -8.944 1.00 85.44 354 ARG A O 1
ATOM 2819 N N . LEU A 1 355 ? -23.249 -4.781 -9.058 1.00 83.19 355 LEU A N 1
ATOM 2820 C CA . LEU A 1 355 ? -21.807 -4.919 -9.413 1.00 83.19 355 LEU A CA 1
ATOM 2821 C C . LEU A 1 355 ? -21.413 -4.223 -10.737 1.00 83.19 355 LEU A C 1
ATOM 2823 O O . LEU A 1 355 ? -20.406 -3.512 -10.796 1.00 83.19 355 LEU A O 1
ATOM 2827 N N . VAL A 1 356 ? -22.215 -4.398 -11.790 1.00 86.25 356 VAL A N 1
ATOM 2828 C CA . VAL A 1 356 ? -21.985 -3.769 -13.100 1.00 86.25 356 VAL A CA 1
ATOM 2829 C C . VAL A 1 356 ? -22.804 -2.485 -13.190 1.00 86.25 356 VAL A C 1
ATOM 2831 O O . VAL A 1 356 ? -24.032 -2.511 -13.104 1.00 86.25 356 VAL A O 1
ATOM 2834 N N . ARG A 1 357 ? -22.121 -1.349 -13.350 1.00 88.88 357 ARG A N 1
ATOM 2835 C CA . ARG A 1 357 ? -22.711 -0.007 -13.478 1.00 88.88 357 ARG A CA 1
ATOM 2836 C C . ARG A 1 357 ? -22.053 0.719 -14.642 1.00 88.88 357 ARG A C 1
ATOM 2838 O O . ARG A 1 357 ? -20.913 0.393 -14.952 1.00 88.88 357 ARG A O 1
ATOM 2845 N N . PRO A 1 358 ? -22.678 1.752 -15.231 1.00 89.56 358 PRO A N 1
ATOM 2846 C CA . PRO A 1 358 ? -22.069 2.492 -16.339 1.00 89.56 358 PRO A CA 1
ATOM 2847 C C . PRO A 1 358 ? -20.645 2.980 -16.027 1.00 89.56 358 PRO A C 1
ATOM 2849 O O . PRO A 1 358 ? -19.740 2.818 -16.839 1.00 89.56 358 PRO A O 1
ATOM 2852 N N . ARG A 1 359 ? -20.421 3.488 -14.806 1.00 88.44 359 ARG A N 1
ATOM 2853 C CA . ARG A 1 359 ? -19.107 3.962 -14.347 1.00 88.44 359 ARG A CA 1
ATOM 2854 C C . ARG A 1 359 ? -18.081 2.831 -14.199 1.00 88.44 359 ARG A C 1
ATOM 2856 O O . ARG A 1 359 ? -16.968 2.960 -14.697 1.00 88.44 359 ARG A O 1
ATOM 2863 N N . THR A 1 360 ? -18.445 1.725 -13.544 1.00 89.81 360 THR A N 1
ATOM 2864 C CA . THR A 1 360 ? -17.529 0.587 -13.334 1.00 89.81 360 THR A CA 1
ATOM 2865 C C . THR A 1 360 ? -17.266 -0.174 -14.634 1.00 89.81 360 THR A C 1
ATOM 2867 O O . THR A 1 360 ? -16.141 -0.608 -14.866 1.00 89.81 360 THR A O 1
ATOM 2870 N N . ALA A 1 361 ? -18.261 -0.257 -15.521 1.00 92.62 361 ALA A N 1
ATOM 2871 C CA . ALA A 1 361 ? -18.129 -0.807 -16.864 1.00 92.62 361 ALA A CA 1
ATOM 2872 C C . ALA A 1 361 ? -17.183 0.038 -17.725 1.00 92.62 361 ALA A C 1
ATOM 2874 O O . ALA A 1 361 ? -16.292 -0.525 -18.350 1.00 92.62 361 ALA A O 1
ATOM 2875 N N . LEU A 1 362 ? -17.304 1.372 -17.704 1.00 93.75 362 LEU A N 1
ATOM 2876 C CA . LEU A 1 362 ? -16.386 2.261 -18.422 1.00 93.75 362 LEU A CA 1
ATOM 2877 C C . LEU A 1 362 ? -14.936 2.053 -17.966 1.00 93.75 362 LEU A C 1
ATOM 2879 O O . LEU A 1 362 ? -14.054 1.856 -18.799 1.00 93.75 362 LEU A O 1
ATOM 2883 N N . TYR A 1 363 ? -14.689 2.045 -16.653 1.00 92.62 363 TYR A N 1
ATOM 2884 C CA . TYR A 1 363 ? -13.348 1.788 -16.123 1.00 92.62 363 TYR A CA 1
ATOM 2885 C C . TYR A 1 363 ? -12.843 0.393 -16.489 1.00 92.62 363 TYR A C 1
ATOM 2887 O O . TYR A 1 363 ? -11.683 0.253 -16.862 1.00 92.62 363 TYR A O 1
ATOM 2895 N N . GLY A 1 364 ? -13.709 -0.623 -16.434 1.00 93.69 364 GLY A N 1
ATOM 2896 C CA . GLY A 1 364 ? -13.383 -1.986 -16.843 1.00 93.69 364 GLY A CA 1
ATOM 2897 C C . GLY A 1 364 ? -13.003 -2.085 -18.321 1.00 93.69 364 GLY A C 1
ATOM 2898 O O . GLY A 1 364 ? -11.987 -2.693 -18.641 1.00 93.69 364 GLY A O 1
ATOM 2899 N N . VAL A 1 365 ? -13.759 -1.444 -19.217 1.00 95.62 365 VAL A N 1
ATOM 2900 C CA . VAL A 1 365 ? -13.480 -1.424 -20.663 1.00 95.62 365 VAL A CA 1
ATOM 2901 C C . VAL A 1 365 ? -12.166 -0.705 -20.955 1.00 95.62 365 VAL A C 1
ATOM 2903 O O . VAL A 1 365 ? -11.314 -1.260 -21.644 1.00 95.62 365 VAL A O 1
ATOM 2906 N N . VAL A 1 366 ? -11.958 0.493 -20.396 1.00 96.12 366 VAL A N 1
ATOM 2907 C CA . VAL A 1 366 ? -10.705 1.246 -20.579 1.00 96.12 366 VAL A CA 1
ATOM 2908 C C . VAL A 1 366 ? -9.515 0.455 -20.037 1.00 96.12 366 VAL A C 1
ATOM 2910 O O . VAL A 1 366 ? -8.483 0.374 -20.699 1.00 96.12 366 VAL A O 1
ATOM 2913 N N . LEU A 1 367 ? -9.663 -0.177 -18.870 1.00 96.31 367 LEU A N 1
ATOM 2914 C CA . LEU A 1 367 ? -8.636 -1.043 -18.300 1.00 96.31 367 LEU A CA 1
ATOM 2915 C C . LEU A 1 367 ? -8.325 -2.231 -19.217 1.00 96.31 367 LEU A C 1
ATOM 2917 O O . LEU A 1 367 ? -7.156 -2.512 -19.454 1.00 96.31 367 LEU A O 1
ATOM 2921 N N . CYS A 1 368 ? -9.343 -2.900 -19.763 1.00 96.69 368 CYS A N 1
ATOM 2922 C CA . CYS A 1 368 ? -9.148 -4.011 -20.696 1.00 96.69 368 CYS A CA 1
ATOM 2923 C C . CYS A 1 368 ? -8.400 -3.560 -21.955 1.00 96.69 368 CYS A C 1
ATOM 2925 O O . CYS A 1 368 ? -7.447 -4.221 -22.358 1.00 96.69 368 CYS A O 1
ATOM 2927 N N . ILE A 1 369 ? -8.773 -2.415 -22.538 1.00 97.00 369 ILE A N 1
ATOM 2928 C CA . ILE A 1 369 ? -8.076 -1.839 -23.698 1.00 97.00 369 ILE A CA 1
ATOM 2929 C C . ILE A 1 369 ? -6.611 -1.568 -23.352 1.00 97.00 369 ILE A C 1
ATOM 2931 O O . ILE A 1 369 ? -5.723 -1.982 -24.093 1.00 97.00 369 ILE A O 1
ATOM 2935 N N . LEU A 1 370 ? -6.341 -0.922 -22.215 1.00 96.19 370 LEU A N 1
ATOM 2936 C CA . LEU A 1 370 ? -4.977 -0.625 -21.780 1.00 96.19 370 LEU A CA 1
ATOM 2937 C C . LEU A 1 370 ? -4.156 -1.894 -21.542 1.00 96.19 370 LEU A C 1
ATOM 2939 O O . LEU A 1 370 ? -3.013 -1.950 -21.985 1.00 96.19 370 LEU A O 1
ATOM 2943 N N . ILE A 1 371 ? -4.724 -2.926 -20.913 1.00 96.06 371 ILE A N 1
ATOM 2944 C CA . ILE A 1 371 ? -4.046 -4.214 -20.705 1.00 96.06 371 ILE A CA 1
ATOM 2945 C C . ILE A 1 371 ? -3.715 -4.868 -22.049 1.00 96.06 371 ILE A C 1
ATOM 2947 O O . ILE A 1 371 ? -2.583 -5.312 -22.240 1.00 96.06 371 ILE A O 1
ATOM 2951 N N . VAL A 1 372 ? -4.664 -4.905 -22.990 1.00 96.25 372 VAL A N 1
ATOM 2952 C CA . VAL A 1 372 ? -4.457 -5.497 -24.321 1.00 96.25 372 VAL A CA 1
ATOM 2953 C C . VAL A 1 372 ? -3.378 -4.732 -25.085 1.00 96.25 372 VAL A C 1
ATOM 2955 O O . VAL A 1 372 ? -2.410 -5.340 -25.533 1.00 96.25 372 VAL A O 1
ATOM 2958 N N . VAL A 1 373 ? -3.486 -3.403 -25.170 1.00 95.38 373 VAL A N 1
ATOM 2959 C CA . VAL A 1 373 ? -2.501 -2.553 -25.857 1.00 95.38 373 VAL A CA 1
ATOM 2960 C C . VAL A 1 373 ? -1.120 -2.694 -25.214 1.00 95.38 373 VAL A C 1
ATOM 2962 O O . VAL A 1 373 ? -0.136 -2.881 -25.925 1.00 95.38 373 VAL A O 1
ATOM 2965 N N . SER A 1 374 ? -1.035 -2.693 -23.880 1.00 93.12 374 SER A N 1
ATOM 2966 C CA . SER A 1 374 ? 0.229 -2.907 -23.157 1.00 93.12 374 SER A CA 1
ATOM 2967 C C . SER A 1 374 ? 0.848 -4.253 -23.471 1.00 93.12 374 SER A C 1
ATOM 2969 O O . SER A 1 374 ? 2.035 -4.324 -23.771 1.00 93.12 374 SER A O 1
ATOM 2971 N N . SER A 1 375 ? 0.045 -5.313 -23.426 1.00 92.69 375 SER A N 1
ATOM 2972 C CA . SER A 1 375 ? 0.521 -6.675 -23.652 1.00 92.69 375 SER A CA 1
ATOM 2973 C C . SER A 1 375 ? 1.025 -6.841 -25.083 1.00 92.69 375 SER A C 1
ATOM 2975 O O . SER A 1 375 ? 2.130 -7.334 -25.285 1.00 92.69 375 SER A O 1
ATOM 2977 N N . VAL A 1 376 ? 0.267 -6.354 -26.072 1.00 93.56 376 VAL A N 1
ATOM 2978 C CA . VAL A 1 376 ? 0.658 -6.396 -27.490 1.00 93.56 376 VAL A CA 1
ATOM 2979 C C . VAL A 1 376 ? 1.955 -5.624 -27.725 1.00 93.56 376 VAL A C 1
ATOM 2981 O O . VAL A 1 376 ? 2.842 -6.118 -28.417 1.00 93.56 376 VAL A O 1
ATOM 2984 N N . LEU A 1 377 ? 2.101 -4.434 -27.142 1.00 90.88 377 LEU A N 1
ATOM 2985 C CA . LEU A 1 377 ? 3.317 -3.637 -27.295 1.00 90.88 377 LEU A CA 1
ATOM 2986 C C . LEU A 1 377 ? 4.526 -4.294 -26.620 1.00 90.88 377 LEU A C 1
ATOM 2988 O O . LEU A 1 377 ? 5.601 -4.318 -27.208 1.00 90.88 377 LEU A O 1
ATOM 2992 N N . ILE A 1 378 ? 4.362 -4.845 -25.414 1.00 87.25 378 ILE A N 1
ATOM 2993 C CA . ILE A 1 378 ? 5.448 -5.525 -24.692 1.00 87.25 378 ILE A CA 1
ATOM 2994 C C . ILE A 1 378 ? 5.910 -6.775 -25.450 1.00 87.25 378 ILE A C 1
ATOM 2996 O O . ILE A 1 378 ? 7.114 -6.989 -25.572 1.00 87.25 378 ILE A O 1
ATOM 3000 N N . VAL A 1 379 ? 4.980 -7.571 -25.987 1.00 88.00 379 VAL A N 1
ATOM 3001 C CA . VAL A 1 379 ? 5.304 -8.770 -26.782 1.00 88.00 379 VAL A CA 1
ATOM 3002 C C . VAL A 1 379 ? 6.025 -8.397 -28.078 1.00 88.00 379 VAL A C 1
ATOM 3004 O O . VAL A 1 379 ? 6.989 -9.058 -28.451 1.00 88.00 379 VAL A O 1
ATOM 3007 N N . ASN A 1 380 ? 5.618 -7.304 -28.727 1.00 86.44 380 ASN A N 1
ATOM 3008 C CA . ASN A 1 380 ? 6.241 -6.809 -29.958 1.00 86.44 380 ASN A CA 1
ATOM 3009 C C . ASN A 1 380 ? 7.439 -5.873 -29.709 1.00 86.44 380 ASN A C 1
ATOM 3011 O O . ASN A 1 380 ? 7.869 -5.156 -30.617 1.00 86.44 380 ASN A O 1
ATOM 3015 N N . ARG A 1 381 ? 7.990 -5.841 -28.488 1.00 84.94 381 ARG A N 1
ATOM 3016 C CA . ARG A 1 381 ? 9.138 -4.988 -28.165 1.00 84.94 381 ARG A CA 1
ATOM 3017 C C . ARG A 1 381 ? 10.361 -5.435 -28.981 1.00 84.94 381 ARG A C 1
ATOM 3019 O O . ARG A 1 381 ? 10.766 -6.594 -28.873 1.00 84.94 381 ARG A O 1
ATOM 3026 N N . PRO A 1 382 ? 11.023 -4.529 -29.728 1.00 82.19 382 PRO A N 1
ATOM 3027 C CA . PRO A 1 382 ? 12.222 -4.881 -30.477 1.00 82.19 382 PRO A CA 1
ATOM 3028 C C . PRO A 1 382 ? 13.348 -5.263 -29.511 1.00 82.19 382 PRO A C 1
ATOM 3030 O O . PRO A 1 382 ? 13.680 -4.497 -28.596 1.00 82.19 382 PRO A O 1
ATOM 3033 N N . LEU A 1 383 ? 13.916 -6.452 -29.726 1.00 80.25 383 LEU A N 1
ATOM 3034 C CA . LEU A 1 383 ? 15.000 -7.026 -28.922 1.00 80.25 383 LEU A CA 1
ATOM 3035 C C . LEU A 1 383 ? 16.373 -6.435 -29.267 1.00 80.25 383 LEU A C 1
ATOM 3037 O O . LEU A 1 383 ? 17.252 -6.373 -28.412 1.00 80.25 383 LEU A O 1
ATOM 3041 N N . LEU A 1 384 ? 16.539 -5.971 -30.503 1.00 79.56 384 LEU A N 1
ATOM 3042 C CA . LEU A 1 384 ? 17.702 -5.227 -30.967 1.00 79.56 384 LEU A CA 1
ATOM 3043 C C . LEU A 1 384 ? 17.228 -3.853 -31.413 1.00 79.56 384 LEU A C 1
ATOM 3045 O O . LEU A 1 384 ? 16.276 -3.733 -32.184 1.00 79.56 384 LEU A O 1
ATOM 3049 N N . GLN A 1 385 ? 17.871 -2.816 -30.895 1.00 78.62 385 GLN A N 1
ATOM 3050 C CA . GLN A 1 385 ? 17.532 -1.444 -31.229 1.00 78.62 385 GLN A CA 1
ATOM 3051 C C . GLN A 1 385 ? 18.795 -0.679 -31.583 1.00 78.62 385 GLN A C 1
ATOM 3053 O O . GLN A 1 385 ? 19.781 -0.730 -30.854 1.00 78.62 385 GLN A O 1
ATOM 3058 N N . MET A 1 386 ? 18.739 0.045 -32.695 1.00 77.81 386 MET A N 1
ATOM 3059 C CA . MET A 1 386 ? 19.823 0.889 -33.175 1.00 77.81 386 MET A CA 1
ATOM 3060 C C . MET A 1 386 ? 19.316 2.322 -33.234 1.00 77.81 386 MET A C 1
ATOM 3062 O O . MET A 1 386 ? 18.245 2.591 -33.780 1.00 77.81 386 MET A O 1
ATOM 3066 N N . THR A 1 387 ? 20.078 3.237 -32.653 1.00 80.25 387 THR A N 1
ATOM 3067 C CA . THR A 1 387 ? 19.757 4.661 -32.642 1.00 80.25 387 THR A CA 1
ATOM 3068 C C . THR A 1 387 ? 20.988 5.427 -33.087 1.00 80.25 387 THR A C 1
ATOM 3070 O O . THR A 1 387 ? 22.052 5.303 -32.481 1.00 80.25 387 THR A O 1
ATOM 3073 N N . ARG A 1 388 ? 20.848 6.249 -34.129 1.00 80.56 388 ARG A N 1
ATOM 3074 C CA . ARG A 1 388 ? 21.893 7.198 -34.513 1.00 80.56 388 ARG A CA 1
ATOM 3075 C C . ARG A 1 388 ? 22.021 8.263 -33.426 1.00 80.56 388 ARG A C 1
ATOM 3077 O O . ARG A 1 388 ? 21.037 8.915 -33.075 1.00 80.56 388 ARG A O 1
ATOM 3084 N N . LEU A 1 389 ? 23.225 8.435 -32.902 1.00 79.56 389 LEU A N 1
ATOM 3085 C CA . LEU A 1 389 ? 23.547 9.539 -32.016 1.00 79.56 389 LEU A CA 1
ATOM 3086 C C . LEU A 1 389 ? 23.845 10.771 -32.867 1.00 79.56 389 LEU A C 1
ATOM 3088 O O . LEU A 1 389 ? 24.422 10.687 -33.953 1.00 79.56 389 LEU A O 1
ATOM 3092 N N . ARG A 1 390 ? 23.378 11.927 -32.398 1.00 72.25 390 ARG A N 1
ATOM 3093 C CA . ARG A 1 390 ? 23.680 13.190 -33.057 1.00 72.25 390 ARG A CA 1
ATOM 3094 C C . ARG A 1 390 ? 25.079 13.620 -32.645 1.00 72.25 390 ARG A C 1
ATOM 3096 O O . ARG A 1 390 ? 25.258 14.157 -31.554 1.00 72.25 390 ARG A O 1
ATOM 3103 N N . ASP A 1 391 ? 26.031 13.413 -33.538 1.00 67.38 391 ASP A N 1
ATOM 3104 C CA . ASP A 1 391 ? 27.385 13.919 -33.370 1.00 67.38 391 ASP A CA 1
ATOM 3105 C C . ASP A 1 391 ? 27.403 15.394 -33.782 1.00 67.38 391 ASP A C 1
ATOM 3107 O O . ASP A 1 391 ? 26.897 15.754 -34.838 1.00 67.38 391 ASP A O 1
ATOM 3111 N N . GLY A 1 392 ? 27.941 16.270 -32.931 1.00 57.66 392 GLY A N 1
ATOM 3112 C CA . GLY A 1 392 ? 27.994 17.716 -33.189 1.00 57.66 392 GLY A CA 1
ATOM 3113 C C . GLY A 1 392 ? 29.089 18.148 -34.172 1.00 57.66 392 GLY A C 1
ATOM 3114 O O . GLY A 1 392 ? 29.322 19.347 -34.324 1.00 57.66 392 GLY A O 1
ATOM 3115 N N . ASN A 1 393 ? 29.793 17.198 -34.794 1.00 58.88 393 ASN A N 1
ATOM 3116 C CA . ASN A 1 393 ? 30.876 17.480 -35.727 1.00 58.88 393 ASN A CA 1
ATOM 3117 C C . ASN A 1 393 ? 30.319 17.711 -37.132 1.00 58.88 393 ASN A C 1
ATOM 3119 O O . ASN A 1 393 ? 30.030 16.772 -37.872 1.00 58.88 393 ASN A O 1
ATOM 3123 N N . GLN A 1 394 ? 30.247 18.984 -37.511 1.00 60.59 394 GLN A N 1
ATOM 3124 C CA . GLN A 1 394 ? 30.071 19.385 -38.901 1.00 60.59 394 GLN A CA 1
ATOM 3125 C C . GLN A 1 394 ? 31.307 18.942 -39.697 1.00 60.59 394 GLN A C 1
ATOM 3127 O O . GLN A 1 394 ? 32.438 19.156 -39.255 1.00 60.59 394 GLN A O 1
ATOM 3132 N N . GLY A 1 395 ? 31.093 18.280 -40.837 1.00 69.00 395 GLY A N 1
ATOM 3133 C CA . GLY A 1 395 ? 32.165 17.689 -41.638 1.00 69.00 395 GLY A CA 1
ATOM 3134 C C . GLY A 1 395 ? 33.295 18.679 -41.932 1.00 69.00 395 GLY A C 1
ATOM 3135 O O . GLY A 1 395 ? 33.059 19.814 -42.344 1.00 69.00 395 GLY A O 1
ATOM 3136 N N . THR A 1 396 ? 34.533 18.246 -41.719 1.00 74.75 396 THR A N 1
ATOM 3137 C CA . THR A 1 396 ? 35.736 19.054 -41.949 1.00 74.75 396 THR A CA 1
ATOM 3138 C C . THR A 1 396 ? 36.374 18.673 -43.273 1.00 74.75 396 THR A C 1
ATOM 3140 O O . THR A 1 396 ? 36.442 17.498 -43.627 1.00 74.75 396 THR A O 1
ATOM 3143 N N . VAL A 1 397 ? 36.839 19.663 -44.034 1.00 79.44 397 VAL A N 1
ATOM 3144 C CA . VAL A 1 397 ? 37.551 19.391 -45.285 1.00 79.44 397 VAL A CA 1
ATOM 3145 C C . VAL A 1 397 ? 38.985 18.995 -44.949 1.00 79.44 397 VAL A C 1
ATOM 3147 O O . VAL A 1 397 ? 39.742 19.799 -44.408 1.00 79.44 397 VAL A O 1
ATOM 3150 N N . ILE A 1 398 ? 39.357 17.768 -45.293 1.00 81.81 398 ILE A N 1
ATOM 3151 C CA . ILE A 1 398 ? 40.704 17.220 -45.143 1.00 81.81 398 ILE A CA 1
ATOM 3152 C C . ILE A 1 398 ? 41.324 16.961 -46.520 1.00 81.81 398 ILE A C 1
ATOM 3154 O O . ILE A 1 398 ? 40.619 16.807 -47.522 1.00 81.81 398 ILE A O 1
ATOM 3158 N N . ARG A 1 399 ? 42.656 16.931 -46.581 1.00 81.69 399 ARG A N 1
ATOM 3159 C CA . ARG A 1 399 ? 43.408 16.523 -47.772 1.00 81.69 399 ARG A CA 1
ATOM 3160 C C . ARG A 1 399 ? 44.178 15.251 -47.473 1.00 81.69 399 ARG A C 1
ATOM 3162 O O . ARG A 1 399 ? 44.742 15.137 -46.388 1.00 81.69 399 ARG A O 1
ATOM 3169 N N . ASP A 1 400 ? 44.192 14.334 -48.426 1.00 79.12 400 ASP A N 1
ATOM 3170 C CA . ASP A 1 400 ? 45.034 13.142 -48.349 1.00 79.12 400 ASP A CA 1
ATOM 3171 C C . ASP A 1 400 ? 46.473 13.445 -48.806 1.00 79.12 400 ASP A C 1
ATOM 3173 O O . ASP A 1 400 ? 46.745 14.518 -49.355 1.00 79.12 400 ASP A O 1
ATOM 3177 N N . ALA A 1 401 ? 47.393 12.501 -48.597 1.00 77.00 401 ALA A N 1
ATOM 3178 C CA . ALA A 1 401 ? 48.800 12.583 -48.990 1.00 77.00 401 ALA A CA 1
ATOM 3179 C C . ALA A 1 401 ? 48.992 12.848 -50.497 1.00 77.00 401 ALA A C 1
ATOM 3181 O O . ALA A 1 401 ? 49.978 13.458 -50.901 1.00 77.00 401 ALA A O 1
ATOM 3182 N N . GLU A 1 402 ? 48.016 12.451 -51.313 1.00 79.44 402 GLU A N 1
ATOM 3183 C CA . GLU A 1 402 ? 47.977 12.631 -52.770 1.00 79.44 402 GLU A CA 1
ATOM 3184 C C . GLU A 1 402 ? 47.347 13.973 -53.203 1.00 79.44 402 GLU A C 1
ATOM 3186 O O . GLU A 1 402 ? 47.237 14.264 -54.390 1.00 79.44 402 GLU A O 1
ATOM 3191 N N . GLY A 1 403 ? 46.917 14.817 -52.256 1.00 78.44 403 GLY A N 1
ATOM 3192 C CA . GLY A 1 403 ? 46.321 16.133 -52.526 1.00 78.44 403 GLY A CA 1
ATOM 3193 C C . GLY A 1 403 ? 44.808 16.129 -52.782 1.00 78.44 403 GLY A C 1
ATOM 3194 O O . GLY A 1 403 ? 44.205 17.205 -52.872 1.00 78.44 403 GLY A O 1
ATOM 3195 N N . ASN A 1 404 ? 44.183 14.950 -52.825 1.00 81.25 404 ASN A N 1
ATOM 3196 C CA . ASN A 1 404 ? 42.738 14.768 -52.976 1.00 81.25 404 ASN A CA 1
ATOM 3197 C C . ASN A 1 404 ? 41.968 15.369 -51.786 1.00 81.25 404 ASN A C 1
ATOM 3199 O O . ASN A 1 404 ? 42.372 15.218 -50.630 1.00 81.25 404 ASN A O 1
ATOM 3203 N N . ARG A 1 405 ? 40.864 16.079 -52.061 1.00 81.94 405 ARG A N 1
ATOM 3204 C CA . ARG A 1 405 ? 40.040 16.760 -51.044 1.00 81.94 405 ARG A CA 1
ATOM 3205 C C . ARG A 1 405 ? 38.836 15.908 -50.653 1.00 81.94 405 ARG A C 1
ATOM 3207 O O . ARG A 1 405 ? 38.000 15.598 -51.499 1.00 81.94 405 ARG A O 1
ATOM 3214 N N . PHE A 1 406 ? 38.699 15.645 -49.359 1.00 82.25 406 PHE A N 1
ATOM 3215 C CA . PHE A 1 406 ? 37.581 14.903 -48.782 1.00 82.25 406 PHE A CA 1
ATOM 3216 C C . PHE A 1 406 ? 36.886 15.729 -47.707 1.00 82.25 406 PHE A C 1
ATOM 3218 O O . PHE A 1 406 ? 37.522 16.504 -46.996 1.00 82.25 406 PHE A O 1
ATOM 3225 N N . VAL A 1 407 ? 35.583 15.531 -47.548 1.00 81.12 407 VAL A N 1
ATOM 3226 C CA . VAL A 1 407 ? 34.846 15.970 -46.362 1.00 81.12 407 VAL A CA 1
ATOM 3227 C C . VAL A 1 407 ? 34.811 14.797 -45.388 1.00 81.12 407 VAL A C 1
ATOM 3229 O O . VAL A 1 407 ? 34.274 13.740 -45.717 1.00 81.12 407 VAL A O 1
ATOM 3232 N N . ALA A 1 408 ? 35.408 14.967 -44.211 1.00 80.00 408 ALA A N 1
ATOM 3233 C CA . ALA A 1 408 ? 35.440 13.972 -43.148 1.00 80.00 408 ALA A CA 1
ATOM 3234 C C . ALA A 1 408 ? 34.475 14.341 -42.020 1.00 80.00 408 ALA A C 1
ATOM 3236 O O . ALA A 1 408 ? 34.553 15.431 -41.450 1.00 80.00 408 ALA A O 1
ATOM 3237 N N . GLY A 1 409 ? 33.590 13.411 -41.681 1.00 79.94 409 GLY A N 1
ATOM 3238 C CA . GLY A 1 409 ? 32.693 13.496 -40.534 1.00 79.94 409 GLY A CA 1
ATOM 3239 C C . GLY A 1 409 ? 32.768 12.235 -39.682 1.00 79.94 409 GLY A C 1
ATOM 3240 O O . GLY A 1 409 ? 33.283 11.205 -40.114 1.00 79.94 409 GLY A O 1
ATOM 3241 N N . SER A 1 410 ? 32.230 12.312 -38.471 1.00 80.19 410 SER A N 1
ATOM 3242 C CA . SER A 1 410 ? 32.003 11.151 -37.615 1.00 80.19 410 SER A CA 1
ATOM 3243 C C . SER A 1 410 ? 30.506 10.990 -37.389 1.00 80.19 410 SER A C 1
ATOM 3245 O O . SER A 1 410 ? 29.792 11.979 -37.223 1.00 80.19 410 SER A O 1
ATOM 3247 N N . THR A 1 411 ? 30.025 9.753 -37.391 1.00 79.88 411 THR A N 1
ATOM 3248 C CA . THR A 1 411 ? 28.676 9.429 -36.931 1.00 79.88 411 THR A CA 1
ATOM 3249 C C . THR A 1 411 ? 28.757 8.275 -35.952 1.00 79.88 411 THR A C 1
ATOM 3251 O O . THR A 1 411 ? 29.417 7.271 -36.213 1.00 79.88 411 THR A O 1
ATOM 3254 N N . SER A 1 412 ? 28.050 8.397 -34.840 1.00 83.75 412 SER A N 1
ATOM 3255 C CA . SER A 1 412 ? 28.028 7.382 -33.798 1.00 83.75 412 SER A CA 1
ATOM 3256 C C . SER A 1 412 ? 26.662 6.712 -33.761 1.00 83.75 412 SER A C 1
ATOM 3258 O O . SER A 1 412 ? 25.619 7.343 -33.955 1.00 83.75 412 SER A O 1
ATOM 3260 N N . ILE A 1 413 ? 26.658 5.399 -33.572 1.00 83.69 413 ILE A N 1
ATOM 3261 C CA . ILE A 1 413 ? 25.451 4.584 -33.476 1.00 83.69 413 ILE A CA 1
ATOM 3262 C C . ILE A 1 413 ? 25.467 3.908 -32.112 1.00 83.69 413 ILE A C 1
ATOM 3264 O O . ILE A 1 413 ? 26.423 3.224 -31.750 1.00 83.69 413 ILE A O 1
ATOM 3268 N N . ALA A 1 414 ? 24.387 4.096 -31.361 1.00 84.19 414 ALA A N 1
ATOM 3269 C CA . ALA A 1 414 ? 24.117 3.338 -30.155 1.00 84.19 414 ALA A CA 1
ATOM 3270 C C . ALA A 1 414 ? 23.309 2.095 -30.523 1.00 84.19 414 ALA A C 1
ATOM 3272 O O . ALA A 1 414 ? 22.200 2.203 -31.054 1.00 84.19 414 ALA A O 1
ATOM 3273 N N . MET A 1 415 ? 23.844 0.926 -30.202 1.00 83.75 415 MET A N 1
ATOM 3274 C CA . MET A 1 415 ? 23.162 -0.351 -30.343 1.00 83.75 415 MET A CA 1
ATOM 3275 C C . MET A 1 415 ? 22.808 -0.886 -28.962 1.00 83.75 415 MET A C 1
ATOM 3277 O O . MET A 1 415 ? 23.591 -0.795 -28.020 1.00 83.75 415 MET A O 1
ATOM 3281 N N . VAL A 1 416 ? 21.599 -1.416 -28.823 1.00 83.88 416 VAL A N 1
ATOM 3282 C CA . VAL A 1 416 ? 21.095 -1.971 -27.568 1.00 83.88 416 VAL A CA 1
ATOM 3283 C C . VAL A 1 416 ? 20.646 -3.397 -27.826 1.00 83.88 416 VAL A C 1
ATOM 3285 O O . VAL A 1 416 ? 19.683 -3.621 -28.565 1.00 83.88 416 VAL A O 1
ATOM 3288 N N . ASN A 1 417 ? 21.330 -4.347 -27.192 1.00 84.62 417 ASN A N 1
ATOM 3289 C CA . ASN A 1 417 ? 20.959 -5.754 -27.199 1.00 84.62 417 ASN A CA 1
ATOM 3290 C C . ASN A 1 417 ? 20.175 -6.069 -25.924 1.00 84.62 417 ASN A C 1
ATOM 3292 O O . ASN A 1 417 ? 20.694 -5.997 -24.814 1.00 84.62 417 ASN A O 1
ATOM 3296 N N . LYS A 1 418 ? 18.895 -6.401 -26.091 1.00 80.56 418 LYS A N 1
ATOM 3297 C CA . LYS A 1 418 ? 17.977 -6.780 -25.006 1.00 80.56 418 LYS A CA 1
ATOM 3298 C C . LYS A 1 418 ? 17.806 -8.302 -24.911 1.00 80.56 418 LYS A C 1
ATOM 3300 O O . LYS A 1 418 ? 16.896 -8.768 -24.229 1.00 80.56 418 LYS A O 1
ATOM 3305 N N . THR A 1 419 ? 18.610 -9.070 -25.647 1.00 82.12 419 THR A N 1
ATOM 3306 C CA . THR A 1 419 ? 18.626 -10.533 -25.586 1.00 82.12 419 THR A CA 1
ATOM 3307 C C . THR A 1 419 ? 19.649 -11.030 -24.570 1.00 82.12 419 THR A C 1
ATOM 3309 O O . THR A 1 419 ? 20.562 -10.310 -24.170 1.00 82.12 419 THR A O 1
ATOM 3312 N N . TRP A 1 420 ? 19.482 -12.290 -24.174 1.00 78.56 420 TRP A N 1
ATOM 3313 C CA . TRP A 1 420 ? 20.361 -13.011 -23.251 1.00 78.56 420 TRP A CA 1
ATOM 3314 C C . TRP A 1 420 ? 21.627 -13.568 -23.909 1.00 78.56 420 TRP A C 1
ATOM 3316 O O . TRP A 1 420 ? 22.415 -14.229 -23.244 1.00 78.56 420 TRP A O 1
ATOM 3326 N N . GLN A 1 421 ? 21.790 -13.346 -25.212 1.00 82.12 421 GLN A N 1
ATOM 3327 C CA . GLN A 1 421 ? 22.902 -13.846 -26.007 1.00 82.12 421 GLN A CA 1
ATOM 3328 C C . GLN A 1 421 ? 23.628 -12.672 -26.645 1.00 82.12 421 GLN A C 1
ATOM 3330 O O . GLN A 1 421 ? 23.004 -11.675 -27.025 1.00 82.12 421 GLN A O 1
ATOM 3335 N N . ASP A 1 422 ? 24.937 -12.807 -26.791 1.00 83.31 422 ASP A N 1
ATOM 3336 C CA . ASP A 1 422 ? 25.729 -11.853 -27.550 1.00 83.31 422 ASP A CA 1
ATOM 3337 C C . ASP A 1 422 ? 25.291 -11.887 -29.016 1.00 83.31 422 ASP A C 1
ATOM 3339 O O . ASP A 1 422 ? 24.946 -12.932 -29.575 1.00 83.31 422 ASP A O 1
ATOM 3343 N N . ARG A 1 423 ? 25.252 -10.715 -29.645 1.00 82.50 423 ARG A N 1
ATOM 3344 C CA . ARG A 1 423 ? 24.893 -10.569 -31.056 1.00 82.50 423 ARG A CA 1
ATOM 3345 C C . ARG A 1 423 ? 26.043 -9.916 -31.796 1.00 82.50 423 ARG A C 1
ATOM 3347 O O . ARG A 1 423 ? 26.761 -9.096 -31.235 1.00 82.50 423 ARG A O 1
ATOM 3354 N N . ARG A 1 424 ? 26.205 -10.278 -33.065 1.00 82.06 424 ARG A N 1
ATOM 3355 C CA . ARG A 1 424 ? 27.201 -9.685 -33.957 1.00 82.06 424 ARG A CA 1
ATOM 3356 C C . ARG A 1 424 ? 26.484 -8.994 -35.105 1.00 82.06 424 ARG A C 1
ATOM 3358 O O . ARG A 1 424 ? 25.554 -9.563 -35.676 1.00 82.06 424 ARG A O 1
ATOM 3365 N N . ALA A 1 425 ? 26.892 -7.774 -35.415 1.00 79.25 425 ALA A N 1
ATOM 3366 C CA . ALA A 1 425 ? 26.418 -7.043 -36.580 1.00 79.25 425 ALA A CA 1
ATOM 3367 C C . ALA A 1 425 ? 27.581 -6.823 -37.542 1.00 79.25 425 ALA A C 1
ATOM 3369 O O . ALA A 1 425 ? 28.664 -6.425 -37.125 1.00 79.25 425 ALA A O 1
ATOM 3370 N N . GLU A 1 426 ? 27.347 -7.099 -38.814 1.00 77.12 426 GLU A N 1
ATOM 3371 C CA . GLU A 1 426 ? 28.258 -6.798 -39.905 1.00 77.12 426 GLU A CA 1
ATOM 3372 C C . GLU A 1 426 ? 27.861 -5.463 -40.532 1.00 77.12 426 GLU A C 1
ATOM 3374 O O . GLU A 1 426 ? 26.674 -5.155 -40.717 1.00 77.12 426 GLU A O 1
ATOM 3379 N N . VAL A 1 427 ? 28.871 -4.653 -40.833 1.00 72.12 427 VAL A N 1
ATOM 3380 C CA . VAL A 1 427 ? 28.675 -3.382 -41.520 1.00 72.12 427 VAL A CA 1
ATOM 3381 C C . VAL A 1 427 ? 28.685 -3.633 -43.019 1.00 72.12 427 VAL A C 1
ATOM 3383 O O . VAL A 1 427 ? 29.713 -3.986 -43.583 1.00 72.12 427 VAL A O 1
ATOM 3386 N N . LEU A 1 428 ? 27.531 -3.448 -43.662 1.00 70.62 428 LEU A N 1
ATOM 3387 C CA . LEU A 1 428 ? 27.405 -3.544 -45.110 1.00 70.62 428 LEU A CA 1
ATOM 3388 C C . LEU A 1 428 ? 27.478 -2.141 -45.710 1.00 70.62 428 LEU A C 1
ATOM 3390 O O . LEU A 1 428 ? 26.679 -1.250 -45.398 1.00 70.62 428 LEU A O 1
ATOM 3394 N N . TYR A 1 429 ? 28.453 -1.954 -46.584 1.00 69.31 429 TYR A N 1
ATOM 3395 C CA . TYR A 1 429 ? 28.642 -0.711 -47.312 1.00 69.31 429 TYR A CA 1
ATOM 3396 C C . TYR A 1 429 ? 27.853 -0.755 -48.617 1.00 69.31 429 TYR A C 1
ATOM 3398 O O . TYR A 1 429 ? 27.731 -1.805 -49.243 1.00 69.31 429 TYR A O 1
ATOM 3406 N N . ASP A 1 430 ? 27.284 0.384 -49.001 1.00 68.06 430 ASP A N 1
ATOM 3407 C CA . ASP A 1 430 ? 26.685 0.537 -50.321 1.00 68.06 430 ASP A CA 1
ATOM 3408 C C . ASP A 1 430 ? 27.821 0.733 -51.334 1.00 68.06 430 ASP A C 1
ATOM 3410 O O . ASP A 1 430 ? 28.474 1.778 -51.320 1.00 68.06 430 ASP A O 1
ATOM 3414 N N . GLU A 1 431 ? 28.109 -0.292 -52.143 1.00 64.38 431 GLU A N 1
ATOM 3415 C CA . GLU A 1 431 ? 29.229 -0.290 -53.100 1.00 64.38 431 GLU A CA 1
ATOM 3416 C C . GLU A 1 431 ? 29.098 0.817 -54.159 1.00 64.38 431 GLU A C 1
ATOM 3418 O O . GLU A 1 431 ? 30.106 1.288 -54.683 1.00 64.38 431 GLU A O 1
ATOM 3423 N N . ASP A 1 432 ? 27.875 1.291 -54.414 1.00 65.50 432 ASP A N 1
ATOM 3424 C CA . ASP A 1 432 ? 27.580 2.345 -55.389 1.00 65.50 432 ASP A CA 1
ATOM 3425 C C . ASP A 1 432 ? 27.746 3.770 -54.817 1.00 65.50 432 ASP A C 1
ATOM 3427 O O . ASP A 1 432 ? 27.609 4.766 -55.536 1.00 65.50 432 ASP A O 1
ATOM 3431 N N . SER A 1 433 ? 28.040 3.904 -53.518 1.00 67.62 433 SER A N 1
ATOM 3432 C CA . SER A 1 433 ? 28.201 5.202 -52.864 1.00 67.62 433 SER A CA 1
ATOM 3433 C C . SER A 1 433 ? 29.646 5.714 -52.962 1.00 67.62 433 SER A C 1
ATOM 3435 O O . SER A 1 433 ? 30.580 5.009 -52.582 1.00 67.62 433 SER A O 1
ATOM 3437 N N . PRO A 1 434 ? 29.876 6.985 -53.349 1.00 67.38 434 PRO A N 1
ATOM 3438 C CA . PRO A 1 434 ? 31.215 7.580 -53.358 1.00 67.38 434 PRO A CA 1
ATOM 3439 C C . PRO A 1 434 ? 31.776 7.827 -51.944 1.00 67.38 434 PRO A C 1
ATOM 3441 O O . PRO A 1 434 ? 32.907 8.285 -51.798 1.00 67.38 434 PRO A O 1
ATOM 3444 N N . ALA A 1 435 ? 30.998 7.567 -50.891 1.00 70.31 435 ALA A N 1
ATOM 3445 C CA . ALA A 1 435 ? 31.413 7.729 -49.507 1.00 70.31 435 ALA A CA 1
ATOM 3446 C C . ALA A 1 435 ? 32.204 6.518 -48.994 1.00 70.31 435 ALA A C 1
ATOM 3448 O O . ALA A 1 435 ? 31.695 5.405 -48.911 1.00 70.31 435 ALA A O 1
ATOM 3449 N N . THR A 1 436 ? 33.429 6.754 -48.535 1.00 71.69 436 THR A N 1
ATOM 3450 C CA . THR A 1 436 ? 34.251 5.756 -47.853 1.00 71.69 436 THR A CA 1
ATOM 3451 C C . THR A 1 436 ? 34.004 5.817 -46.349 1.00 71.69 436 THR A C 1
ATOM 3453 O O . THR A 1 436 ? 34.354 6.792 -45.679 1.00 71.69 436 THR A O 1
ATOM 3456 N N . VAL A 1 437 ? 33.424 4.761 -45.787 1.00 69.62 437 VAL A N 1
ATOM 3457 C CA . VAL A 1 437 ? 33.303 4.613 -44.334 1.00 69.62 437 VAL A CA 1
ATOM 3458 C C . VAL A 1 437 ? 34.562 3.931 -43.807 1.00 69.62 437 VAL A C 1
ATOM 3460 O O . VAL A 1 437 ? 34.848 2.784 -44.121 1.00 69.62 437 VAL A O 1
ATOM 3463 N N . VAL A 1 438 ? 35.317 4.635 -42.974 1.00 68.62 438 VAL A N 1
ATOM 3464 C CA . VAL A 1 438 ? 36.465 4.099 -42.246 1.00 68.62 438 VAL A CA 1
ATOM 3465 C C . VAL A 1 438 ? 35.964 3.601 -40.889 1.00 68.62 438 VAL A C 1
ATOM 3467 O O . VAL A 1 438 ? 35.837 4.375 -39.932 1.00 68.62 438 VAL A O 1
ATOM 3470 N N . SER A 1 439 ? 35.636 2.308 -40.820 1.00 66.06 439 SER A N 1
ATOM 3471 C CA . SER A 1 439 ? 35.368 1.610 -39.557 1.00 66.06 439 SER A CA 1
ATOM 3472 C C . SER A 1 439 ? 36.666 1.073 -38.951 1.00 66.06 439 SER A C 1
ATOM 3474 O O . SER A 1 439 ? 37.624 0.778 -39.660 1.00 66.06 439 SER A O 1
ATOM 3476 N N . ARG A 1 440 ? 36.705 0.938 -37.621 1.00 59.88 440 ARG A N 1
ATOM 3477 C CA . ARG A 1 440 ? 37.809 0.266 -36.912 1.00 59.88 440 ARG A CA 1
ATOM 3478 C C . ARG A 1 440 ? 37.656 -1.263 -36.922 1.00 59.88 440 ARG A C 1
ATOM 3480 O O . ARG A 1 440 ? 38.648 -1.955 -36.739 1.00 59.88 440 ARG A O 1
ATOM 3487 N N . HIS A 1 441 ? 36.429 -1.762 -37.104 1.00 64.81 441 HIS A N 1
ATOM 3488 C CA . HIS A 1 441 ? 36.088 -3.187 -37.144 1.00 64.81 441 HIS A CA 1
ATOM 3489 C C . HIS A 1 441 ? 34.914 -3.422 -38.109 1.00 64.81 441 HIS A C 1
ATOM 3491 O O . HIS A 1 441 ? 33.932 -2.676 -38.059 1.00 64.81 441 HIS A O 1
ATOM 3497 N N . ASP A 1 442 ? 34.991 -4.465 -38.937 1.00 69.38 442 ASP A N 1
ATOM 3498 C CA . ASP A 1 442 ? 33.917 -4.846 -39.876 1.00 69.38 442 ASP A CA 1
ATOM 3499 C C . ASP A 1 442 ? 32.783 -5.616 -39.175 1.00 69.38 442 ASP A C 1
ATOM 3501 O O . ASP A 1 442 ? 31.623 -5.578 -39.591 1.00 69.38 442 ASP A O 1
ATOM 3505 N N . ILE A 1 443 ? 33.116 -6.259 -38.050 1.00 77.56 443 ILE A N 1
ATOM 3506 C CA . ILE A 1 443 ? 32.188 -6.967 -37.169 1.00 77.56 443 ILE A CA 1
ATOM 3507 C C . ILE A 1 443 ? 32.079 -6.199 -35.853 1.00 77.56 443 ILE A C 1
ATOM 3509 O O . ILE A 1 443 ? 33.074 -5.926 -35.180 1.00 77.56 443 ILE A O 1
ATOM 3513 N N . LEU A 1 444 ? 30.851 -5.870 -35.472 1.00 80.00 444 LEU A N 1
ATOM 3514 C CA . LEU A 1 444 ? 30.517 -5.184 -34.234 1.00 80.00 444 LEU A CA 1
ATOM 3515 C C . LEU A 1 444 ? 29.920 -6.191 -33.256 1.00 80.00 444 LEU A C 1
ATOM 3517 O O . LEU A 1 444 ? 28.858 -6.767 -33.507 1.00 80.00 444 LEU A O 1
ATOM 3521 N N . GLU A 1 445 ? 30.593 -6.392 -32.130 1.00 81.75 445 GLU A N 1
ATOM 3522 C CA . GLU A 1 445 ? 30.065 -7.195 -31.032 1.00 81.75 445 GLU A CA 1
ATOM 3523 C C . GLU A 1 445 ? 29.105 -6.363 -30.181 1.00 81.75 445 GLU A C 1
ATOM 3525 O O . GLU A 1 445 ? 29.412 -5.244 -29.764 1.00 81.75 445 GLU A O 1
ATOM 3530 N N . ILE A 1 446 ? 27.926 -6.924 -29.926 1.00 83.50 446 ILE A N 1
ATOM 3531 C CA . ILE A 1 446 ? 26.869 -6.322 -29.121 1.00 83.50 446 ILE A CA 1
ATOM 3532 C C . ILE A 1 446 ? 26.571 -7.291 -27.969 1.00 83.50 446 ILE A C 1
ATOM 3534 O O . ILE A 1 446 ? 25.738 -8.197 -28.126 1.00 83.50 446 ILE A O 1
ATOM 3538 N N . PRO A 1 447 ? 27.247 -7.136 -26.815 1.00 83.56 447 PRO A N 1
ATOM 3539 C CA . PRO A 1 447 ? 27.094 -8.050 -25.689 1.00 83.56 447 PRO A CA 1
ATOM 3540 C C . PRO A 1 447 ? 25.648 -8.131 -25.195 1.00 83.56 447 PRO A C 1
ATOM 3542 O O . PRO A 1 447 ? 24.891 -7.157 -25.299 1.00 83.56 447 PRO A O 1
ATOM 3545 N N . ALA A 1 448 ? 25.262 -9.273 -24.638 1.00 82.25 448 ALA A N 1
ATOM 3546 C CA . ALA A 1 448 ? 23.946 -9.506 -24.065 1.00 82.25 448 ALA A CA 1
ATOM 3547 C C . ALA A 1 448 ? 23.579 -8.434 -23.031 1.00 82.25 448 ALA A C 1
ATOM 3549 O O . ALA A 1 448 ? 24.410 -8.011 -22.225 1.00 82.25 448 ALA A O 1
ATOM 3550 N N . ASN A 1 449 ? 22.313 -8.006 -23.031 1.00 80.19 449 ASN A N 1
ATOM 3551 C CA . ASN A 1 449 ? 21.782 -7.019 -22.084 1.00 80.19 449 ASN A CA 1
ATOM 3552 C C . ASN A 1 449 ? 22.587 -5.704 -21.984 1.00 80.19 449 ASN A C 1
ATOM 3554 O O . ASN A 1 449 ? 22.499 -4.998 -20.977 1.00 80.19 449 ASN A O 1
ATOM 3558 N N . SER A 1 450 ? 23.355 -5.349 -23.016 1.00 81.88 450 SER A N 1
ATOM 3559 C CA . SER A 1 450 ? 24.242 -4.189 -22.994 1.00 81.88 450 SER A CA 1
ATOM 3560 C C . SER A 1 450 ? 23.851 -3.137 -24.029 1.00 81.88 450 SER A C 1
ATOM 3562 O O . SER A 1 450 ? 23.086 -3.377 -24.971 1.00 81.88 450 SER A O 1
ATOM 3564 N N . ARG A 1 451 ? 24.391 -1.935 -23.826 1.00 83.38 451 ARG A N 1
ATOM 3565 C CA . ARG A 1 451 ? 24.409 -0.872 -24.823 1.00 83.38 451 ARG A CA 1
ATOM 3566 C C . ARG A 1 451 ? 25.851 -0.702 -25.276 1.00 83.38 451 ARG A C 1
ATOM 3568 O O . ARG A 1 451 ? 26.695 -0.361 -24.452 1.00 83.38 451 ARG A O 1
ATOM 3575 N N . SER A 1 452 ? 26.101 -0.891 -26.564 1.00 83.69 452 SER A N 1
ATOM 3576 C CA . SER A 1 452 ? 27.381 -0.582 -27.192 1.00 83.69 452 SER A CA 1
ATOM 3577 C C . SER A 1 452 ? 27.251 0.668 -28.057 1.00 83.69 452 SER A C 1
ATOM 3579 O O . SER A 1 452 ? 26.194 0.967 -28.618 1.00 83.69 452 SER A O 1
ATOM 3581 N N . GLU A 1 453 ? 28.322 1.446 -28.120 1.00 85.69 453 GLU A N 1
ATOM 3582 C CA . GLU A 1 453 ? 28.404 2.641 -28.947 1.00 85.69 453 GLU A CA 1
ATOM 3583 C C . GLU A 1 453 ? 29.568 2.469 -29.910 1.00 85.69 453 GLU A C 1
ATOM 3585 O O . GLU A 1 453 ? 30.680 2.137 -29.501 1.00 85.69 453 GLU A O 1
ATOM 3590 N N . HIS A 1 454 ? 29.289 2.652 -31.196 1.00 83.25 454 HIS A N 1
ATOM 3591 C CA . HIS A 1 454 ? 30.273 2.502 -32.254 1.00 83.25 454 HIS A CA 1
ATOM 3592 C C . HIS A 1 454 ? 30.281 3.774 -33.088 1.00 83.25 454 HIS A C 1
ATOM 3594 O O . HIS A 1 454 ? 29.238 4.207 -33.582 1.00 83.25 454 HIS A O 1
ATOM 3600 N N . SER A 1 455 ? 31.460 4.370 -33.227 1.00 82.38 455 SER A N 1
ATOM 3601 C CA . SER A 1 455 ? 31.674 5.565 -34.034 1.00 82.38 455 SER A CA 1
ATOM 3602 C C . SER A 1 455 ? 32.317 5.187 -35.359 1.00 82.38 455 SER A C 1
ATOM 3604 O O . SER A 1 455 ? 33.312 4.462 -35.399 1.00 82.38 455 SER A O 1
ATOM 3606 N N . PHE A 1 456 ? 31.753 5.711 -36.438 1.00 80.31 456 PHE A N 1
ATOM 3607 C CA . PHE A 1 456 ? 32.209 5.514 -37.804 1.00 80.31 456 PHE A CA 1
ATOM 3608 C C . PHE A 1 456 ? 32.717 6.839 -38.344 1.00 80.31 456 PHE A C 1
ATOM 3610 O O . PHE A 1 456 ? 32.030 7.859 -38.246 1.00 80.31 456 PHE A O 1
ATOM 3617 N N . ASN A 1 457 ? 33.908 6.826 -38.934 1.00 80.38 457 ASN A N 1
ATOM 3618 C CA . ASN A 1 457 ? 34.410 7.981 -39.661 1.00 80.38 457 ASN A CA 1
ATOM 3619 C C . ASN A 1 457 ? 33.983 7.840 -41.116 1.00 80.38 457 ASN A C 1
ATOM 3621 O O . ASN A 1 457 ? 34.248 6.819 -41.738 1.00 80.38 457 ASN A O 1
ATOM 3625 N N . VAL A 1 458 ? 33.328 8.850 -41.668 1.00 79.00 458 VAL A N 1
ATOM 3626 C CA . VAL A 1 458 ? 32.872 8.853 -43.058 1.00 79.00 458 VAL A CA 1
ATOM 3627 C C . VAL A 1 458 ? 33.677 9.897 -43.812 1.00 79.00 458 VAL A C 1
ATOM 3629 O O . VAL A 1 458 ? 33.776 11.044 -43.374 1.00 79.00 458 VAL A O 1
ATOM 3632 N N . ARG A 1 459 ? 34.272 9.496 -44.933 1.00 81.25 459 ARG A N 1
ATOM 3633 C CA . ARG A 1 459 ? 34.989 10.368 -45.863 1.00 81.25 459 ARG A CA 1
ATOM 3634 C C . ARG A 1 459 ? 34.246 10.375 -47.183 1.00 81.25 459 ARG A C 1
ATOM 3636 O O . ARG A 1 459 ? 33.993 9.321 -47.747 1.00 81.25 459 ARG A O 1
ATOM 3643 N N . VAL A 1 460 ? 33.926 11.555 -47.688 1.00 81.00 460 VAL A N 1
ATOM 3644 C CA . VAL A 1 460 ? 33.261 11.705 -48.985 1.00 81.00 460 VAL A CA 1
ATOM 3645 C C . VAL A 1 460 ? 34.130 12.597 -49.872 1.00 81.00 460 VAL A C 1
ATOM 3647 O O . VAL A 1 460 ? 34.516 13.681 -49.418 1.00 81.00 460 VAL A O 1
ATOM 3650 N N . PRO A 1 461 ? 34.475 12.183 -51.105 1.00 83.50 461 PRO A N 1
ATOM 3651 C CA . PRO A 1 461 ? 35.165 13.035 -52.065 1.00 83.50 461 PRO A CA 1
ATOM 3652 C C . PRO A 1 461 ? 34.384 14.330 -52.272 1.00 83.50 461 PRO A C 1
ATOM 3654 O O . PRO A 1 461 ? 33.167 14.303 -52.452 1.00 83.50 461 PRO A O 1
ATOM 3657 N N . LEU A 1 462 ? 35.070 15.476 -52.272 1.00 79.88 462 LEU A N 1
ATOM 3658 C CA . LEU A 1 462 ? 34.403 16.776 -52.417 1.00 79.88 462 LEU A CA 1
ATOM 3659 C C . LEU A 1 462 ? 33.617 16.891 -53.741 1.00 79.88 462 LEU A C 1
ATOM 3661 O O . LEU A 1 462 ? 32.635 17.619 -53.817 1.00 79.88 462 LEU A O 1
ATOM 3665 N N . GLU A 1 463 ? 34.029 16.146 -54.765 1.00 79.69 463 GLU A N 1
ATOM 3666 C CA . GLU A 1 463 ? 33.412 16.111 -56.097 1.00 79.69 463 GLU A CA 1
ATOM 3667 C C . GLU A 1 463 ? 32.045 15.409 -56.117 1.00 79.69 463 GLU A C 1
ATOM 3669 O O . GLU A 1 463 ? 31.217 15.701 -56.975 1.00 79.69 463 GLU A O 1
ATOM 3674 N N . ALA A 1 464 ? 31.772 14.535 -55.143 1.00 75.62 464 ALA A N 1
ATOM 3675 C CA . ALA A 1 464 ? 30.502 13.818 -55.020 1.00 75.62 464 ALA A CA 1
ATOM 3676 C C . ALA A 1 464 ? 29.369 14.669 -54.412 1.00 75.62 464 ALA A C 1
ATOM 3678 O O . ALA A 1 464 ? 28.214 14.234 -54.344 1.00 75.62 464 ALA A O 1
ATOM 3679 N N . PHE A 1 465 ? 29.676 15.883 -53.951 1.00 73.50 465 PHE A N 1
ATOM 3680 C CA . PHE A 1 465 ? 28.685 16.796 -53.394 1.00 73.50 465 PHE A CA 1
ATOM 3681 C C . PHE A 1 465 ? 27.953 17.543 -54.514 1.00 73.50 465 PHE A C 1
ATOM 3683 O O . PHE A 1 465 ? 28.458 18.515 -55.077 1.00 73.50 465 PHE A O 1
ATOM 3690 N N . GLN A 1 466 ? 26.713 17.140 -54.795 1.00 68.06 466 GLN A N 1
ATOM 3691 C CA . GLN A 1 466 ? 25.794 17.904 -55.642 1.00 68.06 466 GLN A CA 1
ATOM 3692 C C . GLN A 1 466 ? 25.107 18.998 -54.805 1.00 68.06 466 GLN A C 1
ATOM 3694 O O . GLN A 1 466 ? 23.947 18.894 -54.414 1.00 68.06 466 GLN A O 1
ATOM 3699 N N . GLY A 1 467 ? 25.854 20.056 -54.477 1.00 67.50 467 GLY A N 1
ATOM 3700 C CA . GLY A 1 467 ? 25.375 21.170 -53.653 1.00 67.50 467 GLY A CA 1
ATOM 3701 C C . GLY A 1 467 ? 25.834 21.090 -52.193 1.00 67.50 467 GLY A C 1
ATOM 3702 O O . GLY A 1 467 ? 26.971 20.731 -51.912 1.00 67.50 467 GLY A O 1
ATOM 3703 N N . ARG A 1 468 ? 24.978 21.497 -51.245 1.00 62.69 468 ARG A N 1
ATOM 3704 C CA . ARG A 1 468 ? 25.339 21.613 -49.812 1.00 62.69 468 ARG A CA 1
ATOM 3705 C C . ARG A 1 468 ? 25.239 20.306 -49.014 1.00 62.69 468 ARG A C 1
ATOM 3707 O O . ARG A 1 468 ? 25.610 20.302 -47.844 1.00 62.69 468 ARG A O 1
ATOM 3714 N N . TYR A 1 469 ? 24.733 19.230 -49.613 1.00 63.19 469 TYR A N 1
ATOM 3715 C CA . TYR A 1 469 ? 24.444 17.970 -48.931 1.00 63.19 469 TYR A CA 1
ATOM 3716 C C . TYR A 1 469 ? 24.875 16.783 -49.793 1.00 63.19 469 TYR A C 1
ATOM 3718 O O . TYR A 1 469 ? 24.796 16.844 -51.017 1.00 63.19 469 TYR A O 1
ATOM 3726 N N . HIS A 1 470 ? 25.310 15.710 -49.138 1.00 70.56 470 HIS A N 1
ATOM 3727 C CA . HIS A 1 470 ? 25.503 14.399 -49.742 1.00 70.56 470 HIS A CA 1
ATOM 3728 C C . HIS A 1 470 ? 24.880 13.366 -48.801 1.00 70.56 470 HIS A C 1
ATOM 3730 O O . HIS A 1 470 ? 25.181 13.358 -47.604 1.00 70.56 470 HIS A O 1
ATOM 3736 N N . GLU A 1 471 ? 23.974 12.550 -49.328 1.00 68.81 471 GLU A N 1
ATOM 3737 C CA . GLU A 1 471 ? 23.291 11.506 -48.576 1.00 68.81 471 GLU A CA 1
ATOM 3738 C C . GLU A 1 471 ? 24.001 10.174 -48.817 1.00 68.81 471 GLU A C 1
ATOM 3740 O O . GLU A 1 471 ? 24.231 9.778 -49.955 1.00 68.81 471 GLU A O 1
ATOM 3745 N N . THR A 1 472 ? 24.354 9.485 -47.737 1.00 68.12 472 THR A N 1
ATOM 3746 C CA . THR A 1 472 ? 24.968 8.158 -47.788 1.00 68.12 472 THR A CA 1
ATOM 3747 C C . THR A 1 472 ? 24.197 7.240 -46.864 1.00 68.12 472 THR A C 1
ATOM 3749 O O . THR A 1 472 ? 23.998 7.575 -45.696 1.00 68.12 472 THR A O 1
ATOM 3752 N N . VAL A 1 473 ? 23.819 6.066 -47.363 1.00 67.94 473 VAL A N 1
ATOM 3753 C CA . VAL A 1 473 ? 23.147 5.040 -46.569 1.00 67.94 473 VAL A CA 1
ATOM 3754 C C . VAL A 1 473 ? 24.176 4.025 -46.086 1.00 67.94 473 VAL A C 1
ATOM 3756 O O . VAL A 1 473 ? 24.799 3.330 -46.877 1.00 67.94 473 VAL A O 1
ATOM 3759 N N . ILE A 1 474 ? 24.336 3.913 -44.768 1.00 66.38 474 ILE A N 1
ATOM 3760 C CA . ILE A 1 474 ? 25.087 2.815 -44.146 1.00 66.38 474 ILE A CA 1
ATOM 3761 C C . ILE A 1 474 ? 24.077 1.730 -43.770 1.00 66.38 474 ILE A C 1
ATOM 3763 O O . ILE A 1 474 ? 23.128 2.016 -43.030 1.00 66.38 474 ILE A O 1
ATOM 3767 N N . ARG A 1 475 ? 24.260 0.503 -44.272 1.00 68.88 475 ARG A N 1
ATOM 3768 C CA . ARG A 1 475 ? 23.417 -0.648 -43.922 1.00 68.88 475 ARG A CA 1
ATOM 3769 C C . ARG A 1 475 ? 24.136 -1.501 -42.880 1.00 68.88 475 ARG A C 1
ATOM 3771 O O . ARG A 1 475 ? 25.335 -1.732 -42.946 1.00 68.88 475 ARG A O 1
ATOM 3778 N N . LEU A 1 476 ? 23.397 -1.966 -41.884 1.00 67.25 476 LEU A N 1
ATOM 3779 C CA . LEU A 1 476 ? 23.910 -2.887 -40.874 1.00 67.25 476 LEU A CA 1
ATOM 3780 C C . LEU A 1 476 ? 23.096 -4.170 -40.981 1.00 67.25 476 LEU A C 1
ATOM 3782 O O . LEU A 1 476 ? 21.868 -4.121 -40.897 1.00 67.25 476 LEU A O 1
ATOM 3786 N N . SER A 1 477 ? 23.768 -5.303 -41.170 1.00 69.56 477 SER A N 1
ATOM 3787 C CA . SER A 1 477 ? 23.131 -6.618 -41.156 1.00 69.56 477 SER A CA 1
ATOM 3788 C C . SER A 1 477 ? 23.516 -7.339 -39.877 1.00 69.56 477 SER A C 1
ATOM 3790 O O . SER A 1 477 ? 24.690 -7.453 -39.540 1.00 69.56 477 SER A O 1
ATOM 3792 N N . VAL A 1 478 ? 22.533 -7.816 -39.119 1.00 66.50 478 VAL A N 1
ATOM 3793 C CA . VAL A 1 478 ? 22.819 -8.649 -37.948 1.00 66.50 478 VAL A CA 1
ATOM 3794 C C . VAL A 1 478 ? 23.123 -10.052 -38.451 1.00 66.50 478 VAL A C 1
ATOM 3796 O O . VAL A 1 478 ? 22.266 -10.672 -39.081 1.00 66.50 478 VAL A O 1
ATOM 3799 N N . VAL A 1 479 ? 24.327 -10.551 -38.169 1.00 67.62 479 VAL A N 1
ATOM 3800 C CA . VAL A 1 479 ? 24.749 -11.887 -38.595 1.00 67.62 479 VAL A CA 1
ATOM 3801 C C . VAL A 1 479 ? 23.837 -12.910 -37.906 1.00 67.62 479 VAL A C 1
ATOM 3803 O O . VAL A 1 479 ? 23.782 -12.923 -36.668 1.00 67.62 479 VAL A O 1
ATOM 3806 N N . PRO A 1 480 ? 23.103 -13.754 -38.659 1.00 56.34 480 PRO A N 1
ATOM 3807 C CA . PRO A 1 480 ? 22.314 -14.827 -38.076 1.00 56.34 480 PRO A CA 1
ATOM 3808 C C . PRO A 1 480 ? 23.232 -15.743 -37.270 1.00 56.34 480 PRO A C 1
ATOM 3810 O O . PRO A 1 480 ? 24.297 -16.149 -37.735 1.00 56.34 480 PRO A O 1
ATOM 3813 N N . ASP A 1 481 ? 22.833 -16.048 -36.043 1.00 51.00 481 ASP A N 1
ATOM 3814 C CA . ASP A 1 481 ? 23.591 -16.940 -35.177 1.00 51.00 481 ASP A CA 1
ATOM 3815 C C . ASP A 1 481 ? 23.611 -18.349 -35.809 1.00 51.00 481 ASP A C 1
ATOM 3817 O O . ASP A 1 481 ? 22.534 -18.870 -36.126 1.00 51.00 481 ASP A O 1
ATOM 3821 N N . PRO A 1 482 ? 24.782 -18.987 -36.023 1.00 41.94 482 PRO A N 1
ATOM 3822 C CA . PRO A 1 482 ? 24.873 -20.300 -36.673 1.00 41.94 482 PRO A CA 1
ATOM 3823 C C . PRO A 1 482 ? 24.111 -21.420 -35.941 1.00 41.94 482 PRO A C 1
ATOM 3825 O O . PRO A 1 482 ? 23.922 -22.497 -36.503 1.00 41.94 482 PRO A O 1
ATOM 3828 N N . HIS A 1 483 ? 23.632 -21.177 -34.716 1.00 43.50 483 HIS A N 1
ATOM 3829 C CA . HIS A 1 483 ? 22.839 -22.124 -33.930 1.00 43.50 483 HIS A CA 1
ATOM 3830 C C . HIS A 1 483 ? 21.317 -21.881 -33.950 1.00 43.50 483 HIS A C 1
ATOM 3832 O O . HIS A 1 483 ? 20.576 -22.668 -33.361 1.00 43.50 483 HIS A O 1
ATOM 3838 N N . THR A 1 484 ? 20.812 -20.854 -34.646 1.00 38.53 484 THR A N 1
ATOM 3839 C CA . THR A 1 484 ? 19.363 -20.614 -34.792 1.00 38.53 484 THR A CA 1
ATOM 3840 C C . THR A 1 484 ? 18.904 -20.793 -36.239 1.00 38.53 484 THR A C 1
ATOM 3842 O O . THR A 1 484 ? 19.039 -19.896 -37.061 1.00 38.53 484 THR A O 1
ATOM 3845 N N . LEU A 1 485 ? 18.294 -21.945 -36.535 1.00 31.25 485 LEU A N 1
ATOM 3846 C CA . LEU A 1 485 ? 17.683 -22.306 -37.830 1.00 31.25 485 LEU A CA 1
ATOM 3847 C C . LEU A 1 485 ? 16.339 -21.599 -38.124 1.00 31.25 485 LEU A C 1
ATOM 3849 O O . LEU A 1 485 ? 15.585 -22.040 -38.988 1.00 31.25 485 LEU A O 1
ATOM 3853 N N . ALA A 1 486 ? 16.012 -20.514 -37.420 1.00 27.69 486 ALA A N 1
ATOM 3854 C CA . ALA A 1 486 ? 14.793 -19.750 -37.662 1.00 27.69 486 ALA A CA 1
ATOM 3855 C C . ALA A 1 486 ? 15.157 -18.346 -38.168 1.00 27.69 486 ALA A C 1
ATOM 3857 O O . ALA A 1 486 ? 15.889 -17.639 -37.470 1.00 27.69 486 ALA A O 1
ATOM 3858 N N . PRO A 1 487 ? 14.651 -17.904 -39.337 1.00 30.73 487 PRO A N 1
ATOM 3859 C CA . PRO A 1 487 ? 14.756 -16.503 -39.717 1.00 30.73 487 PRO A CA 1
ATOM 3860 C C . PRO A 1 487 ? 14.067 -15.677 -38.631 1.00 30.73 487 PRO A C 1
ATOM 3862 O O . PRO A 1 487 ? 12.896 -15.906 -38.327 1.00 30.73 487 PRO A O 1
ATOM 3865 N N . ALA A 1 488 ? 14.798 -14.750 -38.009 1.00 31.75 488 ALA A N 1
ATOM 3866 C CA . ALA A 1 488 ? 14.218 -13.817 -37.055 1.00 31.75 488 ALA A CA 1
ATOM 3867 C C . ALA A 1 488 ? 13.074 -13.064 -37.764 1.00 31.75 488 ALA A C 1
ATOM 3869 O O . ALA A 1 488 ? 13.338 -12.340 -38.728 1.00 31.75 488 ALA A O 1
ATOM 3870 N N . PRO A 1 489 ? 11.805 -13.222 -37.344 1.00 30.30 489 PRO A N 1
ATOM 3871 C CA . PRO A 1 489 ? 10.679 -12.563 -37.983 1.00 30.30 489 PRO A CA 1
ATOM 3872 C C . PRO A 1 489 ? 10.598 -11.147 -37.433 1.00 30.30 489 PRO A C 1
ATOM 3874 O O . PRO A 1 489 ? 9.746 -10.842 -36.617 1.00 30.30 489 PRO A O 1
ATOM 3877 N N . ASN A 1 490 ? 11.565 -10.319 -37.800 1.00 31.62 490 ASN A N 1
ATOM 3878 C CA . ASN A 1 490 ? 11.540 -8.870 -37.687 1.00 31.62 490 ASN A CA 1
ATOM 3879 C C . ASN A 1 490 ? 12.602 -8.378 -38.662 1.00 31.62 490 ASN A C 1
ATOM 3881 O O . ASN A 1 490 ? 13.712 -8.014 -38.273 1.00 31.62 490 ASN A O 1
ATOM 3885 N N . ALA A 1 491 ? 12.256 -8.432 -39.950 1.00 30.73 491 ALA A N 1
ATOM 3886 C CA . ALA A 1 491 ? 12.908 -7.604 -40.944 1.00 30.73 491 ALA A CA 1
ATOM 3887 C C . ALA A 1 491 ? 12.959 -6.185 -40.370 1.00 30.73 491 ALA A C 1
ATOM 3889 O O . ALA A 1 491 ? 11.927 -5.609 -40.008 1.00 30.73 491 ALA A O 1
ATOM 3890 N N . PHE A 1 492 ? 14.175 -5.676 -40.195 1.00 38.16 492 PHE A N 1
ATOM 3891 C CA . PHE A 1 492 ? 14.398 -4.281 -39.866 1.00 38.16 492 PHE A CA 1
ATOM 3892 C C . PHE A 1 492 ? 13.554 -3.442 -40.831 1.00 38.16 492 PHE A C 1
ATOM 3894 O O . PHE A 1 492 ? 13.584 -3.717 -42.032 1.00 38.16 492 PHE A O 1
ATOM 3901 N N . PRO A 1 493 ? 12.794 -2.433 -40.369 1.00 28.59 493 PRO A N 1
ATOM 3902 C CA . PRO A 1 493 ? 12.299 -1.451 -41.310 1.00 28.59 493 PRO A CA 1
ATOM 3903 C C . PRO A 1 493 ? 13.534 -0.861 -41.990 1.00 28.59 493 PRO A C 1
ATOM 3905 O O . PRO A 1 493 ? 14.425 -0.354 -41.305 1.00 28.59 493 PRO A O 1
ATOM 3908 N N . GLU A 1 494 ? 13.588 -0.981 -43.313 1.00 29.92 494 GLU A N 1
ATOM 3909 C CA . GLU A 1 494 ? 14.524 -0.292 -44.194 1.00 29.92 494 GLU A CA 1
ATOM 3910 C C . GLU A 1 494 ? 14.431 1.212 -43.909 1.00 29.92 494 GLU A C 1
ATOM 3912 O O . GLU A 1 494 ? 13.658 1.953 -44.507 1.00 29.92 494 GLU A O 1
ATOM 3917 N N . ARG A 1 495 ? 15.150 1.682 -42.897 1.00 28.77 495 ARG A N 1
ATOM 3918 C CA . ARG A 1 495 ? 15.325 3.101 -42.630 1.00 28.77 495 ARG A CA 1
ATOM 3919 C C . ARG A 1 495 ? 16.794 3.366 -42.825 1.00 28.77 495 ARG A C 1
ATOM 3921 O O . ARG A 1 495 ? 17.592 3.201 -41.906 1.00 28.77 495 ARG A O 1
ATOM 3928 N N . GLY A 1 496 ? 17.125 3.728 -44.062 1.00 26.97 496 GLY A N 1
ATOM 3929 C CA . GLY A 1 496 ? 18.422 4.291 -44.385 1.00 26.97 496 GLY A CA 1
ATOM 3930 C C . GLY A 1 496 ? 18.728 5.442 -43.430 1.00 26.97 496 GLY A C 1
ATOM 3931 O O . GLY A 1 496 ? 17.864 6.264 -43.112 1.00 26.97 496 GLY A O 1
ATOM 3932 N N . CYS A 1 497 ? 19.952 5.467 -42.919 1.00 30.14 497 CYS A N 1
ATOM 3933 C CA . CYS A 1 497 ? 20.456 6.612 -42.179 1.00 30.14 497 CYS A CA 1
ATOM 3934 C C . CYS A 1 497 ? 20.635 7.772 -43.167 1.00 30.14 497 CYS A C 1
ATOM 3936 O O . CYS A 1 497 ? 21.666 7.873 -43.815 1.00 30.14 497 CYS A O 1
ATOM 3938 N N . VAL A 1 498 ? 19.632 8.642 -43.286 1.00 29.03 498 VAL A N 1
ATOM 3939 C CA . VAL A 1 498 ? 19.736 9.880 -44.068 1.00 29.03 498 VAL A CA 1
ATOM 3940 C C . VAL A 1 498 ? 20.592 10.876 -43.289 1.00 29.03 498 VAL A C 1
ATOM 3942 O O . VAL A 1 498 ? 20.203 11.354 -42.216 1.00 29.03 498 VAL A O 1
ATOM 3945 N N . MET A 1 499 ? 21.782 11.182 -43.800 1.00 28.58 499 MET A N 1
ATOM 3946 C CA . MET A 1 499 ? 22.612 12.256 -43.261 1.00 28.58 499 MET A CA 1
ATOM 3947 C C . MET A 1 499 ? 22.083 13.609 -43.748 1.00 28.58 499 MET A C 1
ATOM 3949 O O . MET A 1 499 ? 22.179 13.939 -44.922 1.00 28.58 499 MET A O 1
ATOM 3953 N N . SER A 1 500 ? 21.563 14.427 -42.834 1.00 25.98 500 SER A N 1
ATOM 3954 C CA . SER A 1 500 ? 21.365 15.862 -43.067 1.00 25.98 500 SER A CA 1
ATOM 3955 C C . SER A 1 500 ? 21.864 16.623 -41.844 1.00 25.98 500 SER A C 1
ATOM 3957 O O . SER A 1 500 ? 21.549 16.217 -40.720 1.00 25.98 500 SER A O 1
ATOM 3959 N N . GLU A 1 501 ? 22.615 17.714 -42.028 1.00 40.03 501 GLU A N 1
ATOM 3960 C CA . GLU A 1 501 ? 22.851 18.643 -40.922 1.00 40.03 501 GLU A CA 1
ATOM 3961 C C . GLU A 1 501 ? 22.754 20.128 -41.297 1.00 40.03 501 GLU A C 1
ATOM 3963 O O . GLU A 1 501 ? 23.185 20.602 -42.344 1.00 40.03 501 GLU A O 1
ATOM 3968 N N . SER A 1 502 ? 22.122 20.838 -40.366 1.00 26.75 502 SER A N 1
ATOM 3969 C CA . SER A 1 502 ? 21.774 22.247 -40.285 1.00 26.75 502 SER A CA 1
ATOM 3970 C C . SER A 1 502 ? 22.973 23.193 -40.121 1.00 26.75 502 SER A C 1
ATOM 3972 O O . SER A 1 502 ? 23.824 22.975 -39.263 1.00 26.75 502 SER A O 1
ATOM 3974 N N . HIS A 1 503 ? 22.929 24.278 -40.900 1.00 28.09 503 HIS A N 1
ATOM 3975 C CA . HIS A 1 503 ? 23.680 25.541 -40.870 1.00 28.09 503 HIS A CA 1
ATOM 3976 C C . HIS A 1 503 ? 24.687 25.814 -39.732 1.00 28.09 503 HIS A C 1
ATOM 3978 O O . HIS A 1 503 ? 24.330 25.918 -38.560 1.00 28.09 503 HIS A O 1
ATOM 3984 N N . ALA A 1 504 ? 25.924 26.124 -40.138 1.00 25.20 504 ALA A N 1
ATOM 3985 C CA . ALA A 1 504 ? 26.781 27.092 -39.462 1.00 25.20 504 ALA A CA 1
ATOM 3986 C C . ALA A 1 504 ? 26.235 28.508 -39.720 1.00 25.20 504 ALA A C 1
ATOM 3988 O O . ALA A 1 504 ? 26.207 28.977 -40.859 1.00 25.20 504 ALA A O 1
ATOM 3989 N N . GLU A 1 505 ? 25.766 29.165 -38.666 1.00 26.86 505 GLU A N 1
ATOM 3990 C CA . GLU A 1 505 ? 25.459 30.592 -38.662 1.00 26.86 505 GLU A CA 1
ATOM 3991 C C . GLU A 1 505 ? 26.722 31.350 -38.220 1.00 26.86 505 GLU A C 1
ATOM 3993 O O . GLU A 1 505 ? 27.366 30.988 -37.231 1.00 26.86 505 GLU A O 1
ATOM 3998 N N . ASP A 1 506 ? 27.100 32.348 -39.016 1.00 29.27 506 ASP A N 1
ATOM 3999 C CA . ASP A 1 506 ? 28.265 33.226 -38.887 1.00 29.27 506 ASP A CA 1
ATOM 4000 C C . ASP A 1 506 ? 28.403 33.808 -37.460 1.00 29.27 506 ASP A C 1
ATOM 4002 O O . ASP A 1 506 ? 27.582 34.607 -37.006 1.00 29.27 506 ASP A O 1
ATOM 4006 N N . GLN A 1 507 ? 29.442 33.390 -36.724 1.00 31.81 507 GLN A N 1
ATOM 4007 C CA . GLN A 1 507 ? 29.733 33.839 -35.353 1.00 31.81 507 GLN A CA 1
ATOM 4008 C C . GLN A 1 507 ? 30.599 35.113 -35.302 1.00 31.81 507 GLN A C 1
ATOM 4010 O O . GLN A 1 507 ? 31.447 35.248 -34.420 1.00 31.81 507 GLN A O 1
ATOM 4015 N N . SER A 1 508 ? 30.390 36.069 -36.209 1.00 33.09 508 SER A N 1
ATOM 4016 C CA . SER A 1 508 ? 31.106 37.358 -36.204 1.00 33.09 508 SER A CA 1
ATOM 4017 C C . SER A 1 508 ? 30.280 38.566 -35.731 1.00 33.09 508 SER A C 1
ATOM 4019 O O . SER A 1 508 ? 30.760 39.696 -35.791 1.00 33.09 508 SER A O 1
ATOM 4021 N N . GLN A 1 509 ? 29.078 38.369 -35.170 1.00 32.47 509 GLN A N 1
ATOM 4022 C CA . GLN A 1 509 ? 28.315 39.457 -34.537 1.00 32.47 509 GLN A CA 1
ATOM 4023 C C . GLN A 1 509 ? 28.273 39.337 -33.004 1.00 32.47 509 GLN A C 1
ATOM 4025 O O . GLN A 1 509 ? 28.066 38.239 -32.475 1.00 32.47 509 GLN A O 1
ATOM 4030 N N . PRO A 1 510 ? 28.438 40.450 -32.256 1.00 32.69 510 PRO A N 1
ATOM 4031 C CA . PRO A 1 510 ? 28.374 40.431 -30.801 1.00 32.69 510 PRO A CA 1
ATOM 4032 C C . PRO A 1 510 ? 27.012 39.890 -30.361 1.00 32.69 510 PRO A C 1
ATOM 4034 O O . PRO A 1 510 ? 25.964 40.430 -30.722 1.00 32.69 510 PRO A O 1
ATOM 4037 N N . LYS A 1 511 ? 27.037 38.798 -29.584 1.00 35.84 511 LYS A N 1
ATOM 4038 C CA . LYS A 1 511 ? 25.852 38.149 -29.010 1.00 35.84 511 LYS A CA 1
ATOM 4039 C C . LYS A 1 511 ? 24.986 39.192 -28.299 1.00 35.84 511 LYS A C 1
ATOM 4041 O O . LYS A 1 511 ? 25.250 39.551 -27.154 1.00 35.84 511 LYS A O 1
ATOM 4046 N N . LYS A 1 512 ? 23.906 39.629 -28.954 1.00 35.75 512 LYS A N 1
ATOM 4047 C CA . LYS A 1 512 ? 22.764 40.250 -28.273 1.00 35.75 512 LYS A CA 1
ATOM 4048 C C . LYS A 1 512 ? 22.318 39.263 -27.186 1.00 35.75 512 LYS A C 1
ATOM 4050 O O . LYS A 1 512 ? 22.203 38.071 -27.492 1.00 35.75 512 LYS A O 1
ATOM 4055 N N . PRO A 1 513 ? 22.103 39.699 -25.932 1.00 37.16 513 PRO A N 1
ATOM 4056 C CA . PRO A 1 513 ? 21.757 38.792 -24.845 1.00 37.16 513 PRO A CA 1
ATOM 4057 C C . PRO A 1 513 ? 20.553 37.951 -25.267 1.00 37.16 513 PRO A C 1
ATOM 4059 O O . PRO A 1 513 ? 19.513 38.497 -25.647 1.00 37.16 513 PRO A O 1
ATOM 4062 N N . ARG A 1 514 ? 20.727 36.621 -25.260 1.00 41.34 514 ARG A N 1
ATOM 4063 C CA . ARG A 1 514 ? 19.672 35.645 -25.550 1.00 41.34 514 ARG A CA 1
ATOM 4064 C C . ARG A 1 514 ? 18.478 35.988 -24.662 1.00 41.34 514 ARG A C 1
ATOM 4066 O O . ARG A 1 514 ? 18.495 35.699 -23.468 1.00 41.34 514 ARG A O 1
ATOM 4073 N N . ARG A 1 515 ? 17.438 36.604 -25.234 1.00 49.50 515 ARG A N 1
ATOM 4074 C CA . ARG A 1 515 ? 16.132 36.643 -24.577 1.00 49.50 515 ARG A CA 1
ATOM 4075 C C . ARG A 1 515 ? 15.705 35.191 -24.426 1.00 49.50 515 ARG A C 1
ATOM 4077 O O . ARG A 1 515 ? 15.621 34.465 -25.414 1.00 49.50 515 ARG A O 1
ATOM 4084 N N . LEU A 1 516 ? 15.540 34.767 -23.178 1.00 48.62 516 LEU A N 1
ATOM 4085 C CA . LEU A 1 516 ? 15.104 33.434 -22.795 1.00 48.62 516 LEU A CA 1
ATOM 4086 C C . LEU A 1 516 ? 13.823 33.115 -23.582 1.00 48.62 516 LEU A C 1
ATOM 4088 O O . LEU A 1 516 ? 12.780 33.719 -23.330 1.00 48.62 516 LEU A O 1
ATOM 4092 N N . ASN A 1 517 ? 13.908 32.241 -24.590 1.00 51.84 517 ASN A N 1
ATOM 4093 C CA . ASN A 1 517 ? 12.748 31.897 -25.403 1.00 51.84 517 ASN A CA 1
ATOM 4094 C C . ASN A 1 517 ? 11.879 30.927 -24.599 1.00 51.84 517 ASN A C 1
ATOM 4096 O O . ASN A 1 517 ? 12.033 29.710 -24.663 1.00 51.84 517 ASN A O 1
ATOM 4100 N N . LEU A 1 518 ? 11.018 31.506 -23.764 1.00 51.12 518 LEU A N 1
ATOM 4101 C CA . LEU A 1 518 ? 10.122 30.812 -22.845 1.00 51.12 518 LEU A CA 1
ATOM 4102 C C . LEU A 1 518 ? 8.967 30.108 -23.567 1.00 51.12 518 LEU A C 1
ATOM 4104 O O . LEU A 1 518 ? 8.236 29.378 -22.920 1.00 51.12 518 LEU A O 1
ATOM 4108 N N . TRP A 1 519 ? 8.799 30.274 -24.883 1.00 52.84 519 TRP A N 1
ATOM 4109 C CA . TRP A 1 519 ? 7.663 29.743 -25.651 1.00 52.84 519 TRP A CA 1
ATOM 4110 C C . TRP A 1 519 ? 7.405 28.224 -25.510 1.00 52.84 519 TRP A C 1
ATOM 4112 O O . TRP A 1 519 ? 6.248 27.855 -25.333 1.00 52.84 519 TRP A O 1
ATOM 4122 N N . PRO A 1 520 ? 8.418 27.330 -25.464 1.00 55.72 520 PRO A N 1
ATOM 4123 C CA . PRO A 1 520 ? 8.210 25.900 -25.180 1.00 55.72 520 PRO A CA 1
ATOM 4124 C C . PRO A 1 520 ? 7.771 25.635 -23.734 1.00 55.72 520 PRO A C 1
ATOM 4126 O O . PRO A 1 520 ? 7.136 24.628 -23.434 1.00 55.72 520 PRO A O 1
ATOM 4129 N N . TRP A 1 521 ? 8.111 26.559 -22.836 1.00 54.50 521 TRP A N 1
ATOM 4130 C CA . TRP A 1 521 ? 7.715 26.542 -21.438 1.00 54.50 521 TRP A CA 1
ATOM 4131 C C . TRP A 1 521 ? 6.389 27.259 -21.216 1.00 54.50 521 TRP A C 1
ATOM 4133 O O . TRP A 1 521 ? 5.803 27.048 -20.171 1.00 54.50 521 TRP A O 1
ATOM 4143 N N . VAL A 1 522 ? 5.868 28.049 -22.162 1.00 68.31 522 VAL A N 1
ATOM 4144 C CA . VAL A 1 522 ? 4.580 28.744 -22.012 1.00 68.31 522 VAL A CA 1
ATOM 4145 C C . VAL A 1 522 ? 3.446 27.753 -21.748 1.00 68.31 522 VAL A C 1
ATOM 4147 O O . VAL A 1 522 ? 2.730 27.991 -20.789 1.00 68.31 522 VAL A O 1
ATOM 4150 N N . PRO A 1 523 ? 3.292 26.606 -22.439 1.00 62.78 523 PRO A N 1
ATOM 4151 C CA . PRO A 1 523 ? 2.270 25.625 -22.073 1.00 62.78 523 PRO A CA 1
ATOM 4152 C C . PRO A 1 523 ? 2.484 25.052 -20.669 1.00 62.78 523 PRO A C 1
ATOM 4154 O O . PRO A 1 523 ? 1.528 24.896 -19.927 1.00 62.78 523 PRO A O 1
ATOM 4157 N N . VAL A 1 524 ? 3.728 24.791 -20.261 1.00 59.81 524 VAL A N 1
ATOM 4158 C CA . VAL A 1 524 ? 4.059 24.212 -18.943 1.00 59.81 524 VAL A CA 1
ATOM 4159 C C . VAL A 1 524 ? 3.908 25.235 -17.813 1.00 59.81 524 VAL A C 1
ATOM 4161 O O . VAL A 1 524 ? 3.457 24.889 -16.728 1.00 59.81 524 VAL A O 1
ATOM 4164 N N . ILE A 1 525 ? 4.233 26.499 -18.068 1.00 66.25 525 ILE A N 1
ATOM 4165 C CA . ILE A 1 525 ? 4.086 27.634 -17.157 1.00 66.25 525 ILE A CA 1
ATOM 4166 C C . ILE A 1 525 ? 2.626 28.066 -17.109 1.00 66.25 525 ILE A C 1
ATOM 4168 O O . ILE A 1 525 ? 2.168 28.416 -16.039 1.00 66.25 525 ILE A O 1
ATOM 4172 N N . VAL A 1 526 ? 1.866 27.999 -18.203 1.00 70.38 526 VAL A N 1
ATOM 4173 C CA . VAL A 1 526 ? 0.423 28.289 -18.231 1.00 70.38 526 VAL A CA 1
ATOM 4174 C C . VAL A 1 526 ? -0.360 27.150 -17.588 1.00 70.38 526 VAL A C 1
ATOM 4176 O O . VAL A 1 526 ? -1.248 27.420 -16.795 1.00 70.38 526 VAL A O 1
ATOM 4179 N N . ILE A 1 527 ? -0.005 25.883 -17.827 1.00 64.94 527 ILE A N 1
ATOM 4180 C CA . ILE A 1 527 ? -0.586 24.741 -17.107 1.00 64.94 527 ILE A CA 1
ATOM 4181 C C . ILE A 1 527 ? -0.157 24.792 -15.640 1.00 64.94 527 ILE A C 1
ATOM 4183 O O . ILE A 1 527 ? -1.000 24.647 -14.773 1.00 64.94 527 ILE A O 1
ATOM 4187 N N . GLY A 1 528 ? 1.104 25.081 -15.326 1.00 61.12 528 GLY A N 1
ATOM 4188 C CA . GLY A 1 528 ? 1.581 25.265 -13.954 1.00 61.12 528 GLY A CA 1
ATOM 4189 C C . GLY A 1 528 ? 0.913 26.448 -13.248 1.00 61.12 528 GLY A C 1
ATOM 4190 O O . GLY A 1 528 ? 0.464 26.307 -12.120 1.00 61.12 528 GLY A O 1
ATOM 4191 N N . ALA A 1 529 ? 0.751 27.589 -13.913 1.00 61.53 529 ALA A N 1
ATOM 4192 C CA . ALA A 1 529 ? 0.109 28.798 -13.391 1.00 61.53 529 ALA A CA 1
ATOM 4193 C C . ALA A 1 529 ? -1.424 28.769 -13.484 1.00 61.53 529 ALA A C 1
ATOM 4195 O O . ALA A 1 529 ? -2.078 29.621 -12.897 1.00 61.53 529 ALA A O 1
ATOM 4196 N N . ALA A 1 530 ? -2.024 27.797 -14.170 1.00 60.62 530 ALA A N 1
ATOM 4197 C CA . ALA A 1 530 ? -3.454 27.516 -14.085 1.00 60.62 530 ALA A CA 1
ATOM 4198 C C . ALA A 1 530 ? -3.723 26.453 -13.018 1.00 60.62 530 ALA A C 1
ATOM 4200 O O . ALA A 1 530 ? -4.595 26.631 -12.176 1.00 60.62 530 ALA A O 1
ATOM 4201 N N . VAL A 1 531 ? -2.945 25.369 -13.006 1.00 61.56 531 VAL A N 1
ATOM 4202 C CA . VAL A 1 531 ? -3.109 24.232 -12.099 1.00 61.56 531 VAL A CA 1
ATOM 4203 C C . VAL A 1 531 ? -2.659 24.585 -10.697 1.00 61.56 531 VAL A C 1
ATOM 4205 O O . VAL A 1 531 ? -3.411 24.277 -9.792 1.00 61.56 531 VAL A O 1
ATOM 4208 N N . ILE A 1 532 ? -1.519 25.245 -10.467 1.00 52.44 532 ILE A N 1
ATOM 4209 C CA . ILE A 1 532 ? -1.047 25.568 -9.106 1.00 52.44 532 ILE A CA 1
ATOM 4210 C C . ILE A 1 532 ? -1.974 26.589 -8.435 1.00 52.44 532 ILE A C 1
ATOM 4212 O O . ILE A 1 532 ? -2.407 26.314 -7.323 1.00 52.44 532 ILE A O 1
ATOM 4216 N N . PRO A 1 533 ? -2.396 27.696 -9.072 1.00 51.12 533 PRO A N 1
ATOM 4217 C CA . PRO A 1 533 ? -3.361 28.614 -8.481 1.00 51.12 533 PRO A CA 1
ATOM 4218 C C . PRO A 1 533 ? -4.778 28.062 -8.443 1.00 51.12 533 PRO A C 1
ATOM 4220 O O . PRO A 1 533 ? -5.482 28.432 -7.521 1.00 51.12 533 PRO A O 1
ATOM 4223 N N . ASN A 1 534 ? -5.217 27.176 -9.353 1.00 50.22 534 ASN A N 1
ATOM 4224 C CA . ASN A 1 534 ? -6.529 26.525 -9.212 1.00 50.22 534 ASN A CA 1
ATOM 4225 C C . ASN A 1 534 ? -6.518 25.386 -8.199 1.00 50.22 534 ASN A C 1
ATOM 4227 O O . ASN A 1 534 ? -7.499 25.234 -7.496 1.00 50.22 534 ASN A O 1
ATOM 4231 N N . THR A 1 535 ? -5.441 24.619 -8.046 1.00 45.12 535 THR A N 1
ATOM 4232 C CA . THR A 1 535 ? -5.320 23.642 -6.952 1.00 45.12 535 THR A CA 1
ATOM 4233 C C . THR A 1 535 ? -5.099 24.348 -5.629 1.00 45.12 535 THR A C 1
ATOM 4235 O O . THR A 1 535 ? -5.737 23.962 -4.666 1.00 45.12 535 THR A O 1
ATOM 4238 N N . MET A 1 536 ? -4.335 25.442 -5.571 1.00 46.19 536 MET A N 1
ATOM 4239 C CA . MET A 1 536 ? -4.282 26.312 -4.395 1.00 46.19 536 MET A CA 1
ATOM 4240 C C . MET A 1 536 ? -5.603 27.036 -4.158 1.00 46.19 536 MET A C 1
ATOM 4242 O O . MET A 1 536 ? -5.970 27.161 -3.007 1.00 46.19 536 MET A O 1
ATOM 4246 N N . LYS A 1 537 ? -6.361 27.464 -5.176 1.00 41.88 537 LYS A N 1
ATOM 4247 C CA . LYS A 1 537 ? -7.716 28.021 -5.012 1.00 41.88 537 LYS A CA 1
ATOM 4248 C C . LYS A 1 537 ? -8.734 26.952 -4.663 1.00 41.88 537 LYS A C 1
ATOM 4250 O O . LYS A 1 537 ? -9.662 27.287 -3.968 1.00 41.88 537 LYS A O 1
ATOM 4255 N N . ILE A 1 538 ? -8.588 25.695 -5.068 1.00 47.22 538 ILE A N 1
ATOM 4256 C CA . ILE A 1 538 ? -9.457 24.588 -4.637 1.00 47.22 538 ILE A CA 1
ATOM 4257 C C . ILE A 1 538 ? -9.088 24.185 -3.203 1.00 47.22 538 ILE A C 1
ATOM 4259 O O . ILE A 1 538 ? -9.967 23.998 -2.372 1.00 47.22 538 ILE A O 1
ATOM 4263 N N . MET A 1 539 ? -7.795 24.147 -2.871 1.00 40.50 539 MET A N 1
ATOM 4264 C CA . MET A 1 539 ? -7.294 23.893 -1.518 1.00 40.50 539 MET A CA 1
ATOM 4265 C C . MET A 1 539 ? -7.546 25.069 -0.562 1.00 40.50 539 MET A C 1
ATOM 4267 O O . MET A 1 539 ? -7.740 24.828 0.625 1.00 40.50 539 MET A O 1
ATOM 4271 N N . ASN A 1 540 ? -7.582 26.312 -1.055 1.00 38.31 540 ASN A N 1
ATOM 4272 C CA . ASN A 1 540 ? -7.907 27.519 -0.287 1.00 38.31 540 ASN A CA 1
ATOM 4273 C C . ASN A 1 540 ? -9.409 27.823 -0.292 1.00 38.31 540 ASN A C 1
ATOM 4275 O O . ASN A 1 540 ? -9.908 28.246 0.730 1.00 38.31 540 ASN A O 1
ATOM 4279 N N . ALA A 1 541 ? -10.171 27.534 -1.349 1.00 37.78 541 ALA A N 1
ATOM 4280 C CA . ALA A 1 541 ? -11.639 27.621 -1.317 1.00 37.78 541 ALA A CA 1
ATOM 4281 C C . ALA A 1 541 ? -12.253 26.529 -0.428 1.00 37.78 541 ALA A C 1
ATOM 4283 O O . ALA A 1 541 ? -13.386 26.669 0.017 1.00 37.78 541 ALA A O 1
ATOM 4284 N N . GLN A 1 542 ? -11.505 25.457 -0.136 1.00 42.47 542 GLN A N 1
ATOM 4285 C CA . GLN A 1 542 ? -11.863 24.473 0.889 1.00 42.47 542 GLN A CA 1
ATOM 4286 C C . GLN A 1 542 ? -11.215 24.741 2.259 1.00 42.47 542 GLN A C 1
ATOM 4288 O O . GLN A 1 542 ? -11.611 24.121 3.244 1.00 42.47 542 GLN A O 1
ATOM 4293 N N . ARG A 1 543 ? -10.261 25.678 2.362 1.00 36.94 543 ARG A N 1
ATOM 4294 C CA . ARG A 1 543 ? -9.826 26.272 3.636 1.00 36.94 543 ARG A CA 1
ATOM 4295 C C . ARG A 1 543 ? -10.549 27.607 3.803 1.00 36.94 543 ARG A C 1
ATOM 4297 O O . ARG A 1 543 ? -9.983 28.643 3.489 1.00 36.94 543 ARG A O 1
ATOM 4304 N N . TYR A 1 544 ? -11.756 27.541 4.361 1.00 30.56 544 TYR A N 1
ATOM 4305 C CA . TYR A 1 544 ? -12.603 28.673 4.757 1.00 30.56 544 TYR A CA 1
ATOM 4306 C C . TYR A 1 544 ? -13.384 29.368 3.618 1.00 30.56 544 TYR A C 1
ATOM 4308 O O . TYR A 1 544 ? -12.817 30.157 2.867 1.00 30.56 544 TYR A O 1
ATOM 4316 N N . PRO A 1 545 ? -14.728 29.277 3.602 1.00 27.22 545 PRO A N 1
ATOM 4317 C CA . PRO A 1 545 ? -15.524 30.478 3.756 1.00 27.22 545 PRO A CA 1
ATOM 4318 C C . PRO A 1 545 ? -15.439 30.868 5.234 1.00 27.22 545 PRO A C 1
ATOM 4320 O O . PRO A 1 545 ? -16.164 30.358 6.087 1.00 27.22 545 PRO A O 1
ATOM 4323 N N . ALA A 1 546 ? -14.490 31.744 5.553 1.00 28.31 546 ALA A N 1
ATOM 4324 C CA . ALA A 1 546 ? -14.620 32.557 6.740 1.00 28.31 546 ALA A CA 1
ATOM 4325 C C . ALA A 1 546 ? -15.784 33.475 6.392 1.00 28.31 546 ALA A C 1
ATOM 4327 O O . ALA A 1 546 ? -15.629 34.424 5.624 1.00 28.31 546 ALA A O 1
ATOM 4328 N N . HIS A 1 547 ? -16.976 33.125 6.872 1.00 29.53 547 HIS A N 1
ATOM 4329 C CA . HIS A 1 547 ? -17.969 34.152 7.102 1.00 29.53 547 HIS A CA 1
ATOM 4330 C C . HIS A 1 547 ? -17.261 35.228 7.919 1.00 29.53 547 HIS A C 1
ATOM 4332 O O . HIS A 1 547 ? -16.608 34.928 8.919 1.00 29.53 547 HIS A O 1
ATOM 4338 N N . THR A 1 548 ? -17.318 36.453 7.415 1.00 27.16 548 THR A N 1
ATOM 4339 C CA . THR A 1 548 ? -16.998 37.671 8.141 1.00 27.16 548 THR A CA 1
ATOM 4340 C C . THR A 1 548 ? -17.831 37.687 9.418 1.00 27.16 548 THR A C 1
ATOM 4342 O O . THR A 1 548 ? -18.965 38.152 9.426 1.00 27.16 548 THR A O 1
ATOM 4345 N N . VAL A 1 549 ? -17.282 37.097 10.473 1.00 27.30 549 VAL A N 1
ATOM 4346 C CA . VAL A 1 549 ? -17.612 37.412 11.852 1.00 27.30 549 VAL A CA 1
ATOM 4347 C C . VAL A 1 549 ? -16.456 38.284 12.294 1.00 27.30 549 VAL A C 1
ATOM 4349 O O . VAL A 1 549 ? -15.355 37.802 12.559 1.00 27.30 549 VAL A O 1
ATOM 4352 N N . GLU A 1 550 ? -16.699 39.586 12.235 1.00 26.52 550 GLU A N 1
ATOM 4353 C CA . GLU A 1 550 ? -15.929 40.553 12.997 1.00 26.52 550 GLU A CA 1
ATOM 4354 C C . GLU A 1 550 ? -15.849 40.068 14.453 1.00 26.52 550 GLU A C 1
ATOM 4356 O O . GLU A 1 550 ? -16.857 39.696 15.050 1.00 26.52 550 GLU A O 1
ATOM 4361 N N . ASP A 1 551 ? -14.617 40.004 14.956 1.00 30.27 551 ASP A N 1
ATOM 4362 C CA . ASP A 1 551 ? -14.205 40.049 16.358 1.00 30.27 551 ASP A CA 1
ATOM 4363 C C . ASP A 1 551 ? -15.176 39.501 17.415 1.00 30.27 551 ASP A C 1
ATOM 4365 O O . ASP A 1 551 ? -16.046 40.240 17.859 1.00 30.27 551 ASP A O 1
ATOM 4369 N N . ARG A 1 552 ? -14.909 38.288 17.946 1.00 25.48 552 ARG A N 1
ATOM 4370 C CA . ARG A 1 552 ? -14.673 38.034 19.396 1.00 25.48 552 ARG A CA 1
ATOM 4371 C C . ARG A 1 552 ? -13.864 36.738 19.630 1.00 25.48 552 ARG A C 1
ATOM 4373 O O . ARG A 1 552 ? -14.085 35.749 18.932 1.00 25.48 552 ARG A O 1
ATOM 4380 N N . PRO A 1 553 ? -12.932 36.706 20.605 1.00 29.75 553 PRO A N 1
ATOM 4381 C CA . PRO A 1 553 ? -12.077 35.553 20.885 1.00 29.75 553 PRO A CA 1
ATOM 4382 C C . PRO A 1 553 ? -12.694 34.580 21.917 1.00 29.75 553 PRO A C 1
ATOM 4384 O O . PRO A 1 553 ? -13.258 35.001 22.915 1.00 29.75 553 PRO A O 1
ATOM 4387 N N . TRP A 1 554 ? -12.494 33.274 21.704 1.00 26.45 554 TRP A N 1
ATOM 4388 C CA . TRP A 1 554 ? -12.245 32.245 22.738 1.00 26.45 554 TRP A CA 1
ATOM 4389 C C . TRP A 1 554 ? -13.253 32.038 23.908 1.00 26.45 554 TRP A C 1
ATOM 4391 O O . TRP A 1 554 ? -12.840 32.128 25.053 1.00 26.45 554 TRP A O 1
ATOM 4401 N N . GLU A 1 555 ? -14.514 31.622 23.680 1.00 25.72 555 GLU A N 1
ATOM 4402 C CA . GLU A 1 555 ? -15.422 31.134 24.763 1.00 25.72 555 GLU A CA 1
ATOM 4403 C C . GLU A 1 555 ? -16.452 30.062 24.305 1.00 25.72 555 GLU A C 1
ATOM 4405 O O . GLU A 1 555 ? -17.655 30.283 24.333 1.00 25.72 555 GLU A O 1
ATOM 4410 N N . ALA A 1 556 ? -16.025 28.863 23.878 1.00 29.27 556 ALA A N 1
ATOM 4411 C CA . ALA A 1 556 ? -16.958 27.811 23.402 1.00 29.27 556 ALA A CA 1
ATOM 4412 C C . ALA A 1 556 ? -17.105 26.576 24.321 1.00 29.27 556 ALA A C 1
ATOM 4414 O O . ALA A 1 556 ? -17.758 25.609 23.941 1.00 29.27 556 ALA A O 1
ATOM 4415 N N . SER A 1 557 ? -16.500 26.572 25.516 1.00 26.05 557 SER A N 1
ATOM 4416 C CA . SER A 1 557 ? -16.667 25.472 26.493 1.00 26.05 557 SER A CA 1
ATOM 4417 C C . SER A 1 557 ? -17.488 25.844 27.730 1.00 26.05 557 SER A C 1
ATOM 4419 O O . SER A 1 557 ? -18.097 24.955 28.307 1.00 26.05 557 SER A O 1
ATOM 4421 N N . ARG A 1 558 ? -17.588 27.133 28.090 1.00 26.77 558 ARG A N 1
ATOM 4422 C CA . ARG A 1 558 ? -18.524 27.613 29.124 1.00 26.77 558 ARG A CA 1
ATOM 4423 C C . ARG A 1 558 ? -19.971 27.682 28.634 1.00 26.77 558 ARG A C 1
ATOM 4425 O O . ARG A 1 558 ? -20.878 27.325 29.371 1.00 26.77 558 ARG A O 1
ATOM 4432 N N . GLY A 1 559 ? -20.172 28.029 27.361 1.00 34.50 559 GLY A N 1
ATOM 4433 C CA . GLY A 1 559 ? -21.506 28.260 26.807 1.00 34.50 559 GLY A CA 1
ATOM 4434 C C . GLY A 1 559 ? -22.432 27.039 26.766 1.00 34.50 559 GLY A C 1
ATOM 4435 O O . GLY A 1 559 ? -23.635 27.231 26.745 1.00 34.50 559 GLY A O 1
ATOM 4436 N N . PHE A 1 560 ? -21.926 25.798 26.766 1.00 32.25 560 PHE A N 1
ATOM 4437 C CA . PHE A 1 560 ? -22.789 24.602 26.731 1.00 32.25 560 PHE A CA 1
ATOM 4438 C C . PHE A 1 560 ? -23.356 24.231 28.109 1.00 32.25 560 PHE A C 1
ATOM 4440 O O . PHE A 1 560 ? -24.514 23.820 28.193 1.00 32.25 560 PHE A O 1
ATOM 4447 N N . ASP A 1 561 ? -22.560 24.401 29.169 1.00 39.84 561 ASP A N 1
ATOM 4448 C CA . ASP A 1 561 ? -23.032 24.244 30.548 1.00 39.84 561 ASP A CA 1
ATOM 4449 C C . ASP A 1 561 ? -23.943 25.426 30.919 1.00 39.84 561 ASP A C 1
ATOM 4451 O O . ASP A 1 561 ? -25.059 25.204 31.376 1.00 39.84 561 ASP A O 1
ATOM 4455 N N . GLU A 1 562 ? -23.564 26.661 30.560 1.00 43.78 562 GLU A N 1
ATOM 4456 C CA . GLU A 1 562 ? -24.417 27.849 30.728 1.00 43.78 562 GLU A CA 1
ATOM 4457 C C . GLU A 1 562 ? -25.720 27.761 29.914 1.00 43.78 562 GLU A C 1
ATOM 4459 O O . GLU A 1 562 ? -26.769 28.170 30.397 1.00 43.78 562 GLU A O 1
ATOM 4464 N N . GLU A 1 563 ? -25.710 27.198 28.698 1.00 47.41 563 GLU A N 1
ATOM 4465 C CA . GLU A 1 563 ? -26.925 27.026 27.884 1.00 47.41 563 GLU A CA 1
ATOM 4466 C C . GLU A 1 563 ? -27.851 25.936 28.442 1.00 47.41 563 GLU A C 1
ATOM 4468 O O . GLU A 1 563 ? -29.075 26.050 28.330 1.00 47.41 563 GLU A O 1
ATOM 4473 N N . ARG A 1 564 ? -27.295 24.887 29.058 1.00 49.81 564 ARG A N 1
ATOM 4474 C CA . ARG A 1 564 ? -28.081 23.873 29.765 1.00 49.81 564 ARG A CA 1
ATOM 4475 C C . ARG A 1 564 ? -28.682 24.452 31.044 1.00 49.81 564 ARG A C 1
ATOM 4477 O O . ARG A 1 564 ? -29.882 24.283 31.252 1.00 49.81 564 ARG A O 1
ATOM 4484 N N . ASP A 1 565 ? -27.884 25.152 31.840 1.00 53.34 565 ASP A N 1
ATOM 4485 C CA . ASP A 1 565 ? -28.312 25.762 33.099 1.00 53.34 565 ASP A CA 1
ATOM 4486 C C . ASP A 1 565 ? -29.343 26.872 32.851 1.00 53.34 565 ASP A C 1
ATOM 4488 O O . ASP A 1 565 ? -30.362 26.924 33.532 1.00 53.34 565 ASP A O 1
ATOM 4492 N N . ALA A 1 566 ? -29.178 27.666 31.789 1.00 56.34 566 ALA A N 1
ATOM 4493 C CA . ALA A 1 566 ? -30.138 28.692 31.379 1.00 56.34 566 ALA A CA 1
ATOM 4494 C C . ALA A 1 566 ? -31.472 28.118 30.871 1.00 56.34 566 ALA A C 1
ATOM 4496 O O . ALA A 1 566 ? -32.520 28.743 31.036 1.00 56.34 566 ALA A O 1
ATOM 4497 N N . ARG A 1 567 ? -31.460 26.931 30.244 1.00 58.72 567 ARG A N 1
ATOM 4498 C CA . ARG A 1 567 ? -32.689 26.226 29.831 1.00 58.72 567 ARG A CA 1
ATOM 4499 C C . ARG A 1 567 ? -33.419 25.599 31.012 1.00 58.72 567 ARG A C 1
ATOM 4501 O O . ARG A 1 567 ? -34.647 25.598 31.014 1.00 58.72 567 ARG A O 1
ATOM 4508 N N . VAL A 1 568 ? -32.674 25.058 31.977 1.00 59.53 568 VAL A N 1
ATOM 4509 C CA . VAL A 1 568 ? -33.231 24.533 33.232 1.00 59.53 568 VAL A CA 1
ATOM 4510 C C . VAL A 1 568 ? -33.830 25.680 34.044 1.00 59.53 568 VAL A C 1
ATOM 4512 O O . VAL A 1 568 ? -35.000 25.601 34.390 1.00 59.53 568 VAL A O 1
ATOM 4515 N N . ALA A 1 569 ? -33.111 26.796 34.200 1.00 60.91 569 ALA A N 1
ATOM 4516 C CA . ALA A 1 569 ? -33.611 27.999 34.866 1.00 60.91 569 ALA A CA 1
ATOM 4517 C C . ALA A 1 569 ? -34.881 28.563 34.204 1.00 60.91 569 ALA A C 1
ATOM 4519 O O . ALA A 1 569 ? -35.823 28.930 34.899 1.00 60.91 569 ALA A O 1
ATOM 4520 N N . PHE A 1 570 ? -34.952 28.581 32.865 1.00 68.69 570 PHE A N 1
ATOM 4521 C CA . PHE A 1 570 ? -36.154 29.021 32.145 1.00 68.69 570 PHE A CA 1
ATOM 4522 C C . PHE A 1 570 ? -37.374 28.129 32.437 1.00 68.69 570 PHE A C 1
ATOM 4524 O O . PHE A 1 570 ? -38.481 28.636 32.592 1.00 68.69 570 PHE A O 1
ATOM 4531 N N . ALA A 1 571 ? -37.179 26.808 32.515 1.00 64.88 571 ALA A N 1
ATOM 4532 C CA . ALA A 1 571 ? -38.251 25.857 32.805 1.00 64.88 571 ALA A CA 1
ATOM 4533 C C . ALA A 1 571 ? -38.665 25.861 34.288 1.00 64.88 571 ALA A C 1
ATOM 4535 O O . ALA A 1 571 ? -39.857 25.792 34.581 1.00 64.88 571 ALA A O 1
ATOM 4536 N N . ASP A 1 572 ? -37.702 25.978 35.207 1.00 67.88 572 ASP A N 1
ATOM 4537 C CA . ASP A 1 572 ? -37.939 26.022 36.655 1.00 67.88 572 ASP A CA 1
ATOM 4538 C C . ASP A 1 572 ? -38.656 27.314 37.082 1.00 67.88 572 ASP A C 1
ATOM 4540 O O . ASP A 1 572 ? -39.448 27.293 38.020 1.00 67.88 572 ASP A O 1
ATOM 4544 N N . ALA A 1 573 ? -38.450 28.416 36.351 1.00 64.69 573 ALA A N 1
ATOM 4545 C CA . ALA A 1 573 ? -39.167 29.679 36.537 1.00 64.69 573 ALA A CA 1
ATOM 4546 C C . ALA A 1 573 ? -40.611 29.672 35.989 1.00 64.69 573 ALA A C 1
ATOM 4548 O O . ALA A 1 573 ? -41.278 30.703 36.003 1.00 64.69 573 ALA A O 1
ATOM 4549 N N . GLY A 1 574 ? -41.093 28.547 35.445 1.00 67.62 574 GLY A N 1
ATOM 4550 C CA . GLY A 1 574 ? -42.456 28.432 34.912 1.00 67.62 574 GLY A CA 1
ATOM 4551 C C . GLY A 1 574 ? -42.726 29.267 33.653 1.00 67.62 574 GLY A C 1
ATOM 4552 O O . GLY A 1 574 ? -43.879 29.403 33.244 1.00 67.62 574 GLY A O 1
ATOM 4553 N N . LEU A 1 575 ? -41.684 29.814 33.016 1.00 73.94 575 LEU A N 1
ATOM 4554 C CA . LEU A 1 575 ? -41.812 30.650 31.826 1.00 73.94 575 LEU A CA 1
ATOM 4555 C C . LEU A 1 575 ? -42.070 29.788 30.583 1.00 73.94 575 LEU A C 1
ATOM 4557 O O . LEU A 1 575 ? -41.363 28.823 30.291 1.00 73.94 575 LEU A O 1
ATOM 4561 N N . ILE A 1 576 ? -43.079 30.164 29.801 1.00 75.56 576 ILE A N 1
ATOM 4562 C CA . ILE A 1 576 ? -43.469 29.501 28.559 1.00 75.56 576 ILE A CA 1
ATOM 4563 C C . ILE A 1 576 ? -43.486 30.535 27.438 1.00 75.56 576 ILE A C 1
ATOM 4565 O O . ILE A 1 576 ? -44.353 31.408 27.377 1.00 75.56 576 ILE A O 1
ATOM 4569 N N . LEU A 1 577 ? -42.554 30.393 26.493 1.00 77.62 577 LEU A N 1
ATOM 4570 C CA . LEU A 1 577 ? -42.583 31.147 25.244 1.00 77.62 577 LEU A CA 1
ATOM 4571 C C . LEU A 1 577 ? -43.479 30.420 24.238 1.00 77.62 577 LEU A C 1
ATOM 4573 O O . LEU A 1 577 ? -43.145 29.337 23.755 1.00 77.62 577 LEU A O 1
ATOM 4577 N N . SER A 1 578 ? -44.611 31.026 23.901 1.00 74.81 578 SER A N 1
ATOM 4578 C CA . SER A 1 578 ? -45.578 30.476 22.953 1.00 74.81 578 SER A CA 1
ATOM 4579 C C . SER A 1 578 ? -45.742 31.382 21.737 1.00 74.81 578 SER A C 1
ATOM 4581 O O . SER A 1 578 ? -45.599 32.601 21.818 1.00 74.81 578 SER A O 1
ATOM 4583 N N . ALA A 1 579 ? -46.045 30.778 20.589 1.00 73.38 579 ALA A N 1
ATOM 4584 C CA . ALA A 1 579 ? -46.372 31.504 19.371 1.00 73.38 579 ALA A CA 1
ATOM 4585 C C . ALA A 1 579 ? -47.852 31.313 19.040 1.00 73.38 579 ALA A C 1
ATOM 4587 O O . ALA A 1 579 ? -48.334 30.182 18.969 1.00 73.38 579 ALA A O 1
ATOM 4588 N N . GLN A 1 580 ? -48.564 32.413 18.816 1.00 72.81 580 GLN A N 1
ATOM 4589 C CA . GLN A 1 580 ? -49.967 32.424 18.416 1.00 72.81 580 GLN A CA 1
ATOM 4590 C C . GLN A 1 580 ? -50.134 33.128 17.067 1.00 72.81 580 GLN A C 1
ATOM 4592 O O . GLN A 1 580 ? -49.401 34.054 16.722 1.00 72.81 580 GLN A O 1
ATOM 4597 N N . LEU A 1 581 ? -51.118 32.688 16.286 1.00 68.12 581 LEU A N 1
ATOM 4598 C CA . LEU A 1 581 ? -51.512 33.363 15.051 1.00 68.12 581 LEU A CA 1
ATOM 4599 C C . LEU A 1 581 ? -52.432 34.544 15.391 1.00 68.12 581 LEU A C 1
ATOM 4601 O O . LEU A 1 581 ? -53.378 34.393 16.164 1.00 68.12 581 LEU A O 1
ATOM 4605 N N . GLY A 1 582 ? -52.167 35.717 14.810 1.00 57.22 582 GLY A N 1
ATOM 4606 C CA . GLY A 1 582 ? -52.989 36.913 15.019 1.00 57.22 582 GLY A CA 1
ATOM 4607 C C . GLY A 1 582 ? -54.442 36.742 14.541 1.00 57.22 582 GLY A C 1
ATOM 4608 O O . GLY A 1 582 ? -54.733 35.919 13.673 1.00 57.22 582 GLY A O 1
ATOM 4609 N N . ARG A 1 583 ? -55.375 37.555 15.069 1.00 52.19 583 ARG A N 1
ATOM 4610 C CA . ARG A 1 583 ? -56.828 37.476 14.768 1.00 52.19 583 ARG A CA 1
ATOM 4611 C C . ARG A 1 583 ? -57.188 37.605 13.275 1.00 52.19 583 ARG A C 1
ATOM 4613 O O . ARG A 1 583 ? -58.243 37.123 12.882 1.00 52.19 583 ARG A O 1
ATOM 4620 N N . SER A 1 584 ? -56.337 38.217 12.449 1.00 53.19 584 SER A N 1
ATOM 4621 C CA . SER A 1 584 ? -56.500 38.316 10.986 1.00 53.19 584 SER A CA 1
ATOM 4622 C C . SER A 1 584 ? -55.950 37.103 10.212 1.00 53.19 584 SER A C 1
ATOM 4624 O O . SER A 1 584 ? -55.971 37.110 8.984 1.00 53.19 584 SER A O 1
ATOM 4626 N N . GLN A 1 585 ? -55.414 36.085 10.902 1.00 52.75 585 GLN A N 1
ATOM 4627 C CA . GLN A 1 585 ? -54.638 34.966 10.338 1.00 52.75 585 GLN A CA 1
ATOM 4628 C C . GLN A 1 585 ? -53.457 35.378 9.437 1.00 52.75 585 GLN A C 1
ATOM 4630 O O . GLN A 1 585 ? -52.902 34.560 8.703 1.00 52.75 585 GLN A O 1
ATOM 4635 N N . GLN A 1 586 ? -53.030 36.637 9.531 1.00 52.47 586 GLN A N 1
ATOM 4636 C CA . GLN A 1 586 ? -51.831 37.165 8.898 1.00 52.47 586 GLN A CA 1
ATOM 4637 C C . GLN A 1 586 ? -50.927 37.699 10.007 1.00 52.47 586 GLN A C 1
ATOM 4639 O O . GLN A 1 586 ? -51.204 38.743 10.591 1.00 52.47 586 GLN A O 1
ATOM 4644 N N . GLY A 1 587 ? -49.884 36.937 10.335 1.00 58.06 587 GLY A N 1
ATOM 4645 C CA . GLY A 1 587 ? -48.859 37.331 11.300 1.00 58.06 587 GLY A CA 1
ATOM 4646 C C . GLY A 1 587 ? -48.725 36.405 12.510 1.00 58.06 587 GLY A C 1
ATOM 4647 O O . GLY A 1 587 ? -49.692 35.782 12.960 1.00 58.06 587 GLY A O 1
ATOM 4648 N N . LEU A 1 588 ? -47.490 36.309 13.006 1.00 72.44 588 LEU A N 1
ATOM 4649 C CA . LEU A 1 588 ? -47.105 35.545 14.189 1.00 72.44 588 LEU A CA 1
ATOM 4650 C C . LEU A 1 588 ? -46.953 36.507 15.373 1.00 72.44 588 LEU A C 1
ATOM 4652 O O . LEU A 1 588 ? -46.277 37.524 15.245 1.00 72.44 588 LEU A O 1
ATOM 4656 N N . ARG A 1 589 ? -47.549 36.181 16.519 1.00 77.50 589 ARG A N 1
ATOM 4657 C CA . ARG A 1 589 ? -47.336 36.890 17.785 1.00 77.50 589 ARG A CA 1
ATOM 4658 C C . ARG A 1 589 ? -46.669 35.967 18.782 1.00 77.50 589 ARG A C 1
ATOM 4660 O O . ARG A 1 589 ? -47.104 34.827 18.944 1.00 77.50 589 ARG A O 1
ATOM 4667 N N . LEU A 1 590 ? -45.626 36.453 19.441 1.00 77.88 590 LEU A N 1
ATOM 4668 C CA . LEU A 1 590 ? -44.980 35.729 20.528 1.00 77.88 590 LEU A CA 1
ATOM 4669 C C . LEU A 1 590 ? -45.497 36.242 21.867 1.00 77.88 590 LEU A C 1
ATOM 4671 O O . LEU A 1 590 ? -45.559 37.446 22.098 1.00 77.88 590 LEU A O 1
ATOM 4675 N N . HIS A 1 591 ? -45.863 35.302 22.729 1.00 77.62 591 HIS A N 1
ATOM 4676 C CA . HIS A 1 591 ? -46.311 35.546 24.091 1.00 77.62 591 HIS A CA 1
ATOM 4677 C C . HIS A 1 591 ? -45.346 34.859 25.048 1.00 77.62 591 HIS A C 1
ATOM 4679 O O . HIS A 1 591 ? -45.073 33.664 24.893 1.00 77.62 591 HIS A O 1
ATOM 4685 N N . LEU A 1 592 ? -44.854 35.606 26.029 1.00 78.56 592 LEU A N 1
ATOM 4686 C CA . LEU A 1 592 ? -44.145 35.054 27.170 1.00 78.56 592 LEU A CA 1
ATOM 4687 C C . LEU A 1 592 ? -45.149 34.949 28.320 1.00 78.56 592 LEU A C 1
ATOM 4689 O O . LEU A 1 592 ? -45.586 35.962 28.850 1.00 78.56 592 LEU A O 1
ATOM 4693 N N . ASN A 1 593 ? -45.560 33.727 28.650 1.00 74.06 593 ASN A N 1
ATOM 4694 C CA . ASN A 1 593 ? -46.474 33.468 29.759 1.00 74.06 593 ASN A CA 1
ATOM 4695 C C . ASN A 1 593 ? -45.667 32.958 30.957 1.00 74.06 593 ASN A C 1
ATOM 4697 O O . ASN A 1 593 ? -44.795 32.110 30.782 1.00 74.06 593 ASN A O 1
ATOM 4701 N N . GLY A 1 594 ? -45.979 33.435 32.153 1.00 69.31 594 GLY A N 1
ATOM 4702 C CA . GLY A 1 594 ? -45.394 33.021 33.429 1.00 69.31 594 GLY A CA 1
ATOM 4703 C C . GLY A 1 594 ? -46.345 33.388 34.566 1.00 69.31 594 GLY A C 1
ATOM 4704 O O . GLY A 1 594 ? -47.405 33.955 34.297 1.00 69.31 594 GLY A O 1
ATOM 4705 N N . ASP A 1 595 ? -45.991 33.074 35.811 1.00 63.09 595 ASP A N 1
ATOM 4706 C CA . ASP A 1 595 ? -46.750 33.564 36.967 1.00 63.09 595 ASP A CA 1
ATOM 4707 C C . ASP A 1 595 ? -46.660 35.103 37.031 1.00 63.09 595 ASP A C 1
ATOM 4709 O O . ASP A 1 595 ? -45.577 35.666 36.854 1.00 63.09 595 ASP A O 1
ATOM 4713 N N . ASP A 1 596 ? -47.792 35.784 37.255 1.00 55.69 596 ASP A N 1
ATOM 4714 C CA . ASP A 1 596 ? -47.925 37.252 37.137 1.00 55.69 596 ASP A CA 1
ATOM 4715 C C . ASP A 1 596 ? -46.931 38.038 38.024 1.00 55.69 596 ASP A C 1
ATOM 4717 O O . ASP A 1 596 ? -46.563 39.163 37.684 1.00 55.69 596 ASP A O 1
ATOM 4721 N N . ASP A 1 597 ? -46.441 37.433 39.114 1.00 56.41 597 ASP A N 1
ATOM 4722 C CA . ASP A 1 597 ? -45.437 38.016 40.016 1.00 56.41 597 ASP A CA 1
ATOM 4723 C C . ASP A 1 597 ? -44.013 38.055 39.409 1.00 56.41 597 ASP A C 1
ATOM 4725 O O . ASP A 1 597 ? -43.219 38.909 39.789 1.00 56.41 597 ASP A O 1
ATOM 4729 N N . ILE A 1 598 ? -43.687 37.188 38.439 1.00 59.81 598 ILE A N 1
ATOM 4730 C CA . ILE A 1 598 ? -42.336 37.046 37.848 1.00 59.81 598 ILE A CA 1
ATOM 4731 C C . ILE A 1 598 ? -42.107 38.044 36.697 1.00 59.81 598 ILE A C 1
ATOM 4733 O O . ILE A 1 598 ? -40.981 38.457 36.411 1.00 59.81 598 ILE A O 1
ATOM 4737 N N . ILE A 1 599 ? -43.174 38.442 35.996 1.00 58.25 599 ILE A N 1
ATOM 4738 C CA . ILE A 1 599 ? -43.062 39.146 34.706 1.00 58.25 599 ILE A CA 1
ATOM 4739 C C . ILE A 1 599 ? -42.732 40.642 34.878 1.00 58.25 599 ILE A C 1
ATOM 4741 O O . ILE A 1 599 ? -42.170 41.251 33.967 1.00 58.25 599 ILE A O 1
ATOM 4745 N N . ALA A 1 600 ? -43.042 41.249 36.028 1.00 54.97 600 ALA A N 1
ATOM 4746 C CA . ALA A 1 600 ? -43.060 42.709 36.160 1.00 54.97 600 ALA A CA 1
ATOM 4747 C C . ALA A 1 600 ? -41.807 43.356 36.793 1.00 54.97 600 ALA A C 1
ATOM 4749 O O . ALA A 1 600 ? -41.615 44.557 36.592 1.00 54.97 600 ALA A O 1
ATOM 4750 N N . SER A 1 601 ? -40.949 42.626 37.521 1.00 56.88 601 SER A N 1
ATOM 4751 C CA . SER A 1 601 ? -39.755 43.222 38.167 1.00 56.88 601 SER A CA 1
ATOM 4752 C C . SER A 1 601 ? -38.422 42.510 37.931 1.00 56.88 601 SER A C 1
ATOM 4754 O O . SER A 1 601 ? -37.383 43.151 38.095 1.00 56.88 601 SER A O 1
ATOM 4756 N N . ASP A 1 602 ? -38.427 41.246 37.496 1.00 65.44 602 ASP A N 1
ATOM 4757 C CA . ASP A 1 602 ? -37.235 40.390 37.630 1.00 65.44 602 ASP A CA 1
ATOM 4758 C C . ASP A 1 602 ? -36.581 40.029 36.281 1.00 65.44 602 ASP A C 1
ATOM 4760 O O . ASP A 1 602 ? -35.457 39.519 36.242 1.00 65.44 602 ASP A O 1
ATOM 4764 N N . LEU A 1 603 ? -37.249 40.340 35.160 1.00 74.25 603 LEU A N 1
ATOM 4765 C CA . LEU A 1 603 ? -36.780 40.100 33.789 1.00 74.25 603 LEU A CA 1
ATOM 4766 C C . LEU A 1 603 ? -36.190 41.365 33.154 1.00 74.25 603 LEU A C 1
ATOM 4768 O O . LEU A 1 603 ? -36.872 42.381 33.027 1.00 74.25 603 LEU A O 1
ATOM 4772 N N . TYR A 1 604 ? -34.942 41.299 32.679 1.00 77.50 604 TYR A N 1
ATOM 4773 C CA . TYR A 1 604 ? -34.297 42.419 31.979 1.00 77.50 604 TYR A CA 1
ATOM 4774 C C . TYR A 1 604 ? -33.344 41.977 30.848 1.00 77.50 604 TYR A C 1
ATOM 4776 O O . TYR A 1 604 ? -32.896 40.830 30.792 1.00 77.50 604 TYR A O 1
ATOM 4784 N N . ASP A 1 605 ? -33.050 42.909 29.925 1.00 79.62 605 ASP A N 1
ATOM 4785 C CA . ASP A 1 605 ? -32.244 42.717 28.693 1.00 79.62 605 ASP A CA 1
ATOM 4786 C C . ASP A 1 605 ? -32.733 41.553 27.809 1.00 79.62 605 ASP A C 1
ATOM 4788 O O . ASP A 1 605 ? -31.953 40.748 27.295 1.00 79.62 605 ASP A O 1
ATOM 4792 N N . LEU A 1 606 ? -34.054 41.450 27.634 1.00 81.31 606 LEU A N 1
ATOM 4793 C CA . LEU A 1 606 ? -34.661 40.434 26.781 1.00 81.31 606 LEU A CA 1
ATOM 4794 C C . LEU A 1 606 ? -34.389 40.726 25.301 1.00 81.31 606 LEU A C 1
ATOM 4796 O O . LEU A 1 606 ? -34.781 41.755 24.747 1.00 81.31 606 LEU A O 1
ATOM 4800 N N . ARG A 1 607 ? -33.747 39.769 24.632 1.00 83.12 607 ARG A N 1
ATOM 4801 C CA . ARG A 1 607 ? -33.438 39.812 23.202 1.00 83.12 607 ARG A CA 1
ATOM 4802 C C . ARG A 1 607 ? -33.958 38.571 22.510 1.00 83.12 607 ARG A C 1
ATOM 4804 O O . ARG A 1 607 ? -33.707 37.447 22.940 1.00 83.12 607 ARG A O 1
ATOM 4811 N N . LEU A 1 608 ? -34.641 38.782 21.396 1.00 82.44 608 LEU A N 1
ATOM 4812 C CA . LEU A 1 608 ? -35.168 37.730 20.552 1.00 82.44 608 LEU A CA 1
ATOM 4813 C C . LEU A 1 608 ? -34.371 37.659 19.250 1.00 82.44 608 LEU A C 1
ATOM 4815 O O . LEU A 1 608 ? -34.431 38.557 18.410 1.00 82.44 608 LEU A O 1
ATOM 4819 N N . HIS A 1 609 ? -33.650 36.561 19.061 1.00 82.75 609 HIS A N 1
ATOM 4820 C CA . HIS A 1 609 ? -32.990 36.253 17.802 1.00 82.75 609 HIS A CA 1
ATOM 4821 C C . HIS A 1 609 ? -33.897 35.382 16.929 1.00 82.75 609 HIS A C 1
ATOM 4823 O O . HIS A 1 609 ? -34.212 34.243 17.283 1.00 82.75 609 HIS A O 1
ATOM 4829 N N . CYS A 1 610 ? -34.307 35.909 15.781 1.00 81.69 610 CYS A N 1
ATOM 4830 C CA . CYS A 1 610 ? -35.147 35.231 14.801 1.00 81.69 610 CYS A CA 1
ATOM 4831 C C . CYS A 1 610 ? -34.278 34.854 13.603 1.00 81.69 610 CYS A C 1
ATOM 4833 O O . CYS A 1 610 ? -33.731 35.745 12.960 1.00 81.69 610 CYS A O 1
ATOM 4835 N N . TYR A 1 611 ? -34.163 33.567 13.279 1.00 81.31 611 TYR A N 1
ATOM 4836 C CA . TYR A 1 611 ? -33.395 33.128 12.112 1.00 81.31 611 TYR A CA 1
ATOM 4837 C C . TYR A 1 611 ? -34.161 32.118 11.264 1.00 81.31 611 TYR A C 1
ATOM 4839 O O . TYR A 1 611 ? -35.006 31.359 11.765 1.00 81.31 611 TYR A O 1
ATOM 4847 N N . ARG A 1 612 ? -33.853 32.093 9.964 1.00 77.88 612 ARG A N 1
ATOM 4848 C CA . ARG A 1 612 ? -34.474 31.168 9.012 1.00 77.88 612 ARG A CA 1
ATOM 4849 C C . ARG A 1 612 ? -33.440 30.155 8.513 1.00 77.88 612 ARG A C 1
ATOM 4851 O O . ARG A 1 612 ? -32.544 30.531 7.765 1.00 77.88 612 ARG A O 1
ATOM 4858 N N . PRO A 1 613 ? -33.588 28.847 8.813 1.00 72.69 613 PRO A N 1
ATOM 4859 C CA . PRO A 1 613 ? -32.572 27.840 8.476 1.00 72.69 613 PRO A CA 1
ATOM 4860 C C . PRO A 1 613 ? -32.187 27.763 6.990 1.00 72.69 613 PRO A C 1
ATOM 4862 O O . PRO A 1 613 ? -31.077 27.356 6.663 1.00 72.69 613 PRO A O 1
ATOM 4865 N N . ASN A 1 614 ? -33.105 28.147 6.097 1.00 70.31 614 ASN A N 1
ATOM 4866 C CA . ASN A 1 614 ? -32.924 28.077 4.646 1.00 70.31 614 ASN A CA 1
ATOM 4867 C C . ASN A 1 614 ? -32.624 29.441 3.995 1.00 70.31 614 ASN A C 1
ATOM 4869 O O . ASN A 1 614 ? -32.491 29.495 2.775 1.00 70.31 614 ASN A O 1
ATOM 4873 N N . ASP A 1 615 ? -32.564 30.531 4.767 1.00 68.94 615 ASP A N 1
ATOM 4874 C CA . ASP A 1 615 ? -32.288 31.882 4.261 1.00 68.94 615 ASP A CA 1
ATOM 4875 C C . ASP A 1 615 ? -31.536 32.712 5.322 1.00 68.94 615 ASP A C 1
ATOM 4877 O O . ASP A 1 615 ? -32.162 33.465 6.070 1.00 68.94 615 ASP A O 1
ATOM 4881 N N . PRO A 1 616 ? -30.198 32.580 5.404 1.00 62.56 616 PRO A N 1
ATOM 4882 C CA . PRO A 1 616 ? -29.386 33.249 6.426 1.00 62.56 616 PRO A CA 1
ATOM 4883 C C . PRO A 1 616 ? -29.394 34.782 6.336 1.00 62.56 616 PRO A C 1
ATOM 4885 O O . PRO A 1 616 ? -28.965 35.457 7.264 1.00 62.56 616 PRO A O 1
ATOM 4888 N N . GLN A 1 617 ? -29.843 35.360 5.214 1.00 65.62 617 GLN A N 1
ATOM 4889 C CA . GLN A 1 617 ? -29.952 36.818 5.069 1.00 65.62 617 GLN A CA 1
ATOM 4890 C C . GLN A 1 617 ? -31.221 37.387 5.722 1.00 65.62 617 GLN A C 1
ATOM 4892 O O . GLN A 1 617 ? -31.394 38.604 5.765 1.00 65.62 617 GLN A O 1
ATOM 4897 N N . ALA A 1 618 ? -32.111 36.525 6.219 1.00 60.06 618 ALA A N 1
ATOM 4898 C CA . ALA A 1 618 ? -33.359 36.912 6.863 1.00 60.06 618 ALA A CA 1
ATOM 4899 C C . ALA A 1 618 ? -33.254 37.009 8.400 1.00 60.06 618 ALA A C 1
ATOM 4901 O O . ALA A 1 618 ? -34.270 37.256 9.056 1.00 60.06 618 ALA A O 1
ATOM 4902 N N . ASP A 1 619 ? -32.058 36.821 8.963 1.00 76.56 619 ASP A N 1
ATOM 4903 C CA . ASP A 1 619 ? -31.814 36.781 10.405 1.00 76.56 619 ASP A CA 1
ATOM 4904 C C . ASP A 1 619 ? -31.925 38.176 11.040 1.00 76.56 619 ASP A C 1
ATOM 4906 O O . ASP A 1 619 ? -31.433 39.173 10.505 1.00 76.56 619 ASP A O 1
ATOM 4910 N N . ARG A 1 620 ? -32.606 38.263 12.186 1.00 78.12 620 ARG A N 1
ATOM 4911 C CA . ARG A 1 620 ? -32.884 39.521 12.892 1.00 78.12 620 ARG A CA 1
ATOM 4912 C C . ARG A 1 620 ? -32.741 39.356 14.397 1.00 78.12 620 ARG A C 1
ATOM 4914 O O . ARG A 1 620 ? -33.187 38.361 14.964 1.00 78.12 620 ARG A O 1
ATOM 4921 N N . LEU A 1 621 ? -32.192 40.378 15.048 1.00 80.56 621 LEU A N 1
ATOM 4922 C CA . LEU A 1 621 ? -32.185 40.518 16.502 1.00 80.56 621 LEU A CA 1
ATOM 4923 C C . LEU A 1 621 ? -33.146 41.642 16.893 1.00 80.56 621 LEU A C 1
ATOM 4925 O O . LEU A 1 621 ? -33.020 42.757 16.391 1.00 80.56 621 LEU A O 1
ATOM 4929 N N . ILE A 1 622 ? -34.101 41.342 17.768 1.00 80.31 622 ILE A N 1
ATOM 4930 C CA . ILE A 1 622 ? -35.147 42.269 18.211 1.00 80.31 622 ILE A CA 1
ATOM 4931 C C . ILE A 1 622 ? -35.045 42.403 19.733 1.00 80.31 622 ILE A C 1
ATOM 4933 O O . ILE A 1 622 ? -35.005 41.392 20.433 1.00 80.31 622 ILE A O 1
ATOM 4937 N N . ALA A 1 623 ? -34.972 43.633 20.245 1.00 79.56 623 ALA A N 1
ATOM 4938 C CA . ALA A 1 623 ? -35.094 43.897 21.679 1.00 79.56 623 ALA A CA 1
ATOM 4939 C C . ALA A 1 623 ? -36.572 43.792 22.089 1.00 79.56 623 ALA A C 1
ATOM 4941 O O . ALA A 1 623 ? -37.441 44.296 21.375 1.00 79.56 623 ALA A O 1
ATOM 4942 N N . TRP A 1 624 ? -36.858 43.099 23.191 1.00 80.75 624 TRP A N 1
ATOM 4943 C CA . TRP A 1 624 ? -38.214 42.931 23.714 1.00 80.75 624 TRP A CA 1
ATOM 4944 C C . TRP A 1 624 ? -38.332 43.686 25.037 1.00 80.75 624 TRP A C 1
ATOM 4946 O O . TRP A 1 624 ? -38.147 43.121 26.110 1.00 80.75 624 TRP A O 1
ATOM 4956 N N . ASP A 1 625 ? -38.603 44.986 24.930 1.00 75.00 625 ASP A N 1
ATOM 4957 C CA . ASP A 1 625 ? -38.508 45.922 26.058 1.00 75.00 625 ASP A CA 1
ATOM 4958 C C . ASP A 1 625 ? -39.624 45.745 27.105 1.00 75.00 625 ASP A C 1
ATOM 4960 O O . ASP A 1 625 ? -39.417 46.056 28.274 1.00 75.00 625 ASP A O 1
ATOM 4964 N N . ASP A 1 626 ? -40.794 45.233 26.701 1.00 75.00 626 ASP A N 1
ATOM 4965 C CA . ASP A 1 626 ? -41.933 44.962 27.588 1.00 75.00 626 ASP A CA 1
ATOM 4966 C C . ASP A 1 626 ? -42.426 43.507 27.420 1.00 75.00 626 ASP A C 1
ATOM 4968 O O . ASP A 1 626 ? -43.169 43.217 26.472 1.00 75.00 626 ASP A O 1
ATOM 4972 N N . PRO A 1 627 ? -42.027 42.573 28.310 1.00 70.31 627 PRO A N 1
ATOM 4973 C CA . PRO A 1 627 ? -42.414 41.163 28.226 1.00 70.31 627 PRO A CA 1
ATOM 4974 C C . PRO A 1 627 ? -43.902 40.910 28.499 1.00 70.31 627 PRO A C 1
ATOM 4976 O O . PRO A 1 627 ? -44.398 39.840 28.146 1.00 70.31 627 PRO A O 1
ATOM 4979 N N . THR A 1 628 ? -44.625 41.872 29.088 1.00 69.94 628 THR A N 1
ATOM 4980 C CA . THR A 1 628 ? -46.075 41.753 29.328 1.00 69.94 628 THR A CA 1
ATOM 4981 C C . THR A 1 628 ? -46.888 41.949 28.047 1.00 69.94 628 THR A C 1
ATOM 4983 O O . THR A 1 628 ? -48.027 41.486 27.937 1.00 69.94 628 THR A O 1
ATOM 4986 N N . GLN A 1 629 ? -46.299 42.602 27.041 1.00 76.88 629 GLN A N 1
ATOM 4987 C CA . GLN A 1 629 ? -46.914 42.804 25.738 1.00 76.88 629 GLN A CA 1
ATOM 4988 C C . GLN A 1 629 ? -46.442 41.753 24.737 1.00 76.88 629 GLN A C 1
ATOM 4990 O O . GLN A 1 629 ? -45.261 41.423 24.631 1.00 76.88 629 GLN A O 1
ATOM 4995 N N . ALA A 1 630 ? -47.388 41.241 23.950 1.00 77.19 630 ALA A N 1
ATOM 4996 C CA . ALA A 1 630 ? -47.081 40.303 22.881 1.00 77.19 630 ALA A CA 1
ATOM 4997 C C . ALA A 1 630 ? -46.243 40.982 21.789 1.00 77.19 630 ALA A C 1
ATOM 4999 O O . ALA A 1 630 ? -46.625 42.036 21.275 1.00 77.19 630 ALA A O 1
ATOM 5000 N N . LEU A 1 631 ? -45.148 40.341 21.379 1.00 80.19 631 LEU A N 1
ATOM 5001 C CA . LEU A 1 631 ? -44.307 40.843 20.299 1.00 80.19 631 LEU A CA 1
ATOM 5002 C C . LEU A 1 631 ? -44.937 40.484 18.946 1.00 80.19 631 LEU A C 1
ATOM 5004 O O . LEU A 1 631 ? -45.065 39.303 18.602 1.00 80.19 631 LEU A O 1
ATOM 5008 N N . ASP A 1 632 ? -45.350 41.501 18.187 1.00 78.50 632 ASP A N 1
ATOM 5009 C CA . ASP A 1 632 ? -45.959 41.330 16.865 1.00 78.50 632 ASP A CA 1
ATOM 5010 C C . ASP A 1 632 ? -44.873 41.195 15.784 1.00 78.50 632 ASP A C 1
ATOM 5012 O O . ASP A 1 632 ? -44.106 42.122 15.537 1.00 78.50 632 ASP A O 1
ATOM 5016 N N . LEU A 1 633 ? -44.811 40.023 15.147 1.00 76.25 633 LEU A N 1
ATOM 5017 C CA . LEU A 1 633 ? -43.862 39.668 14.085 1.00 76.25 633 LEU A CA 1
ATOM 5018 C C . LEU A 1 633 ? -44.596 39.421 12.758 1.00 76.25 633 LEU A C 1
ATOM 5020 O O . LEU A 1 633 ? -44.291 38.496 11.996 1.00 76.25 633 LEU A O 1
ATOM 5024 N N . SER A 1 634 ? -45.635 40.215 12.500 1.00 68.31 634 SER A N 1
ATOM 5025 C CA . SER A 1 634 ? -46.471 40.131 11.296 1.00 68.31 634 SER A CA 1
ATOM 5026 C C . SER A 1 634 ? -45.747 40.460 9.988 1.00 68.31 634 SER A C 1
ATOM 5028 O O . SER A 1 634 ? -46.252 40.131 8.916 1.00 68.31 634 SER A O 1
ATOM 5030 N N . ASP A 1 635 ? -44.553 41.038 10.054 1.00 67.81 635 ASP A N 1
ATOM 5031 C CA . ASP A 1 635 ? -43.702 41.354 8.909 1.00 67.81 635 ASP A CA 1
ATOM 5032 C C . ASP A 1 635 ? -42.825 40.173 8.436 1.00 67.81 635 ASP A C 1
ATOM 5034 O O . ASP A 1 635 ? -42.180 40.255 7.383 1.00 67.81 635 ASP A O 1
ATOM 5038 N N . LEU A 1 636 ? -42.806 39.054 9.170 1.00 71.31 636 LEU A N 1
ATOM 5039 C CA . LEU A 1 636 ? -42.052 37.862 8.783 1.00 71.31 636 LEU A CA 1
ATOM 5040 C C . LEU A 1 636 ? -42.665 37.157 7.564 1.00 71.31 636 LEU A C 1
ATOM 5042 O O . LEU A 1 636 ? -43.867 36.903 7.472 1.00 71.31 636 LEU A O 1
ATOM 5046 N N . ARG A 1 637 ? -41.800 36.765 6.620 1.00 69.75 637 ARG A N 1
ATOM 5047 C CA . ARG A 1 637 ? -42.196 35.990 5.431 1.00 69.75 637 ARG A CA 1
ATOM 5048 C C . ARG A 1 637 ? -42.667 34.586 5.808 1.00 69.75 637 ARG A C 1
ATOM 5050 O O . ARG A 1 637 ? -42.172 33.992 6.766 1.00 69.75 637 ARG A O 1
ATOM 5057 N N . ALA A 1 638 ? -43.536 34.010 4.976 1.00 70.06 638 ALA A N 1
ATOM 5058 C CA . ALA A 1 638 ? -44.064 32.677 5.229 1.00 70.06 638 ALA A CA 1
ATOM 5059 C C . ALA A 1 638 ? -42.981 31.576 5.215 1.00 70.06 638 ALA A C 1
ATOM 5061 O O . ALA A 1 638 ? -42.110 31.562 4.334 1.00 70.06 638 ALA A O 1
ATOM 5062 N N . GLY A 1 639 ? -43.041 30.644 6.172 1.00 70.62 639 GLY A N 1
ATOM 5063 C CA . GLY A 1 639 ? -42.103 29.524 6.309 1.00 70.62 639 GLY A CA 1
ATOM 5064 C C . GLY A 1 639 ? -41.751 29.147 7.752 1.00 70.62 639 GLY A C 1
ATOM 5065 O O . GLY A 1 639 ? -42.269 29.727 8.703 1.00 70.62 639 GLY A O 1
ATOM 5066 N N . LEU A 1 640 ? -40.839 28.178 7.905 1.00 75.44 640 LEU A N 1
ATOM 5067 C CA . LEU A 1 640 ? -40.295 27.755 9.199 1.00 75.44 640 LEU A CA 1
ATOM 5068 C C . LEU A 1 640 ? -39.278 28.773 9.729 1.00 75.44 640 LEU A C 1
ATOM 5070 O O . LEU A 1 640 ? -38.285 29.058 9.056 1.00 75.44 640 LEU A O 1
ATOM 5074 N N . TRP A 1 641 ? -39.496 29.227 10.958 1.00 75.94 641 TRP A N 1
ATOM 5075 C CA . TRP A 1 641 ? -38.627 30.138 11.694 1.00 75.94 641 TRP A CA 1
ATOM 5076 C C . TRP A 1 641 ? -38.180 29.524 13.017 1.00 75.94 641 TRP A C 1
ATOM 5078 O O . TRP A 1 641 ? -38.895 28.724 13.632 1.00 75.94 641 TRP A O 1
ATOM 5088 N N . VAL A 1 642 ? -36.983 29.909 13.454 1.00 77.81 642 VAL A N 1
ATOM 5089 C CA . VAL A 1 642 ? -36.446 29.558 14.767 1.00 77.81 642 VAL A CA 1
ATOM 5090 C C . VAL A 1 642 ? -36.239 30.838 15.567 1.00 77.81 642 VAL A C 1
ATOM 5092 O O . VAL A 1 642 ? -35.532 31.746 15.136 1.00 77.81 642 VAL A O 1
ATOM 5095 N N . PHE A 1 643 ? -36.852 30.885 16.741 1.00 80.81 643 PHE A N 1
ATOM 5096 C CA . PHE A 1 643 ? -36.838 32.007 17.667 1.00 80.81 643 PHE A CA 1
ATOM 5097 C C . PHE A 1 643 ? -36.022 31.618 18.888 1.00 80.81 643 PHE A C 1
ATOM 5099 O O . PHE A 1 643 ? -36.317 30.606 19.514 1.00 80.81 643 PHE A O 1
ATOM 5106 N N . THR A 1 644 ? -34.990 32.384 19.222 1.00 82.06 644 THR A N 1
ATOM 5107 C CA . THR A 1 644 ? -34.193 32.181 20.435 1.00 82.06 644 THR A CA 1
ATOM 5108 C C . THR A 1 644 ? -34.300 33.413 21.313 1.00 82.06 644 THR A C 1
ATOM 5110 O O . THR A 1 644 ? -33.777 34.462 20.953 1.00 82.06 644 THR A O 1
ATOM 5113 N N . LEU A 1 645 ? -34.999 33.280 22.436 1.00 82.38 645 LEU A N 1
ATOM 5114 C CA . LEU A 1 645 ? -35.090 34.307 23.465 1.00 82.38 645 LEU A CA 1
ATOM 5115 C C . LEU A 1 645 ? -33.906 34.156 24.420 1.00 82.38 645 LEU A C 1
ATOM 5117 O O . LEU A 1 645 ? -33.614 33.043 24.859 1.00 82.38 645 LEU A O 1
ATOM 5121 N N . THR A 1 646 ? -33.244 35.262 24.732 1.00 82.56 646 THR A N 1
ATOM 5122 C CA . THR A 1 646 ? -32.159 35.361 25.716 1.00 82.56 646 THR A CA 1
ATOM 5123 C C . THR A 1 646 ? -32.403 36.555 26.626 1.00 82.56 646 THR A C 1
ATOM 5125 O O . THR A 1 646 ? -32.847 37.586 26.132 1.00 82.56 646 THR A O 1
ATOM 5128 N N . GLY A 1 647 ? -32.079 36.446 27.910 1.00 83.81 647 GLY A N 1
ATOM 5129 C CA . GLY A 1 647 ? -32.140 37.558 28.862 1.00 83.81 647 GLY A CA 1
ATOM 5130 C C . GLY A 1 647 ? -31.682 37.126 30.249 1.00 83.81 647 GLY A C 1
ATOM 5131 O O . GLY A 1 647 ? -31.018 36.094 30.379 1.00 83.81 647 GLY A O 1
ATOM 5132 N N . TYR A 1 648 ? -32.064 37.887 31.271 1.00 78.25 648 TYR A N 1
ATOM 5133 C CA . TYR A 1 648 ? -31.746 37.590 32.668 1.00 78.25 648 TYR A CA 1
ATOM 5134 C C . TYR A 1 648 ? -33.009 37.561 33.528 1.00 78.25 648 TYR A C 1
ATOM 5136 O O . TYR A 1 648 ? -33.893 38.392 33.333 1.00 78.25 648 TYR A O 1
ATOM 5144 N N . LEU A 1 649 ? -33.054 36.618 34.471 1.00 77.88 649 LEU A N 1
ATOM 5145 C CA . LEU A 1 649 ? -34.041 36.521 35.548 1.00 77.88 649 LEU A CA 1
ATOM 5146 C C . LEU A 1 649 ? -33.288 36.512 36.885 1.00 77.88 649 LEU A C 1
ATOM 5148 O O . LEU A 1 649 ? -32.496 35.597 37.120 1.00 77.88 649 LEU A O 1
ATOM 5152 N N . ASP A 1 650 ? -33.463 37.538 37.721 1.00 73.94 650 ASP A N 1
ATOM 5153 C CA . ASP A 1 650 ? -32.755 37.683 39.011 1.00 73.94 650 ASP A CA 1
ATOM 5154 C C . ASP A 1 650 ? -31.225 37.496 38.917 1.00 73.94 650 ASP A C 1
ATOM 5156 O O . ASP A 1 650 ? -30.572 36.888 39.766 1.00 73.94 650 ASP A O 1
ATOM 5160 N N . GLY A 1 651 ? -30.622 37.988 37.830 1.00 70.12 651 GLY A N 1
ATOM 5161 C CA . GLY A 1 651 ? -29.185 37.845 37.562 1.00 70.12 651 GLY A CA 1
ATOM 5162 C C . GLY A 1 651 ? -28.760 36.482 37.002 1.00 70.12 651 GLY A C 1
ATOM 5163 O O . GLY A 1 651 ? -27.593 36.307 36.648 1.00 70.12 651 GLY A O 1
ATOM 5164 N N . THR A 1 652 ? -29.691 35.540 36.850 1.00 71.88 652 THR A N 1
ATOM 5165 C CA . THR A 1 652 ? -29.459 34.233 36.225 1.00 71.88 652 THR A CA 1
ATOM 5166 C C . THR A 1 652 ? -29.730 34.329 34.722 1.00 71.88 652 THR A C 1
ATOM 5168 O O . THR A 1 652 ? -30.793 34.816 34.328 1.00 71.88 652 THR A O 1
ATOM 5171 N N . PRO A 1 653 ? -28.805 33.901 33.845 1.00 76.06 653 PRO A N 1
ATOM 5172 C CA . PRO A 1 653 ? -29.045 33.931 32.409 1.00 76.06 653 PRO A CA 1
ATOM 5173 C C . PRO A 1 653 ? -30.135 32.926 32.035 1.00 76.06 653 PRO A C 1
ATOM 5175 O O . PRO A 1 653 ? -30.109 31.775 32.468 1.00 76.06 653 PRO A O 1
ATOM 5178 N N . ILE A 1 654 ? -31.064 33.347 31.182 1.00 77.06 654 ILE A N 1
ATOM 5179 C CA . ILE A 1 654 ? -32.127 32.498 30.649 1.00 77.06 654 ILE A CA 1
ATOM 5180 C C . ILE A 1 654 ? -32.056 32.437 29.126 1.00 77.06 654 ILE A C 1
ATOM 5182 O O . ILE A 1 654 ? -31.750 33.424 28.449 1.00 77.06 654 ILE A O 1
ATOM 5186 N N . ARG A 1 655 ? -32.338 31.256 28.566 1.00 78.94 655 ARG A N 1
ATOM 5187 C CA . ARG A 1 655 ? -32.357 31.046 27.115 1.00 78.94 655 ARG A CA 1
ATOM 5188 C C . ARG A 1 655 ? -33.377 29.991 26.718 1.00 78.94 655 ARG A C 1
ATOM 5190 O O . ARG A 1 655 ? -33.336 28.866 27.210 1.00 78.94 655 ARG A O 1
ATOM 5197 N N . HIS A 1 656 ? -34.231 30.317 25.754 1.00 78.12 656 HIS A N 1
ATOM 5198 C CA . HIS A 1 656 ? -35.226 29.387 25.228 1.00 78.12 656 HIS A CA 1
ATOM 5199 C C . HIS A 1 656 ? -35.323 29.457 23.707 1.00 78.12 656 HIS A C 1
ATOM 5201 O O . HIS A 1 656 ? -35.226 30.535 23.122 1.00 78.12 656 HIS A O 1
ATOM 5207 N N . THR A 1 657 ? -35.527 28.310 23.054 1.00 78.25 657 THR A N 1
ATOM 5208 C CA . THR A 1 657 ? -35.620 28.231 21.592 1.00 78.25 657 THR A CA 1
ATOM 5209 C C . THR A 1 657 ? -36.930 27.588 21.1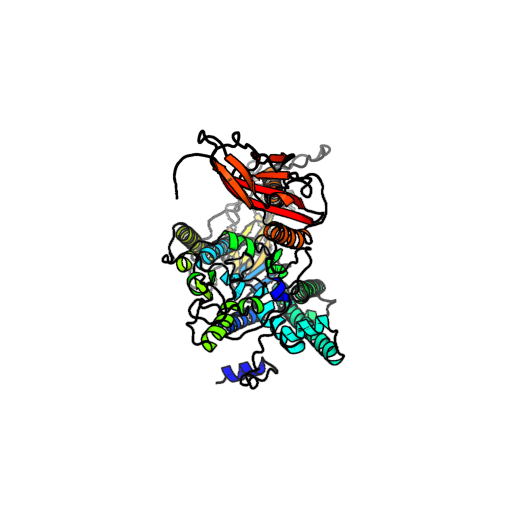59 1.00 78.25 657 THR A C 1
ATOM 5211 O O . THR A 1 657 ? -37.176 26.419 21.441 1.00 78.25 657 THR A O 1
ATOM 5214 N N . LEU A 1 658 ? -37.724 28.334 20.395 1.00 76.94 658 LEU A N 1
ATOM 5215 C CA . LEU A 1 658 ? -38.999 27.909 19.831 1.00 76.94 658 LEU A CA 1
ATOM 5216 C C . LEU A 1 658 ? -38.895 27.801 18.305 1.00 76.94 658 LEU A C 1
ATOM 5218 O O . LEU A 1 658 ? -38.289 28.644 17.646 1.00 76.94 658 LEU A O 1
ATOM 5222 N N . ARG A 1 659 ? -39.517 26.776 17.720 1.00 76.69 659 ARG A N 1
ATOM 5223 C CA . ARG A 1 659 ? -39.687 26.660 16.265 1.00 76.69 659 ARG A CA 1
ATOM 5224 C C . ARG A 1 659 ? -41.151 26.877 15.922 1.00 76.69 659 ARG A C 1
ATOM 5226 O O . ARG A 1 659 ? -41.997 26.150 16.431 1.00 76.69 659 ARG A O 1
ATOM 5233 N N . ALA A 1 660 ? -41.441 27.843 15.059 1.00 69.75 660 ALA A N 1
ATOM 5234 C CA . ALA A 1 660 ? -42.806 28.125 14.626 1.00 69.75 660 ALA A CA 1
ATOM 5235 C C . ALA A 1 660 ? -42.858 28.441 13.129 1.00 69.75 660 ALA A C 1
ATOM 5237 O O . ALA A 1 660 ? -41.874 28.875 12.528 1.00 69.75 660 ALA A O 1
ATOM 5238 N N . HIS A 1 661 ? -44.011 28.186 12.515 1.00 69.31 661 HIS A N 1
ATOM 5239 C CA . HIS A 1 661 ? -44.240 28.432 11.096 1.00 69.31 661 HIS A CA 1
ATOM 5240 C C . HIS A 1 661 ? -45.090 29.697 10.924 1.00 69.31 661 HIS A C 1
ATOM 5242 O O . HIS A 1 661 ? -46.201 29.769 11.446 1.00 69.31 661 HIS A O 1
ATOM 5248 N N . ALA A 1 662 ? -44.585 30.693 10.197 1.00 64.38 662 ALA A N 1
ATOM 5249 C CA . ALA A 1 662 ? -45.346 31.896 9.858 1.00 64.38 662 ALA A CA 1
ATOM 5250 C C . ALA A 1 662 ? -46.138 31.640 8.554 1.00 64.38 662 ALA A C 1
ATOM 5252 O O . ALA A 1 662 ? -45.512 31.321 7.549 1.00 64.38 662 ALA A O 1
ATOM 5253 N N . GLY A 1 663 ? -47.484 31.732 8.565 1.00 57.50 663 GLY A N 1
ATOM 5254 C CA . GLY A 1 663 ? -48.415 31.522 7.417 1.00 57.50 663 GLY A CA 1
ATOM 5255 C C . GLY A 1 663 ? -48.412 30.098 6.804 1.00 57.50 663 GLY A C 1
ATOM 5256 O O . GLY A 1 663 ? -47.398 29.411 6.857 1.00 57.50 663 GLY A O 1
ATOM 5257 N N . VAL A 1 664 ? -49.454 29.506 6.205 1.00 40.06 664 VAL A N 1
ATOM 5258 C CA . VAL A 1 664 ? -50.887 29.761 5.938 1.00 40.06 664 VAL A CA 1
ATOM 5259 C C . VAL A 1 664 ? -51.611 28.444 6.292 1.00 40.06 664 VAL A C 1
ATOM 5261 O O . VAL A 1 664 ? -51.051 27.383 6.042 1.00 40.06 664 VAL A O 1
ATOM 5264 N N . VAL A 1 665 ? -52.815 28.527 6.873 1.00 36.03 665 VAL A N 1
ATOM 5265 C CA . VAL A 1 665 ? -53.874 27.496 7.008 1.00 36.03 665 VAL A CA 1
ATOM 5266 C C . VAL A 1 665 ? -53.463 26.017 6.835 1.00 36.03 665 VAL A C 1
ATOM 5268 O O . VAL A 1 665 ? -53.263 25.536 5.726 1.00 36.03 665 VAL A O 1
ATOM 5271 N N . GLY A 1 666 ? -53.554 25.266 7.939 1.00 37.47 666 GLY A N 1
ATOM 5272 C CA . GLY A 1 666 ? -53.970 23.858 7.927 1.00 37.47 666 GLY A CA 1
ATOM 5273 C C . GLY A 1 666 ? -52.894 22.801 7.660 1.00 37.47 666 GLY A C 1
ATOM 5274 O O . GLY A 1 666 ? -52.796 22.278 6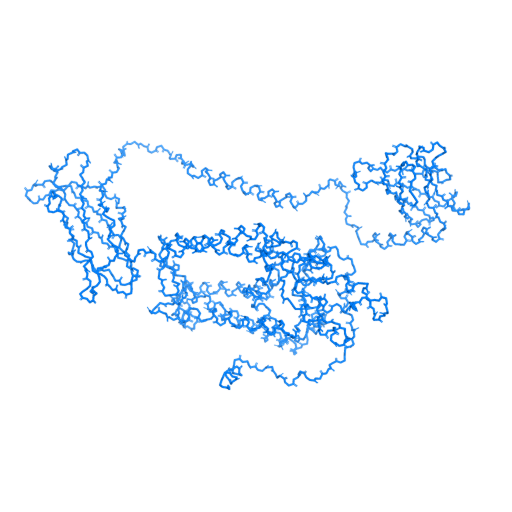.558 1.00 37.47 666 GLY A O 1
ATOM 5275 N N . ALA A 1 667 ? -52.213 22.353 8.713 1.00 24.89 667 ALA A N 1
ATOM 5276 C CA . ALA A 1 667 ? -51.814 20.954 8.862 1.00 24.89 667 ALA A CA 1
ATOM 5277 C C . ALA A 1 667 ? -51.668 20.652 10.361 1.00 24.89 667 ALA A C 1
ATOM 5279 O O . ALA A 1 667 ? -51.046 21.427 11.083 1.00 24.89 667 ALA A O 1
ATOM 5280 N N . ARG A 1 668 ? -52.342 19.584 10.798 1.00 27.92 668 ARG A N 1
ATOM 5281 C CA . ARG A 1 668 ? -52.312 19.032 12.158 1.00 27.92 668 ARG A CA 1
ATOM 5282 C C . ARG A 1 668 ? -50.906 18.694 12.630 1.00 27.92 668 ARG A C 1
ATOM 5284 O O . ARG A 1 668 ? -50.114 18.243 11.772 1.00 27.92 668 ARG A O 1
#

pLDDT: mean 73.7, std 20.89, range [23.38, 97.0]

Mean predicted aligned error: 18.53 Å